Protein 4N21 (pdb70)

Solvent-accessible surface area: 38605 Å² total; per-residue (Å²): 157,82,122,160,42,92,29,64,12,116,111,7,66,60,76,5,107,77,0,38,54,69,2,134,118,9,63,55,44,8,61,147,5,76,167,59,10,41,36,4,18,49,19,11,33,69,13,7,41,29,9,0,34,0,0,48,33,2,9,92,2,6,26,31,2,44,75,6,0,51,27,1,29,100,0,0,54,112,48,0,66,186,83,46,10,7,73,101,52,38,139,28,129,138,8,75,56,127,9,49,72,34,22,170,75,0,24,67,25,2,29,97,0,24,65,4,17,35,77,21,20,102,101,149,56,133,165,32,107,30,56,13,126,114,8,79,42,73,15,94,23,0,42,12,54,0,129,6,3,60,38,16,15,62,96,1,107,167,62,10,40,32,12,17,54,15,10,35,78,14,6,65,25,9,2,58,0,0,105,30,2,8,94,3,7,28,33,2,49,73,8,0,56,35,0,24,116,0,0,57,116,51,4,66,198,92,40,13,3,64,99,46,37,162,29,148,136,4,70,42,134,14,55,74,34,23,167,67,0,48,68,29,11,90,97,1,88,76,10,15,120,90,18,163,149,89,168,94,90,125,146,29,102,36,62,9,119,133,5,72,76,75,9,109,71,0,36,51,66,2,125,104,9,67,56,28,12,59,129,4,101,168,59,7,39,30,6,18,54,19,10,37,77,15,7,73,35,6,1,60,0,1,104,30,2,10,96,2,7,27,33,2,49,63,5,0,62,24,0,34,104,1,0,56,117,56,5,57,192,80,21,10,2,24,44,36,19,165,15,81,104,2,54,24,122,13,54,73,27,23,174,76,0,48,60,24,14,91,76,1,82,81,5,16,120,84,24,163,154,114,151,90,129,179,37,89,31,46,7,113,133,12,47,85,77,0,99,71,0,54,69,62,4,151,90,2,65,69,20,3,57,149,4,101,170,59,9,41,30,5,15,52,13,11,36,78,16,7,70,39,8,2,59,0,0,100,30,3,9,90,2,8,29,34,2,34,66,7,0,46,24,0,26,114,2,0,58,111,48,2,60,173,93,19,8,0,28,16,51,50,96,31,81,52,15,36,28,110,7,51,64,33,19,164,75,0,50,60,23,11,86,72,1,86,93,6,14,113,92,21,156,140,113,118,137,180,20,94,21,52,13,123,95,2,80,62,76,10,111,97,0,46,50,63,4,134,95,2,74,52,49,10,46,146,4,80,167,60,4,42,37,3,18,47,10,11,35,64,14,7,42,35,8,0,33,0,0,52,30,2,7,90,2,8,30,36,2,46,83,8,0,56,25,0,32,108,0,0,55,122,26,0,68,165,73,55,15,2,44,88,34,24,159,49,152,155,11,97,34,138,13,53,74,32,24,170,70,0,24,71,29,1,29,92,0,25,63,8,16,29,90,33,18,138,151,119,107,117,142,33,95,28,66,2,115,117,6,62,63,78,14,95,29,0,48,22,51,1,133,14,4,63,39,21,7,57,80,4,103,170,86,5,40,40,8,17,52,32,10,37,86,13,8,66,34,7,1,56,0,0,111,27,2,10,88,2,8,29,31,2,50,69,12,0,58,40,0,26,110,2,0,56,116,52,6,61,199,104,49,11,2,50,114,49,31,181,34,137,132,2,77,48,135,14,53,70,28,23,166,75,0,50,61,21,12,91,82,1,90,82,6,15,121,83,25,159,133,125

Organism: NCBI:txid1223561

InterPro domains:
  IPR018154 TLV/ENV coat polyprotein [PTHR10424] (241-388)

Radius of gyration: 36.82 Å; Cα contacts (8 Å, |Δi|>4): 708; chains: 6; bounding box: 55×47×141 Å

Foldseek 3Di:
DCVVVVVVVVVVVVVVVVVVVVVVVVVVVVVVVVVVVVVVLVVLLVVLVVVLVVLLVCLVVVQVVLVVVVVVQVVQQVVCVVQNGQCRVVNDPCRVPHDDRCSVVSVVVSVVSVVVNVCSVPD/DVCVVVVVVVVVVVVVVVVVVVVVVVVVVVVVVVVVVVVVLVCLLVVLVVVLVVLLVCLVVVQVVLVVVVVVQVVQQVVCVVPPGQCRPVPDPCRVPDDDRCSVVSVVVSVVSVVVSVCSVVD/DVVVVVVVVVVVVVVVVVVVVVVVVVVVVVVVVVVVVVVVVLVVVLVVLVVVLVVLLVVLVVVQVVLVVVVVVQVVQQVVCVVVVGPDNVVHDPCRPPDDDRCSVVSVVVSVVSVVVNVVSVPD/DVVVVVVVVVVVVVVVVVVVVVVVVVVVVVVVVVVVVVVVLVVLLVVLVVVLVVLLVVLVVVQVVLVVVVVVQVVQCVVCVVCVGPCNVPNDPPPPDRDDNCSVVSVVVSVVSVVVNVCSVVD/DVVVVVVVVVVVVVVVVVVVVVVVVVVVVVVVVVVVVVVLVVVLVVLVVVLVVLLVVLVVVLVVLVVVVVVQVVQQVVCVVPPGDCNPPPDPPPPDRDDRCSVVSVVVSVVSVVVNVVVVD/DVVCVVVVVVVVVVVVVVVVVVVVVVVVVVVVVVVVVVVVVLVVVLVVLVVVLVVLLVCLVVVQVVLVVVVVVQVVQQVVCVVVRGQDNVPDDPPRPPDDDRCSVVSVVVSVVSVVVNVVSVPD

CATH classification: 1.10.287.210

GO terms:
  GO:0042802 identical protein binding (F, IPI)

Structure (mmCIF, N/CA/C/O backbone):
data_4N21
#
_entry.id   4N21
#
_cell.length_a   46.676
_cell.length_b   46.713
_cell.length_c   109.451
_cell.angle_alpha   102.320
_cell.angle_beta   89.990
_cell.angle_gamma   119.980
#
_symmetry.space_group_name_H-M   'P 1'
#
loop_
_entity.id
_entity.type
_entity.pdbx_description
1 polymer 'GP2 Ectodomain'
2 non-polymer (4S)-2-METHYL-2,4-PENTANEDIOL
3 water water
#
loop_
_atom_site.group_PDB
_atom_site.id
_atom_site.type_symbol
_atom_site.label_atom_id
_atom_site.label_alt_id
_atom_site.label_comp_id
_atom_site.label_asym_id
_atom_site.label_entity_id
_atom_site.label_seq_id
_atom_site.pdbx_PDB_ins_code
_atom_site.Cartn_x
_atom_site.Cartn_y
_atom_site.Cartn_z
_atom_site.occupancy
_atom_site.B_iso_or_equiv
_atom_site.auth_seq_id
_atom_site.auth_comp_id
_atom_site.auth_asym_id
_atom_site.auth_atom_id
_atom_site.pdbx_PDB_model_num
ATOM 1 N N . GLU A 1 8 ? 32.572 12.183 -17.382 1.00 84.25 229 GLU A N 1
ATOM 2 C CA . GLU A 1 8 ? 31.776 10.956 -17.087 1.00 82.99 229 GLU A CA 1
ATOM 3 C C . GLU A 1 8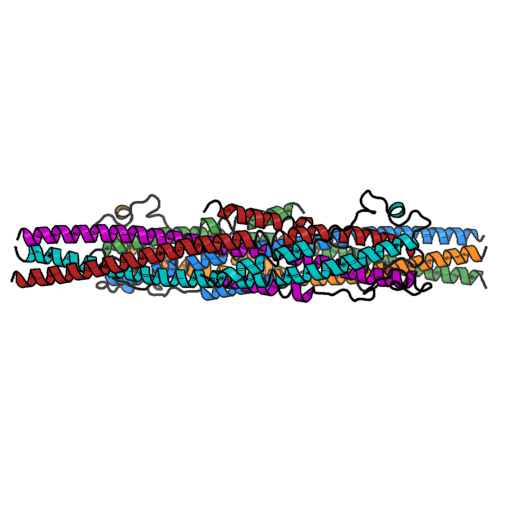 ? 30.817 11.132 -15.910 1.00 83.33 229 GLU A C 1
ATOM 4 O O . GLU A 1 8 ? 31.190 11.684 -14.870 1.00 84.21 229 GLU A O 1
ATOM 10 N N . ASN A 1 9 ? 29.586 10.648 -16.081 1.00 82.93 230 ASN A N 1
ATOM 11 C CA . ASN A 1 9 ? 28.585 10.661 -15.010 1.00 81.95 230 ASN A CA 1
ATOM 12 C C . ASN A 1 9 ? 28.952 9.730 -13.850 1.00 81.30 230 ASN A C 1
ATOM 13 O O . ASN A 1 9 ? 28.274 9.713 -12.820 1.00 81.25 230 ASN A O 1
ATOM 18 N N . LEU A 1 10 ? 30.023 8.955 -14.039 1.00 80.74 231 LEU A N 1
ATOM 19 C CA . LEU A 1 10 ? 30.618 8.130 -12.985 1.00 80.87 231 LEU A CA 1
ATOM 20 C C . LEU A 1 10 ? 30.923 8.943 -11.725 1.00 79.77 231 LEU A C 1
ATOM 21 O O . LEU A 1 10 ? 31.031 8.385 -10.634 1.00 78.16 231 LEU A O 1
ATOM 26 N N . TYR A 1 11 ? 31.061 10.258 -11.903 1.00 80.61 232 TYR A N 1
ATOM 27 C CA . TYR A 1 11 ? 31.180 11.216 -10.809 1.00 80.31 232 TYR A CA 1
ATOM 28 C C . TYR A 1 11 ? 29.919 11.239 -9.955 1.00 78.18 232 TYR A C 1
ATOM 29 O O . TYR A 1 11 ? 30.000 11.181 -8.727 1.00 78.31 232 TYR A O 1
ATOM 38 N N . PHE A 1 12 ? 28.759 11.314 -10.608 1.00 77.58 233 PHE A N 1
ATOM 39 C CA . PHE A 1 12 ? 27.473 11.320 -9.905 1.00 79.28 233 PHE A CA 1
ATOM 40 C C . PHE A 1 12 ? 27.179 10.002 -9.185 1.00 76.28 233 PHE A C 1
ATOM 41 O O . PHE A 1 12 ? 26.355 9.963 -8.267 1.00 76.00 233 PHE A O 1
ATOM 49 N N . GLN A 1 13 ? 27.857 8.933 -9.600 1.00 73.00 234 GLN A N 1
ATOM 50 C CA . GLN A 1 13 ? 27.786 7.641 -8.914 1.00 72.13 234 GLN A CA 1
ATOM 51 C C . GLN A 1 13 ? 28.635 7.688 -7.643 1.00 69.25 234 GLN A C 1
ATOM 52 O O . GLN A 1 13 ? 28.149 7.393 -6.547 1.00 62.48 234 GLN A O 1
ATOM 58 N N . GLY A 1 14 ? 29.902 8.071 -7.808 1.00 69.80 235 GLY A N 1
ATOM 59 C CA . GLY A 1 14 ? 30.872 8.110 -6.715 1.00 68.41 235 GLY A CA 1
ATOM 60 C C . GLY A 1 14 ? 30.571 9.095 -5.598 1.00 65.15 235 GLY A C 1
ATOM 61 O O . GLY A 1 14 ? 30.704 8.751 -4.421 1.00 63.74 235 GLY A O 1
ATOM 62 N N . ASN A 1 15 ? 30.181 10.319 -5.952 1.00 63.28 236 ASN A N 1
ATOM 63 C CA . ASN A 1 15 ? 29.902 11.351 -4.944 1.00 62.77 236 ASN A CA 1
ATOM 64 C C . ASN A 1 15 ? 28.627 11.064 -4.158 1.00 62.69 236 ASN A C 1
ATOM 65 O O . ASN A 1 15 ? 28.513 11.425 -2.980 1.00 60.84 236 ASN A O 1
ATOM 70 N N . MET A 1 16 ? 27.680 10.408 -4.821 1.00 61.58 237 MET A N 1
ATOM 71 C CA . MET A 1 16 ? 26.503 9.859 -4.171 1.00 64.76 237 MET A CA 1
ATOM 72 C C . MET A 1 16 ? 26.926 8.748 -3.204 1.00 66.63 237 MET A C 1
ATOM 73 O O . MET A 1 16 ? 26.371 8.623 -2.111 1.00 69.67 237 MET A O 1
ATOM 78 N N . LYS A 1 17 ? 27.919 7.955 -3.612 1.00 66.25 238 LYS A N 1
ATOM 79 C CA . LYS A 1 17 ? 28.458 6.861 -2.796 1.00 65.99 238 LYS A CA 1
ATOM 80 C C . LYS A 1 17 ? 29.059 7.377 -1.480 1.00 65.79 238 LYS A C 1
ATOM 81 O O . LYS A 1 17 ? 28.712 6.881 -0.397 1.00 61.72 238 LYS A O 1
ATOM 87 N N . GLN A 1 18 ? 29.934 8.382 -1.581 1.00 66.60 239 GLN A N 1
ATOM 88 C CA . GLN A 1 18 ? 30.541 9.024 -0.409 1.00 68.28 239 GLN A CA 1
ATOM 89 C C . GLN A 1 18 ? 29.499 9.618 0.532 1.00 66.12 239 GLN A C 1
ATOM 90 O O . GLN A 1 18 ? 29.624 9.500 1.756 1.00 64.57 239 GLN A O 1
ATOM 96 N N . ILE A 1 19 ? 28.474 10.247 -0.042 1.00 64.51 240 ILE A N 1
ATOM 97 C CA . ILE A 1 19 ? 27.347 10.760 0.733 1.00 65.88 240 ILE A CA 1
ATOM 98 C C . ILE A 1 19 ? 26.661 9.632 1.506 1.00 66.01 240 ILE A C 1
ATOM 99 O O . ILE A 1 19 ? 26.441 9.754 2.709 1.00 65.31 240 ILE A O 1
ATOM 104 N N . GLU A 1 20 ? 26.354 8.535 0.816 1.00 66.81 241 GLU A N 1
ATOM 105 C CA . GLU A 1 20 ? 25.763 7.349 1.442 1.00 67.71 241 GLU A CA 1
ATOM 106 C C . GLU A 1 20 ? 26.657 6.783 2.543 1.00 68.04 241 GLU A C 1
ATOM 107 O O . GLU A 1 20 ? 26.175 6.473 3.643 1.00 63.82 241 GLU A O 1
ATOM 113 N N . ASP A 1 21 ? 27.953 6.667 2.248 1.00 66.82 242 ASP A N 1
ATOM 114 C CA . ASP A 1 21 ? 28.954 6.245 3.231 1.00 68.49 242 ASP A CA 1
ATOM 115 C C . ASP A 1 21 ? 28.926 7.128 4.480 1.00 69.17 242 ASP A C 1
ATOM 116 O O . ASP A 1 21 ? 28.939 6.623 5.616 1.00 69.51 242 ASP A O 1
ATOM 121 N N . LYS A 1 22 ? 28.877 8.443 4.260 1.00 66.35 243 LYS A N 1
ATOM 122 C CA . LYS A 1 22 ? 28.936 9.423 5.344 1.00 63.51 243 LYS A CA 1
ATOM 123 C C . LYS A 1 22 ? 27.653 9.464 6.176 1.00 63.61 243 LYS A C 1
ATOM 124 O O . LYS A 1 22 ? 27.704 9.718 7.381 1.00 64.40 243 LYS A O 1
ATOM 130 N N . ILE A 1 23 ? 26.515 9.213 5.529 1.00 62.35 244 ILE A N 1
ATOM 131 C CA . ILE A 1 23 ? 25.243 9.013 6.219 1.00 62.08 244 ILE A CA 1
ATOM 132 C C . ILE A 1 23 ? 25.311 7.789 7.136 1.00 65.62 244 ILE A C 1
ATOM 133 O O . ILE A 1 23 ? 24.810 7.829 8.267 1.00 63.58 244 ILE A O 1
ATOM 138 N N . GLU A 1 24 ? 25.948 6.717 6.657 1.00 65.44 245 GLU A N 1
ATOM 139 C CA . GLU A 1 24 ? 26.085 5.486 7.447 1.00 66.88 245 GLU A CA 1
ATOM 140 C C . GLU A 1 24 ? 27.010 5.652 8.653 1.00 67.48 245 GLU A C 1
ATOM 141 O O . GLU A 1 24 ? 26.850 4.966 9.668 1.00 66.96 245 GLU A O 1
ATOM 147 N N . GLU A 1 25 ? 27.964 6.573 8.545 1.00 66.72 246 GLU A N 1
ATOM 148 C CA . GLU A 1 25 ? 28.807 6.933 9.682 1.00 68.05 246 GLU A CA 1
ATOM 149 C C . GLU A 1 25 ? 28.011 7.765 10.696 1.00 68.31 246 GLU A C 1
ATOM 150 O O . GLU A 1 25 ? 28.095 7.531 11.910 1.00 68.58 246 GLU A O 1
ATOM 156 N N . ILE A 1 26 ? 27.237 8.722 10.182 1.00 68.04 247 ILE A N 1
ATOM 157 C CA . ILE A 1 26 ? 26.394 9.597 10.995 1.00 66.58 247 ILE A CA 1
ATOM 158 C C . ILE A 1 26 ? 25.386 8.805 11.826 1.00 67.15 247 ILE A C 1
ATOM 159 O O . ILE A 1 26 ? 25.218 9.068 13.021 1.00 67.86 247 ILE A O 1
ATOM 164 N N . LEU A 1 27 ? 24.739 7.829 11.196 1.00 62.99 248 LEU A N 1
ATOM 165 C CA . LEU A 1 27 ? 23.745 7.006 11.868 1.00 64.25 248 LEU A CA 1
ATOM 166 C C . LEU A 1 27 ? 24.341 6.133 12.960 1.00 66.18 248 LEU A C 1
ATOM 167 O O . LEU A 1 27 ? 23.722 5.950 14.010 1.00 62.68 248 LEU A O 1
ATOM 172 N N . SER A 1 28 ? 25.539 5.603 12.720 1.00 65.47 249 SER A N 1
ATOM 173 C CA . SER A 1 28 ? 26.224 4.819 13.744 1.00 66.06 249 SER A CA 1
ATOM 174 C C . SER A 1 28 ? 26.670 5.685 14.932 1.00 64.17 249 SER A C 1
ATOM 175 O O . SER A 1 28 ? 26.646 5.226 16.077 1.00 63.29 249 SER A O 1
ATOM 178 N N . LYS A 1 29 ? 27.061 6.930 14.659 1.00 62.24 250 LYS A N 1
ATOM 179 C CA . LYS A 1 29 ? 27.450 7.868 15.715 1.00 63.19 250 LYS A CA 1
ATOM 180 C C . LYS A 1 29 ? 26.241 8.310 16.534 1.00 61.98 250 LYS A C 1
ATOM 181 O O . LYS A 1 29 ? 26.347 8.523 17.747 1.00 58.94 250 LYS A O 1
ATOM 187 N N . ILE A 1 30 ? 25.098 8.450 15.866 1.00 62.30 251 ILE A N 1
ATOM 188 C CA . ILE A 1 30 ? 23.832 8.699 16.554 1.00 63.13 251 ILE A CA 1
ATOM 189 C C . ILE A 1 30 ? 23.466 7.493 17.416 1.00 63.52 251 ILE A C 1
ATOM 190 O O . ILE A 1 30 ? 22.984 7.653 18.543 1.00 61.01 251 ILE A O 1
ATOM 195 N N . TYR A 1 31 ? 23.718 6.293 16.890 1.00 64.86 252 TYR A N 1
ATOM 196 C CA . TYR A 1 31 ? 23.485 5.060 17.643 1.00 66.03 252 TYR A CA 1
ATOM 197 C C . TYR A 1 31 ? 24.268 5.031 18.958 1.00 61.24 252 TYR A C 1
ATOM 198 O O . TYR A 1 31 ? 23.694 4.742 20.003 1.00 57.93 252 TYR A O 1
ATOM 207 N N . HIS A 1 32 ? 25.566 5.338 18.891 1.00 62.80 253 HIS A N 1
ATOM 208 C CA . HIS A 1 32 ? 26.434 5.419 20.078 1.00 63.30 253 HIS A CA 1
ATOM 209 C C . HIS A 1 32 ? 25.928 6.438 21.103 1.00 57.75 253 HIS A C 1
ATOM 210 O O . HIS A 1 32 ? 25.887 6.147 22.303 1.00 57.20 253 HIS A O 1
ATOM 217 N N . ILE A 1 33 ? 25.546 7.623 20.621 1.00 55.62 254 ILE A N 1
ATOM 218 C CA . ILE A 1 33 ? 24.977 8.683 21.459 1.00 55.11 254 ILE A CA 1
ATOM 219 C C . ILE A 1 33 ? 23.707 8.223 22.174 1.00 53.42 254 ILE A C 1
ATOM 220 O O . ILE A 1 33 ? 23.598 8.364 23.400 1.00 46.00 254 ILE A O 1
ATOM 225 N N . GLU A 1 34 ? 22.772 7.659 21.408 1.00 54.71 255 GLU A N 1
ATOM 226 C CA . GLU A 1 34 ? 21.492 7.195 21.935 1.00 55.95 255 GLU A CA 1
ATOM 227 C C . GLU A 1 34 ? 21.662 6.198 23.075 1.00 58.99 255 GLU A C 1
ATOM 228 O O . GLU A 1 34 ? 21.067 6.372 24.146 1.00 62.98 255 GLU A O 1
ATOM 234 N N . ASN A 1 35 ? 22.480 5.169 22.854 1.00 58.35 256 ASN A N 1
ATOM 235 C CA . ASN A 1 35 ? 22.752 4.163 23.883 1.00 59.04 256 ASN A CA 1
ATOM 236 C C . ASN A 1 35 ? 23.358 4.763 25.153 1.00 59.28 256 ASN A C 1
ATOM 237 O O . ASN A 1 35 ? 22.993 4.357 26.265 1.00 59.00 256 ASN A O 1
ATOM 242 N N . GLU A 1 36 ? 24.249 5.743 24.984 1.00 55.50 257 GLU A N 1
ATOM 243 C CA . GLU A 1 36 ? 24.823 6.474 26.115 1.00 56.87 257 GLU A CA 1
ATOM 244 C C . GLU A 1 36 ? 23.816 7.324 26.884 1.00 54.46 257 GLU A C 1
ATOM 245 O O . GLU A 1 36 ? 23.950 7.491 28.097 1.00 48.58 257 GLU A O 1
ATOM 251 N N . ILE A 1 37 ? 22.826 7.873 26.187 1.00 52.83 258 ILE A N 1
ATOM 252 C CA . ILE A 1 37 ? 21.768 8.640 26.851 1.00 52.73 258 ILE A CA 1
ATOM 253 C C . ILE A 1 37 ? 20.909 7.719 27.733 1.00 52.69 258 ILE A C 1
ATOM 254 O O . ILE A 1 37 ? 20.594 8.057 28.885 1.00 47.76 258 ILE A O 1
ATOM 259 N N . ALA A 1 38 ? 20.579 6.545 27.202 1.00 53.48 259 ALA A N 1
ATOM 260 C CA . ALA A 1 38 ? 19.900 5.502 27.966 1.00 58.16 259 ALA A CA 1
ATOM 261 C C . ALA A 1 38 ? 20.703 5.059 29.189 1.00 59.57 259 ALA A C 1
ATOM 262 O O . ALA A 1 38 ? 20.122 4.725 30.225 1.00 61.76 259 ALA A O 1
ATOM 264 N N . ARG A 1 39 ? 22.031 5.050 29.059 1.00 60.14 260 ARG A N 1
ATOM 265 C CA . ARG A 1 39 ? 22.924 4.719 30.166 1.00 58.87 260 ARG A CA 1
ATOM 266 C C . ARG A 1 39 ? 22.959 5.842 31.193 1.00 53.29 260 ARG A C 1
ATOM 267 O O . ARG A 1 39 ? 22.873 5.581 32.393 1.00 49.70 260 ARG A O 1
ATOM 275 N N . ILE A 1 40 ? 23.083 7.081 30.714 1.00 50.04 261 ILE A N 1
ATOM 276 C CA . ILE A 1 40 ? 23.068 8.275 31.575 1.00 45.14 261 ILE A CA 1
ATOM 277 C C . ILE A 1 40 ? 21.763 8.381 32.384 1.00 42.86 261 ILE A C 1
ATOM 278 O O . ILE A 1 40 ? 21.792 8.594 33.598 1.00 39.83 261 ILE A O 1
ATOM 283 N N . LYS A 1 41 ? 20.623 8.220 31.722 1.00 43.91 262 LYS A N 1
ATOM 284 C CA . LYS A 1 41 ? 19.336 8.285 32.425 1.00 44.65 262 LYS A CA 1
ATOM 285 C C . LYS A 1 41 ? 19.246 7.239 33.532 1.00 43.77 262 LYS A C 1
ATOM 286 O O . LYS A 1 41 ? 18.826 7.547 34.659 1.00 43.40 262 LYS A O 1
ATOM 292 N N . LYS A 1 42 ? 19.672 6.015 33.221 1.00 46.89 263 LYS A N 1
ATOM 293 C CA . LYS A 1 42 ? 19.693 4.927 34.201 1.00 49.91 263 LYS A CA 1
ATOM 294 C C . LYS A 1 42 ? 20.525 5.269 35.434 1.00 49.25 263 LYS A C 1
ATOM 295 O O . LYS A 1 42 ? 20.049 5.109 36.560 1.00 43.93 263 LYS A O 1
ATOM 301 N N . LEU A 1 43 ? 21.758 5.731 35.212 1.00 47.77 264 LEU A N 1
ATOM 302 C CA . LEU A 1 43 ? 22.655 6.084 36.301 1.00 47.15 264 LEU A CA 1
ATOM 303 C C . LEU A 1 43 ? 22.107 7.224 37.160 1.00 42.52 264 LEU A C 1
ATOM 304 O O . LEU A 1 43 ? 22.251 7.194 38.384 1.00 41.33 264 LEU A O 1
ATOM 309 N N . ILE A 1 44 ? 21.469 8.211 36.535 1.00 38.77 265 ILE A N 1
ATOM 310 C CA . ILE A 1 44 ? 20.907 9.327 37.299 1.00 37.95 265 ILE A CA 1
ATOM 311 C C . ILE A 1 44 ? 19.779 8.852 38.243 1.00 35.89 265 ILE A C 1
ATOM 312 O O . ILE A 1 44 ? 19.686 9.318 39.384 1.00 33.72 265 ILE A O 1
ATOM 317 N N . GLY A 1 45 ? 18.948 7.923 37.770 1.00 34.92 266 GLY A N 1
ATOM 318 C CA . GLY A 1 45 ? 17.871 7.338 38.591 1.00 37.67 266 GLY A CA 1
ATOM 319 C C . GLY A 1 45 ? 18.429 6.513 39.736 1.00 37.88 266 GLY A C 1
ATOM 320 O O . GLY A 1 45 ? 17.900 6.540 40.855 1.00 38.08 266 GLY A O 1
ATOM 321 N N . ALA A 1 46 ? 19.501 5.770 39.463 1.00 37.29 267 ALA A N 1
ATOM 322 C CA . ALA A 1 46 ? 20.217 5.036 40.507 1.00 36.62 267 ALA A CA 1
ATOM 323 C C . ALA A 1 46 ? 20.839 5.964 41.563 1.00 36.57 267 ALA A C 1
ATOM 324 O O . ALA A 1 46 ? 20.746 5.675 42.781 1.00 37.39 267 ALA A O 1
ATOM 326 N N . ILE A 1 47 ? 21.435 7.074 41.113 1.00 32.01 268 ILE A N 1
ATOM 327 C CA . ILE A 1 47 ? 21.929 8.116 42.031 1.00 33.88 268 ILE A CA 1
ATOM 328 C C . ILE A 1 47 ? 20.816 8.736 42.906 1.00 34.34 268 ILE A C 1
ATOM 329 O O . ILE A 1 47 ? 21.036 8.932 44.111 1.00 32.06 268 ILE A O 1
ATOM 334 N N . ALA A 1 48 ? 19.651 9.030 42.299 1.00 31.17 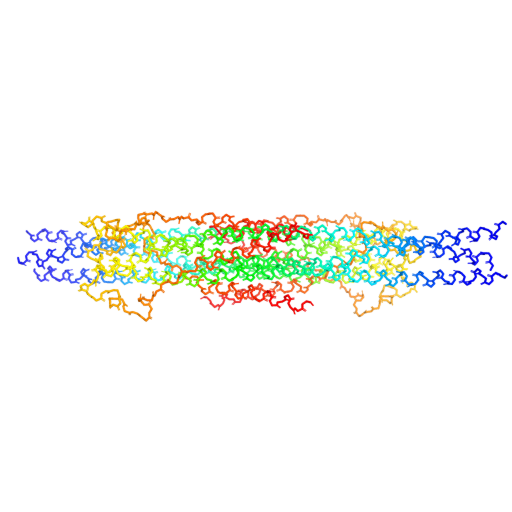269 ALA A N 1
ATOM 335 C CA . ALA A 1 48 ? 18.471 9.574 43.026 1.00 31.43 269 ALA A CA 1
ATOM 336 C C . ALA A 1 48 ? 18.024 8.635 44.134 1.00 31.76 269 ALA A C 1
ATOM 337 O O . ALA A 1 48 ? 17.772 9.063 45.273 1.00 28.78 269 ALA A O 1
ATOM 339 N N . SER A 1 49 ? 17.870 7.368 43.750 1.00 32.60 270 SER A N 1
ATOM 340 C CA . SER A 1 49 ? 17.569 6.272 44.650 1.00 36.77 270 SER A CA 1
ATOM 341 C C . SER A 1 49 ? 18.510 6.181 45.838 1.00 36.31 270 SER A C 1
ATOM 342 O O . SER A 1 49 ? 18.062 5.990 46.959 1.00 34.21 270 SER A O 1
ATOM 345 N N . LYS A 1 50 ? 19.808 6.333 45.603 1.00 37.60 271 LYS A N 1
ATOM 346 C CA . LYS A 1 50 ? 20.784 6.289 46.682 1.00 34.85 271 LYS A CA 1
ATOM 347 C C . LYS A 1 50 ? 20.681 7.474 47.604 1.00 30.32 271 LYS A C 1
ATOM 348 O O . LYS A 1 50 ? 20.883 7.321 48.805 1.00 30.26 271 LYS A O 1
ATOM 354 N N . ILE A 1 51 ? 20.415 8.651 47.042 1.00 27.83 272 ILE A N 1
ATOM 355 C CA . ILE A 1 51 ? 20.230 9.862 47.840 1.00 27.09 272 ILE A CA 1
ATOM 356 C C . ILE A 1 51 ? 19.018 9.675 48.772 1.00 27.91 272 ILE A C 1
ATOM 357 O O . ILE A 1 51 ? 19.100 9.926 49.998 1.00 26.34 272 ILE A O 1
ATOM 362 N N . ILE A 1 52 ? 17.905 9.180 48.217 1.00 26.62 273 ILE A N 1
ATOM 363 C CA . ILE A 1 52 ? 16.689 8.951 49.041 1.00 27.45 273 ILE A CA 1
ATOM 364 C C . ILE A 1 52 ? 16.958 7.962 50.157 1.00 26.80 273 ILE A C 1
ATOM 365 O O . ILE A 1 52 ? 16.635 8.222 51.330 1.00 28.18 273 ILE A O 1
ATOM 370 N N . LYS A 1 53 ? 17.515 6.808 49.799 1.00 27.83 274 LYS A N 1
ATOM 371 C CA . LYS A 1 53 ? 17.776 5.754 50.786 1.00 30.08 274 LYS A CA 1
ATOM 372 C C . LYS A 1 53 ? 18.727 6.228 51.883 1.00 29.10 274 LYS A C 1
ATOM 373 O O . LYS A 1 53 ? 18.482 6.001 53.080 1.00 27.46 274 LYS A O 1
ATOM 379 N N . THR A 1 54 ? 19.791 6.926 51.470 1.00 28.35 275 THR A N 1
ATOM 380 C CA . THR A 1 54 ? 20.767 7.489 52.422 1.00 26.75 275 THR A CA 1
ATOM 381 C C . THR A 1 54 ? 20.146 8.555 53.285 1.00 25.16 275 THR A C 1
ATOM 382 O O . THR A 1 54 ? 20.335 8.530 54.513 1.00 25.32 275 THR A O 1
ATOM 386 N N . ALA A 1 55 ? 19.398 9.484 52.687 1.00 24.33 276 ALA A N 1
ATOM 387 C CA . ALA A 1 55 ? 18.732 10.505 53.508 1.00 26.54 276 ALA A CA 1
ATOM 388 C C . ALA A 1 55 ? 17.764 9.914 54.539 1.00 29.75 276 ALA A C 1
ATOM 389 O O . ALA A 1 55 ? 17.719 10.400 55.691 1.00 31.54 276 ALA A O 1
ATOM 391 N N . ASN A 1 56 ? 17.014 8.882 54.114 1.00 29.35 277 ASN A N 1
ATOM 392 C CA A ASN A 1 56 ? 16.108 8.129 54.980 0.50 31.11 277 ASN A CA 1
ATOM 393 C CA B ASN A 1 56 ? 16.107 8.133 54.980 0.50 29.85 277 ASN A CA 1
ATOM 394 C C . ASN A 1 56 ? 16.842 7.524 56.182 1.00 28.85 277 ASN A C 1
ATOM 395 O O . ASN A 1 56 ? 16.459 7.755 57.341 1.00 25.93 277 ASN A O 1
ATOM 404 N N . TYR A 1 57 ? 17.907 6.760 55.933 1.00 29.08 278 TYR A N 1
ATOM 405 C CA . TYR A 1 57 ? 18.667 6.174 57.059 1.00 30.37 278 TYR A CA 1
ATOM 406 C C . TYR A 1 57 ? 19.237 7.222 57.997 1.00 29.12 278 TYR A C 1
ATOM 407 O O . TYR A 1 57 ? 19.184 7.040 59.227 1.00 26.45 278 TYR A O 1
ATOM 416 N N . THR A 1 58 ? 19.818 8.286 57.427 1.00 29.54 279 THR A N 1
ATOM 417 C CA A THR A 1 58 ? 20.421 9.358 58.219 0.60 28.77 279 THR A CA 1
ATOM 418 C CA B THR A 1 58 ? 20.432 9.312 58.259 0.40 29.05 279 THR A CA 1
ATOM 419 C C . THR A 1 58 ? 19.403 10.085 59.076 1.00 27.57 279 THR A C 1
ATOM 420 O O . THR A 1 58 ? 19.699 10.429 60.184 1.00 25.94 279 THR A O 1
ATOM 427 N N . THR A 1 59 ? 18.210 10.349 58.525 1.00 26.76 280 THR A N 1
ATOM 428 C CA A THR A 1 59 ? 17.212 11.059 59.306 0.70 29.26 280 THR A CA 1
ATOM 429 C CA B THR A 1 59 ? 17.200 11.054 59.258 0.30 27.29 280 THR A CA 1
ATOM 430 C C . THR A 1 59 ? 16.635 10.155 60.368 1.00 26.54 280 THR A C 1
ATOM 431 O O . THR A 1 59 ? 16.246 10.641 61.418 1.00 28.81 280 THR A O 1
ATOM 438 N N . ASN A 1 60 ? 16.601 8.838 60.119 1.00 25.86 281 ASN A N 1
ATOM 439 C CA . ASN A 1 60 ? 16.113 7.910 61.162 1.00 26.68 281 ASN A CA 1
ATOM 440 C C . ASN A 1 60 ? 17.116 7.940 62.295 1.00 26.12 281 ASN A C 1
ATOM 441 O O . ASN A 1 60 ? 16.720 8.000 63.463 1.00 24.77 281 ASN A O 1
ATOM 446 N N . ALA A 1 61 ? 18.422 7.912 61.958 1.00 25.73 282 ALA A N 1
ATOM 447 C CA . ALA A 1 61 ? 19.463 7.996 62.992 1.00 25.26 282 ALA A CA 1
ATOM 448 C C . ALA A 1 61 ? 19.322 9.301 63.754 1.00 25.29 282 ALA A C 1
ATOM 449 O O . ALA A 1 61 ? 19.396 9.304 64.989 1.00 24.70 282 ALA A O 1
ATOM 451 N N . LEU A 1 62 ? 19.130 10.416 63.033 1.00 25.30 283 LEU A N 1
ATOM 452 C CA . LEU A 1 62 ? 18.906 11.704 63.699 1.00 25.37 283 LEU A CA 1
ATOM 453 C C . LEU A 1 62 ? 17.710 11.699 64.645 1.00 27.83 283 LEU A C 1
ATOM 454 O O . LEU A 1 62 ? 17.778 12.216 65.784 1.00 27.38 283 LEU A O 1
ATOM 459 N N . PHE A 1 63 ? 16.601 11.126 64.169 1.00 27.56 284 PHE A N 1
ATOM 460 C CA . PHE A 1 63 ? 15.406 11.007 65.016 1.00 26.56 284 PHE A CA 1
ATOM 461 C C . PHE A 1 63 ? 15.714 10.303 66.355 1.00 26.97 284 PHE A C 1
ATOM 462 O O . PHE A 1 63 ? 15.317 10.791 67.437 1.00 25.42 284 PHE A O 1
ATOM 470 N N . LEU A 1 64 ? 16.419 9.168 66.306 1.00 27.21 285 LEU A N 1
ATOM 471 C CA . LEU A 1 64 ? 16.626 8.380 67.536 1.00 27.77 285 LEU A CA 1
ATOM 472 C C . LEU A 1 64 ? 17.646 9.042 68.477 1.00 29.91 285 LEU A C 1
ATOM 473 O O . LEU A 1 64 ? 17.442 9.054 69.703 1.00 27.10 285 LEU A O 1
ATOM 478 N N . LEU A 1 65 ? 18.705 9.627 67.906 1.00 28.00 286 LEU A N 1
ATOM 479 C CA . LEU A 1 65 ? 19.644 10.429 68.730 1.00 28.68 286 LEU A CA 1
ATOM 480 C C . LEU A 1 65 ? 18.902 11.560 69.437 1.00 28.99 286 LEU A C 1
ATOM 481 O O . LEU A 1 65 ? 19.158 11.832 70.593 1.00 30.01 286 LEU A O 1
ATOM 486 N N . ASN A 1 66 ? 18.006 12.231 68.718 1.00 29.16 287 ASN A N 1
ATOM 487 C CA . ASN A 1 66 ? 17.290 13.367 69.237 1.00 29.90 287 ASN A CA 1
ATOM 488 C C . ASN A 1 66 ? 16.266 13.015 70.322 1.00 30.18 287 ASN A C 1
ATOM 489 O O . ASN A 1 66 ? 16.216 13.680 71.361 1.00 29.77 287 ASN A O 1
ATOM 494 N N . LYS A 1 67 ? 15.479 11.967 70.086 1.00 32.20 288 LYS A N 1
ATOM 495 C CA . LYS A 1 67 ? 14.526 11.457 71.094 1.00 33.14 288 LYS A CA 1
ATOM 496 C C . LYS A 1 67 ? 15.288 11.070 72.361 1.00 32.59 288 LYS A C 1
ATOM 497 O O . LYS A 1 67 ? 14.889 11.457 73.481 1.00 31.56 288 LYS A O 1
ATOM 503 N N . GLU A 1 68 ? 16.363 10.294 72.206 1.00 31.23 289 GLU A N 1
ATOM 504 C CA . GLU A 1 68 ? 17.148 9.891 73.387 1.00 34.00 289 GLU A CA 1
ATOM 505 C C . GLU A 1 68 ? 17.844 11.075 74.068 1.00 34.42 289 GLU A C 1
ATOM 506 O O . GLU A 1 68 ? 17.925 11.145 75.309 1.00 33.83 289 GLU A O 1
ATOM 512 N N . GLU A 1 69 ? 18.367 12.008 73.272 1.00 34.50 290 GLU A N 1
ATOM 513 C CA . GLU A 1 69 ? 19.034 13.165 73.887 1.00 34.76 290 GLU A CA 1
ATOM 514 C C . GLU A 1 69 ? 18.090 13.914 74.844 1.00 32.55 290 GLU A C 1
ATOM 515 O O . GLU A 1 69 ? 18.502 14.319 75.944 1.00 30.41 290 GLU A O 1
ATOM 521 N N . SER A 1 70 ? 16.861 14.131 74.374 1.00 32.18 291 SER A N 1
ATOM 522 C CA A SER A 1 70 ? 15.844 14.860 75.132 0.50 34.02 291 SER A CA 1
ATOM 523 C CA B SER A 1 70 ? 15.837 14.858 75.131 0.50 34.90 291 SER A CA 1
ATOM 524 C C . SER A 1 70 ? 15.439 14.104 76.392 1.00 33.14 291 SER A C 1
ATOM 525 O O . SER A 1 70 ? 15.269 14.715 77.468 1.00 32.47 291 SER A O 1
ATOM 530 N N . GLU A 1 71 ? 15.315 12.780 76.286 1.00 33.39 292 GLU A N 1
ATOM 531 C CA . GLU A 1 71 ? 15.001 11.974 77.485 1.00 36.08 292 GLU A CA 1
ATOM 532 C C . GLU A 1 71 ? 16.146 12.036 78.480 1.00 35.51 292 GLU A C 1
ATOM 533 O O . GLU A 1 71 ? 15.910 12.142 79.694 1.00 34.75 292 GLU A O 1
ATOM 539 N N . ILE A 1 72 ? 17.379 11.969 77.961 1.00 33.51 293 ILE A N 1
ATOM 540 C CA . ILE A 1 72 ? 18.592 12.087 78.793 1.00 33.29 293 ILE A CA 1
ATOM 541 C C . ILE A 1 72 ? 18.608 13.443 79.519 1.00 35.53 293 ILE A C 1
ATOM 542 O O . ILE A 1 72 ? 18.865 13.499 80.743 1.00 35.66 293 ILE A O 1
ATOM 547 N N . ARG A 1 73 ? 18.336 14.516 78.763 1.00 33.70 294 ARG A N 1
ATOM 548 C CA . ARG A 1 73 ? 18.274 15.874 79.288 1.00 35.68 294 ARG A CA 1
ATOM 549 C C . ARG A 1 73 ? 17.253 16.036 80.431 1.00 36.72 294 ARG A C 1
ATOM 550 O O . ARG A 1 73 ? 17.565 16.657 81.460 1.00 35.03 294 ARG A O 1
ATOM 558 N N . ASP A 1 74 ? 16.044 15.505 80.228 1.00 37.35 295 ASP A N 1
ATOM 559 C CA . ASP A 1 74 ? 14.997 15.518 81.269 1.00 38.93 295 ASP A CA 1
ATOM 560 C C . ASP A 1 74 ? 15.545 14.939 82.554 1.00 39.85 295 ASP A C 1
ATOM 561 O O . ASP A 1 74 ? 15.499 15.596 83.594 1.00 44.26 295 ASP A O 1
ATOM 566 N N . HIS A 1 75 ? 16.082 13.721 82.480 1.00 38.75 296 HIS A N 1
ATOM 567 C CA . HIS A 1 75 ? 16.694 13.075 83.640 1.00 41.39 296 HIS A CA 1
ATOM 568 C C . HIS A 1 75 ? 17.861 13.877 84.262 1.00 41.01 296 HIS A C 1
ATOM 569 O O . HIS A 1 75 ? 17.944 13.982 85.485 1.00 38.73 296 HIS A O 1
ATOM 576 N N . VAL A 1 76 ? 18.736 14.458 83.436 1.00 35.57 297 VAL A N 1
ATOM 577 C CA . VAL A 1 76 ? 19.831 15.311 83.956 1.00 37.51 297 VAL A CA 1
ATOM 578 C C . VAL A 1 76 ? 19.326 16.564 84.684 1.00 39.05 297 VAL A C 1
ATOM 579 O O . VAL A 1 76 ? 19.789 16.871 85.812 1.00 38.07 297 VAL A O 1
ATOM 583 N N . VAL A 1 77 ? 18.371 17.267 84.073 1.00 38.37 298 VAL A N 1
ATOM 584 C CA . VAL A 1 77 ? 17.756 18.419 84.738 1.00 42.16 298 VAL A CA 1
ATOM 585 C C . VAL A 1 77 ? 17.117 17.993 86.082 1.00 42.55 298 VAL A C 1
ATOM 586 O O . VAL A 1 77 ? 17.305 18.676 87.093 1.00 46.06 298 VAL A O 1
ATOM 590 N N . GLU A 1 78 ? 16.407 16.858 86.101 1.00 42.05 299 GLU A N 1
ATOM 591 C CA . GLU A 1 78 ? 15.892 16.275 87.372 1.00 44.68 299 GLU A CA 1
ATOM 592 C C . GLU A 1 78 ? 17.023 15.994 88.359 1.00 44.51 299 GLU A C 1
ATOM 593 O O . GLU A 1 78 ? 16.911 16.294 89.551 1.00 44.34 299 GLU A O 1
ATOM 599 N N . HIS A 1 79 ? 18.092 15.370 87.871 1.00 42.20 300 HIS A N 1
ATOM 600 C CA . HIS A 1 79 ? 19.275 15.095 88.701 1.00 42.03 300 HIS A CA 1
ATOM 601 C C . HIS A 1 79 ? 19.894 16.354 89.306 1.00 44.94 300 HIS A C 1
ATOM 602 O O . HIS A 1 79 ? 20.344 16.328 90.466 1.00 48.80 300 HIS A O 1
ATOM 609 N N . GLU A 1 80 ? 19.923 17.444 88.532 1.00 43.07 301 GLU A N 1
ATOM 610 C CA . GLU A 1 80 ? 20.455 18.728 89.010 1.00 46.25 301 GLU A CA 1
ATOM 611 C C . GLU A 1 80 ? 19.620 19.270 90.188 1.00 48.46 301 GLU A C 1
ATOM 612 O O . GLU A 1 80 ? 20.174 19.664 91.222 1.00 47.20 301 GLU A O 1
ATOM 618 N N . LEU A 1 81 ? 18.297 19.277 90.022 1.00 48.18 302 LEU A N 1
ATOM 619 C CA . LEU A 1 81 ? 17.391 19.660 91.105 1.00 51.21 302 LEU A CA 1
ATOM 620 C C . LEU A 1 81 ? 17.729 18.852 92.351 1.00 53.16 302 LEU A C 1
ATOM 621 O O . LEU A 1 81 ? 18.105 19.423 93.373 1.00 59.81 302 LEU A O 1
ATOM 626 N N . ALA A 1 82 ? 17.648 17.526 92.246 1.00 52.86 303 ALA A N 1
ATOM 627 C CA . ALA A 1 82 ? 17.898 16.634 93.386 1.00 53.80 303 ALA A CA 1
ATOM 628 C C . ALA A 1 82 ? 19.294 16.771 94.006 1.00 56.62 303 ALA A C 1
ATOM 629 O O . ALA A 1 82 ? 19.459 16.564 95.206 1.00 60.98 303 ALA A O 1
ATOM 631 N N . LEU A 1 83 ? 20.295 17.126 93.208 1.00 56.52 304 LEU A N 1
ATOM 632 C CA . LEU A 1 83 ? 21.641 17.323 93.757 1.00 56.10 304 LEU A CA 1
ATOM 633 C C . LEU A 1 83 ? 21.801 18.668 94.468 1.00 59.89 304 LEU A C 1
ATOM 634 O O . LEU A 1 83 ? 22.588 18.783 95.410 1.00 60.00 304 LEU A O 1
ATOM 639 N N . ASN A 1 84 ? 21.057 19.676 94.013 1.00 60.75 305 ASN A N 1
ATOM 640 C CA . ASN A 1 84 ? 21.010 20.972 94.684 1.00 62.42 305 ASN A CA 1
ATOM 641 C C . ASN A 1 84 ? 20.342 20.847 96.053 1.00 65.18 305 ASN A C 1
ATOM 642 O O . ASN A 1 84 ? 20.792 21.448 97.031 1.00 63.41 305 ASN A O 1
ATOM 647 N N . TYR A 1 85 ? 19.269 20.058 96.094 1.00 67.19 306 TYR A N 1
ATOM 648 C CA . TYR A 1 85 ? 18.550 19.703 97.318 1.00 67.23 306 TYR A CA 1
ATOM 649 C C . TYR A 1 85 ? 19.493 19.116 98.366 1.00 68.97 306 TYR A C 1
ATOM 650 O O . TYR A 1 85 ? 19.487 19.548 99.520 1.00 72.71 306 TYR A O 1
ATOM 659 N N . LEU A 1 86 ? 20.298 18.135 97.958 1.00 66.38 307 LEU A N 1
ATOM 660 C CA . LEU A 1 86 ? 21.228 17.449 98.856 1.00 68.22 307 LEU A CA 1
ATOM 661 C C . LEU A 1 86 ? 22.406 18.330 99.245 1.00 71.46 307 LEU A C 1
ATOM 662 O O . LEU A 1 86 ? 23.159 18.009 100.168 1.00 71.18 307 LEU A O 1
ATOM 667 N N . LEU A 1 87 ? 22.564 19.435 98.525 1.00 74.90 308 LEU A N 1
ATOM 668 C CA . LEU A 1 87 ? 23.655 20.374 98.748 1.00 75.43 308 LEU A CA 1
ATOM 669 C C . LEU A 1 87 ? 23.104 21.725 99.221 1.00 75.29 308 LEU A C 1
ATOM 670 O O . LEU A 1 87 ? 23.782 22.754 99.122 1.00 75.59 308 LEU A O 1
ATOM 675 N N . ALA A 1 88 ? 21.875 21.699 99.742 1.00 74.35 309 ALA A N 1
ATOM 676 C CA . ALA A 1 88 ? 21.124 22.901 100.141 1.00 76.04 309 ALA A CA 1
ATOM 677 C C . ALA A 1 88 ? 21.879 23.827 101.096 1.00 80.11 309 ALA A C 1
ATOM 678 O O . ALA A 1 88 ? 21.830 25.053 100.952 1.00 82.29 309 ALA A O 1
ATOM 680 N N . HIS A 1 89 ? 22.571 23.235 102.068 1.00 81.30 310 HIS A N 1
ATOM 681 C CA . HIS A 1 89 ? 23.295 23.998 103.086 1.00 81.73 310 HIS A CA 1
ATOM 682 C C . HIS A 1 89 ? 24.692 24.431 102.629 1.00 77.18 310 HIS A C 1
ATOM 683 O O . HIS A 1 89 ? 25.337 25.253 103.287 1.00 74.46 310 HIS A O 1
ATOM 690 N N . GLN A 1 90 ? 25.143 23.885 101.498 1.00 73.95 311 GLN A N 1
ATOM 691 C CA . GLN A 1 90 ? 26.427 24.266 100.910 1.00 73.29 311 GLN A CA 1
ATOM 692 C C . GLN A 1 90 ? 26.268 25.281 99.773 1.00 73.70 311 GLN A C 1
ATOM 693 O O . GLN A 1 90 ? 27.232 25.591 99.068 1.00 73.18 311 GLN A O 1
ATOM 699 N N . GLY A 1 91 ? 25.051 25.795 99.610 1.00 74.50 312 GLY A N 1
ATOM 700 C CA . GLY A 1 91 ? 24.743 26.776 98.571 1.00 73.86 312 GLY A CA 1
ATOM 701 C C . GLY A 1 91 ? 24.414 26.153 97.225 1.00 73.93 312 GLY A C 1
ATOM 702 O O . GLY A 1 91 ? 24.494 26.825 96.190 1.00 75.06 312 GLY A O 1
ATOM 703 N N . GLY A 1 92 ? 24.047 24.870 97.241 1.00 72.66 313 GLY A N 1
ATOM 704 C CA . GLY A 1 92 ? 23.715 24.123 96.023 1.00 72.63 313 GLY A CA 1
ATOM 705 C C . GLY A 1 92 ? 24.923 23.889 95.128 1.00 71.74 313 GLY A C 1
ATOM 706 O O . GLY A 1 92 ? 26.014 24.400 95.400 1.00 70.21 313 GLY A O 1
ATOM 707 N N . LEU A 1 93 ? 24.731 23.119 94.057 1.00 70.45 314 LEU A N 1
ATOM 708 C CA . LEU A 1 93 ? 25.798 22.871 93.072 1.00 66.59 314 LEU A CA 1
ATOM 709 C C . LEU A 1 93 ? 26.453 24.161 92.586 1.00 68.72 314 LEU A C 1
ATOM 710 O O . LEU A 1 93 ? 27.646 24.176 92.270 1.00 70.90 314 LEU A O 1
ATOM 715 N N . CYS A 1 94 ? 25.666 25.236 92.525 1.00 67.87 315 CYS A N 1
ATOM 716 C CA . CYS A 1 94 ? 26.148 26.544 92.077 1.00 71.08 315 CYS A CA 1
ATOM 717 C C . CYS A 1 94 ? 27.321 27.041 92.928 1.00 76.10 315 CYS A C 1
ATOM 718 O O . CYS A 1 94 ? 28.186 27.780 92.447 1.00 74.62 315 CYS A O 1
ATOM 721 N N . ASN A 1 95 ? 27.343 26.610 94.189 1.00 77.26 316 ASN A N 1
ATOM 722 C CA . ASN A 1 95 ? 28.376 27.002 95.138 1.00 79.20 316 ASN A CA 1
ATOM 723 C C . ASN A 1 95 ? 29.386 25.883 95.432 1.00 80.20 316 ASN A C 1
ATOM 724 O O . ASN A 1 95 ? 30.560 26.160 95.689 1.00 79.42 316 ASN A O 1
ATOM 729 N N . VAL A 1 96 ? 28.929 24.629 95.385 1.00 82.46 317 VAL A N 1
ATOM 730 C CA . VAL A 1 96 ? 29.763 23.466 95.740 1.00 84.40 317 VAL A CA 1
ATOM 731 C C . VAL A 1 96 ? 30.743 23.067 94.632 1.00 86.29 317 VAL A C 1
ATOM 732 O O . VAL A 1 96 ? 31.949 22.978 94.879 1.00 87.41 317 VAL A O 1
ATOM 736 N N . VAL A 1 97 ? 30.231 22.826 93.424 1.00 85.93 318 VAL A N 1
ATOM 737 C CA . VAL A 1 97 ? 31.082 22.431 92.288 1.00 84.93 318 VAL A CA 1
ATOM 738 C C . VAL A 1 97 ? 31.595 23.622 91.456 1.00 91.12 318 VAL A C 1
ATOM 739 O O . VAL A 1 97 ? 32.588 23.490 90.740 1.00 92.52 318 VAL A O 1
ATOM 743 N N . LYS A 1 98 ? 30.900 24.757 91.558 1.00 93.49 319 LYS A N 1
ATOM 744 C CA . LYS A 1 98 ? 31.315 26.069 91.010 1.00 95.51 319 LYS A CA 1
ATOM 745 C C . LYS A 1 98 ? 32.167 26.093 89.729 1.00 97.68 319 LYS A C 1
ATOM 746 O O . LYS A 1 98 ? 33.345 25.723 89.737 1.00 97.72 319 LYS A O 1
ATOM 752 N N . GLY A 1 99 ? 31.558 26.567 88.646 1.00 100.00 320 GLY A N 1
ATOM 753 C CA . GLY A 1 99 ? 32.262 26.855 87.395 1.00 103.76 320 GLY A CA 1
ATOM 754 C C . GLY A 1 99 ? 31.641 28.079 86.739 1.00 107.73 320 GLY A C 1
ATOM 755 O O . GLY A 1 99 ? 30.458 28.356 86.964 1.00 107.31 320 GLY A O 1
ATOM 756 N N . PRO A 1 100 ? 32.421 28.822 85.920 1.00 109.99 321 PRO A N 1
ATOM 757 C CA . PRO A 1 100 ? 31.886 30.016 85.241 1.00 108.93 321 PRO A CA 1
ATOM 758 C C . PRO A 1 100 ? 30.642 29.709 84.405 1.00 109.39 321 PRO A C 1
ATOM 759 O O . PRO A 1 100 ? 29.970 30.628 83.933 1.00 110.10 321 PRO A O 1
ATOM 763 N N . MET A 1 101 ? 30.352 28.417 84.241 1.00 109.45 322 MET A N 1
ATOM 764 C CA . MET A 1 101 ? 29.178 27.930 83.519 1.00 109.59 322 MET A CA 1
ATOM 765 C C . MET A 1 101 ? 28.487 26.793 84.293 1.00 104.85 322 MET A C 1
ATOM 766 O O . MET A 1 101 ? 27.968 25.848 83.687 1.00 103.38 322 MET A O 1
ATOM 771 N N . CYS A 1 102 ? 28.483 26.884 85.626 1.00 100.94 323 CYS A N 1
ATOM 772 C CA . CYS A 1 102 ? 27.899 25.838 86.481 1.00 95.51 323 CYS A CA 1
ATOM 773 C C . CYS A 1 102 ? 26.373 25.817 86.416 1.00 94.99 323 CYS A C 1
ATOM 774 O O . CYS A 1 102 ? 25.774 24.796 86.064 1.00 95.11 323 CYS A O 1
ATOM 777 N N . SER A 1 103 ? 25.758 26.949 86.759 1.00 93.11 324 SER A N 1
ATOM 778 C CA . SER A 1 103 ? 24.302 27.088 86.753 1.00 88.78 324 SER A CA 1
ATOM 779 C C . SER A 1 103 ? 23.711 27.151 85.338 1.00 84.54 324 SER A C 1
ATOM 780 O O . SER A 1 103 ? 22.499 26.986 85.163 1.00 80.76 324 SER A O 1
ATOM 783 N N . SER A 1 104 ? 24.576 27.384 84.346 1.00 84.72 325 SER A N 1
ATOM 784 C CA . SER A 1 104 ? 24.191 27.479 82.928 1.00 80.76 325 SER A CA 1
ATOM 785 C C . SER A 1 104 ? 23.211 26.381 82.511 1.00 71.12 325 SER A C 1
ATOM 786 O O . SER A 1 104 ? 23.521 25.191 82.616 1.00 65.31 325 SER A O 1
ATOM 789 N N . ASP A 1 105 ? 22.031 26.796 82.051 1.00 69.34 326 ASP A N 1
ATOM 790 C CA . ASP A 1 105 ? 20.965 25.872 81.651 1.00 65.13 326 ASP A CA 1
ATOM 791 C C . ASP A 1 105 ? 21.301 25.026 80.427 1.00 59.84 326 ASP A C 1
ATOM 792 O O . ASP A 1 105 ? 22.165 25.390 79.620 1.00 61.97 326 ASP A O 1
ATOM 797 N N . ILE A 1 106 ? 20.609 23.894 80.309 1.00 52.74 327 ILE A N 1
ATOM 798 C CA . ILE A 1 106 ? 20.843 22.944 79.237 1.00 48.78 327 ILE A CA 1
ATOM 799 C C . ILE A 1 106 ? 19.837 23.208 78.135 1.00 45.67 327 ILE A C 1
ATOM 800 O O . ILE A 1 106 ? 18.634 23.083 78.339 1.00 45.92 327 ILE A O 1
ATOM 805 N N . ASP A 1 107 ? 20.347 23.596 76.975 1.00 45.49 328 ASP A N 1
ATOM 806 C CA . ASP A 1 107 ? 19.524 23.817 75.800 1.00 42.88 328 ASP A CA 1
ATOM 807 C C . ASP A 1 107 ? 18.686 22.585 75.454 1.00 36.71 328 ASP A C 1
ATOM 808 O O . ASP A 1 107 ? 19.106 21.451 75.659 1.00 33.55 328 ASP A O 1
ATOM 813 N N . ASP A 1 108 ? 17.480 22.823 74.959 1.00 35.51 329 ASP A N 1
ATOM 814 C CA . ASP A 1 108 ? 16.640 21.757 74.456 1.00 34.31 329 ASP A CA 1
ATOM 815 C C . ASP A 1 108 ? 16.394 22.049 72.969 1.00 34.22 329 ASP A C 1
ATOM 816 O O . ASP A 1 108 ? 15.519 22.847 72.609 1.00 34.97 329 ASP A O 1
ATOM 821 N N . PHE A 1 109 ? 17.190 21.428 72.105 1.00 33.36 330 PHE A N 1
ATOM 822 C CA . PHE A 1 109 ? 17.013 21.639 70.673 1.00 32.33 330 PHE A CA 1
ATOM 823 C C . PHE A 1 109 ? 16.226 20.525 70.017 1.00 30.92 330 PHE A C 1
ATOM 824 O O . PHE A 1 109 ? 16.425 20.265 68.817 1.00 27.61 330 PHE A O 1
ATOM 832 N N . SER A 1 110 ? 15.367 19.822 70.760 1.00 31.71 331 SER A N 1
ATOM 833 C CA . SER A 1 110 ? 14.681 18.675 70.157 1.00 32.31 331 SER A CA 1
ATOM 834 C C . SER A 1 110 ? 13.697 19.079 69.055 1.00 33.26 331 SER A C 1
ATOM 835 O O . SER A 1 110 ? 13.590 18.378 68.053 1.00 32.17 331 SER A O 1
ATOM 838 N N . LYS A 1 111 ? 12.984 20.194 69.240 1.00 32.55 332 LYS A N 1
ATOM 839 C CA . LYS A 1 111 ? 12.037 20.657 68.225 1.00 33.38 332 LYS A CA 1
ATOM 840 C C . LYS A 1 111 ? 12.749 21.186 66.982 1.00 31.61 332 LYS A C 1
ATOM 841 O O . LYS A 1 111 ? 12.255 20.994 65.884 1.00 31.24 332 LYS A O 1
ATOM 847 N N . ASN A 1 112 ? 13.878 21.876 67.174 1.00 29.73 333 ASN A N 1
ATOM 848 C CA . ASN A 1 112 ? 14.722 22.376 66.037 1.00 30.47 333 ASN A CA 1
ATOM 849 C C . ASN A 1 112 ? 15.312 21.258 65.197 1.00 29.89 333 ASN A C 1
ATOM 850 O O . ASN A 1 112 ? 15.325 21.345 63.969 1.00 30.94 333 ASN A O 1
ATOM 855 N N . VAL A 1 113 ? 15.818 20.216 65.855 1.00 30.32 334 VAL A N 1
ATOM 856 C CA . VAL A 1 113 ? 16.300 19.021 65.149 1.00 30.54 334 VAL A CA 1
ATOM 857 C C . VAL A 1 113 ? 15.117 18.318 64.451 1.00 30.48 334 VAL A C 1
ATOM 858 O O . VAL A 1 113 ? 15.220 17.920 63.288 1.00 27.61 334 VAL A O 1
ATOM 862 N N . SER A 1 114 ? 13.982 18.192 65.160 1.00 30.03 335 SER A N 1
ATOM 863 C CA . SER A 1 114 ? 12.765 17.651 64.544 1.00 31.91 335 SER A CA 1
ATOM 864 C C . SER A 1 114 ? 12.406 18.400 63.259 1.00 31.42 335 SER A C 1
ATOM 865 O O . SER A 1 114 ? 12.042 17.796 62.258 1.00 33.77 335 SER A O 1
ATOM 868 N N . ASP A 1 115 ? 12.499 19.721 63.312 1.00 31.92 336 ASP A N 1
ATOM 869 C CA . ASP A 1 115 ? 12.227 20.593 62.177 1.00 33.50 336 ASP A CA 1
ATOM 870 C C . ASP A 1 115 ? 13.203 20.341 61.013 1.00 31.64 336 ASP A C 1
ATOM 871 O O . ASP A 1 115 ? 12.802 20.409 59.851 1.00 30.46 336 ASP A O 1
ATOM 876 N N . MET A 1 116 ? 14.464 20.029 61.328 1.00 31.95 337 MET A N 1
ATOM 877 C CA . MET A 1 116 ? 15.418 19.656 60.292 1.00 30.34 337 MET A CA 1
ATOM 878 C C . MET A 1 116 ? 15.020 18.332 59.680 1.00 28.58 337 MET A C 1
ATOM 879 O O . MET A 1 116 ? 15.046 18.190 58.480 1.00 26.12 337 MET A O 1
ATOM 884 N N . ILE A 1 117 ? 14.666 17.356 60.510 1.00 29.76 338 ILE A N 1
ATOM 885 C CA . ILE A 1 117 ? 14.217 16.059 59.985 1.00 29.17 338 ILE A CA 1
ATOM 886 C C . ILE A 1 117 ? 13.029 16.205 59.012 1.00 30.55 338 ILE A C 1
ATOM 887 O O . ILE A 1 117 ? 13.004 15.557 57.957 1.00 31.18 338 ILE A O 1
ATOM 892 N N . ASP A 1 118 ? 12.107 17.103 59.347 1.00 32.09 339 ASP A N 1
ATOM 893 C CA . ASP A 1 118 ? 10.931 17.424 58.520 1.00 34.18 339 ASP A CA 1
ATOM 894 C C . ASP A 1 118 ? 11.311 18.048 57.199 1.00 32.09 339 ASP A C 1
ATOM 895 O O . ASP A 1 118 ? 10.737 17.728 56.154 1.00 28.97 339 ASP A O 1
ATOM 900 N N . LYS A 1 119 ? 12.306 18.930 57.244 1.00 32.93 340 LYS A N 1
ATOM 901 C CA . LYS A 1 119 ? 12.829 19.526 56.019 1.00 31.55 340 LYS A CA 1
ATOM 902 C C . LYS A 1 119 ? 13.521 18.521 55.086 1.00 31.92 340 LYS A C 1
ATOM 903 O O . LYS A 1 119 ? 13.318 18.589 53.868 1.00 31.99 340 LYS A O 1
ATOM 909 N N . VAL A 1 120 ? 14.301 17.583 55.632 1.00 32.00 341 VAL A N 1
ATOM 910 C CA . VAL A 1 120 ? 14.851 16.476 54.810 1.00 29.24 341 VAL A CA 1
ATOM 911 C C . VAL A 1 120 ? 13.720 15.625 54.219 1.00 28.32 341 VAL A C 1
ATOM 912 O O . VAL A 1 120 ? 13.722 15.314 53.025 1.00 28.69 341 VAL A O 1
ATOM 916 N N . HIS A 1 121 ? 12.744 15.259 55.053 1.00 28.66 342 HIS A N 1
ATOM 917 C CA . HIS A 1 121 ? 11.599 14.481 54.572 1.00 30.05 342 HIS A CA 1
ATOM 918 C C . HIS A 1 121 ? 10.857 15.224 53.482 1.00 33.45 342 HIS A C 1
ATOM 919 O O . HIS A 1 121 ? 10.489 14.623 52.468 1.00 34.92 342 HIS A O 1
ATOM 926 N N . GLU A 1 122 ? 10.674 16.534 53.659 1.00 35.70 343 GLU A N 1
ATOM 927 C CA . GLU A 1 122 ? 10.046 17.362 52.605 1.00 39.76 343 GLU A CA 1
ATOM 928 C C . GLU A 1 122 ? 10.838 17.388 51.289 1.00 37.64 343 GLU A C 1
ATOM 929 O O . GLU A 1 122 ? 10.245 17.344 50.195 1.00 38.44 343 GLU A O 1
ATOM 935 N N . GLU A 1 123 ? 12.170 17.430 51.375 1.00 35.60 344 GLU A N 1
ATOM 936 C CA . GLU A 1 123 ? 13.013 17.394 50.173 1.00 34.22 344 GLU A CA 1
ATOM 937 C C . GLU A 1 123 ? 12.888 16.083 49.412 1.00 32.86 344 GLU A C 1
ATOM 938 O O . GLU A 1 123 ? 12.837 16.069 48.176 1.00 33.49 344 GLU A O 1
ATOM 944 N N . MET A 1 124 ? 12.828 14.979 50.148 1.00 32.64 345 MET A N 1
ATOM 945 C CA . MET A 1 124 ? 12.719 13.673 49.529 1.00 33.27 345 MET A CA 1
ATOM 946 C C . MET A 1 124 ? 11.312 13.410 48.951 1.00 34.68 345 MET A C 1
ATOM 947 O O . MET A 1 124 ? 11.170 12.607 48.051 1.00 35.11 345 MET A O 1
ATOM 952 N N . LYS A 1 125 ? 10.296 14.106 49.442 1.00 35.75 346 LYS A N 1
ATOM 953 C CA . LYS A 1 125 ? 8.955 14.004 48.836 1.00 41.51 346 LYS A CA 1
ATOM 954 C C . LYS A 1 125 ? 9.007 14.491 47.409 1.00 41.78 346 LYS A C 1
ATOM 955 O O . LYS A 1 125 ? 8.323 13.944 46.515 1.00 40.81 346 LYS A O 1
ATOM 961 N N . LYS A 1 126 ? 9.833 15.515 47.201 1.00 41.99 347 LYS A N 1
ATOM 962 C CA . LYS A 1 126 ? 9.980 16.166 45.906 1.00 44.55 347 LYS A CA 1
ATOM 963 C C . LYS A 1 126 ? 10.608 15.279 44.827 1.00 43.18 347 LYS A C 1
ATOM 964 O O . LYS A 1 126 ? 10.303 15.449 43.640 1.00 43.13 347 LYS A O 1
ATOM 970 N N . PHE A 1 127 ? 11.432 14.305 45.223 1.00 41.04 348 PHE A N 1
ATOM 971 C CA . PHE A 1 127 ? 11.916 13.285 44.262 1.00 42.52 348 PHE A CA 1
ATOM 972 C C . PHE A 1 127 ? 10.802 12.528 43.546 1.00 47.55 348 PHE A C 1
ATOM 973 O O . PHE A 1 127 ? 10.972 12.060 42.413 1.00 51.41 348 PHE A O 1
ATOM 981 N N . TYR A 1 128 ? 9.650 12.406 44.198 1.00 43.88 349 TYR A N 1
ATOM 982 C CA . TYR A 1 128 ? 8.589 11.575 43.666 1.00 44.79 349 TYR A CA 1
ATOM 983 C C . TYR A 1 128 ? 7.759 12.355 42.641 1.00 50.95 349 TYR A C 1
ATOM 984 O O . TYR A 1 128 ? 6.650 11.956 42.280 1.00 52.93 349 TYR A O 1
ATOM 993 N N . HIS A 1 129 ? 8.331 13.465 42.173 1.00 51.74 350 HIS A N 1
ATOM 994 C CA . HIS A 1 129 ? 7.752 14.299 41.116 1.00 56.78 350 HIS A CA 1
ATOM 995 C C . HIS A 1 129 ? 8.800 14.663 40.063 1.00 60.42 350 HIS A C 1
ATOM 996 O O . HIS A 1 129 ? 8.504 14.661 38.870 1.00 66.09 350 HIS A O 1
ATOM 1003 N N . GLU A 1 130 ? 10.019 14.961 40.523 1.00 62.36 351 GLU A N 1
ATOM 1004 C CA . GLU A 1 130 ? 11.121 15.477 39.685 1.00 64.23 351 GLU A CA 1
ATOM 1005 C C . GLU A 1 130 ? 11.294 14.799 38.327 1.00 66.51 351 GLU A C 1
ATOM 1006 O O . GLU A 1 130 ? 12.034 15.288 37.472 1.00 65.79 351 GLU A O 1
ATOM 1012 N N . GLU B 1 8 ? 19.454 6.200 -15.231 1.00 83.21 229 GLU B N 1
ATOM 1013 C CA . GLU B 1 8 ? 18.843 7.371 -15.924 1.00 82.95 229 GLU B CA 1
ATOM 1014 C C . GLU B 1 8 ? 18.549 8.497 -14.928 1.00 80.92 229 GLU B C 1
ATOM 1015 O O . GLU B 1 8 ? 18.808 8.356 -13.728 1.00 79.82 229 GLU B O 1
ATOM 1021 N N . ASN B 1 9 ? 18.016 9.610 -15.437 1.00 80.04 230 ASN B N 1
ATOM 1022 C CA . ASN B 1 9 ? 17.582 10.747 -14.619 1.00 76.42 230 ASN B CA 1
ATOM 1023 C C . ASN B 1 9 ? 16.729 10.354 -13.418 1.00 77.18 230 ASN B C 1
ATOM 1024 O O . ASN B 1 9 ? 16.952 10.835 -12.305 1.00 73.30 230 ASN B O 1
ATOM 1029 N N . LEU B 1 10 ? 15.758 9.476 -13.655 1.00 77.28 231 LEU B N 1
ATOM 1030 C CA . LEU B 1 10 ? 14.823 9.043 -12.619 1.00 74.17 231 LEU B CA 1
ATOM 1031 C C . LEU B 1 10 ? 15.521 8.304 -11.472 1.00 72.62 231 LEU B C 1
ATOM 1032 O O . LEU B 1 10 ? 15.112 8.428 -10.317 1.00 70.33 231 LEU B O 1
ATOM 1037 N N . TYR B 1 11 ? 16.576 7.559 -11.805 1.00 73.45 232 TYR B N 1
ATOM 1038 C CA . TYR B 1 11 ? 17.392 6.831 -10.831 1.00 74.00 232 TYR B CA 1
ATOM 1039 C C . TYR B 1 11 ? 18.209 7.752 -9.923 1.00 71.91 232 TYR B C 1
ATOM 1040 O O . TYR B 1 11 ? 18.085 7.679 -8.696 1.00 72.50 232 TYR B O 1
ATOM 1049 N N . PHE B 1 12 ? 19.043 8.605 -10.526 1.00 70.12 233 PHE B N 1
ATOM 1050 C CA . PHE B 1 12 ? 19.808 9.614 -9.787 1.00 70.35 233 PHE B CA 1
ATOM 1051 C C . PHE B 1 12 ? 18.886 10.436 -8.883 1.00 66.00 233 PHE B C 1
ATOM 1052 O O . PHE B 1 12 ? 19.158 10.601 -7.691 1.00 60.01 233 PHE B O 1
ATOM 1060 N N . GLN B 1 13 ? 17.795 10.927 -9.471 1.00 66.26 234 GLN B N 1
ATOM 1061 C CA . GLN B 1 13 ? 16.802 11.747 -8.786 1.00 67.04 234 GLN B CA 1
ATOM 1062 C C . GLN B 1 13 ? 16.124 10.983 -7.644 1.00 65.72 234 GLN B C 1
ATOM 1063 O O . GLN B 1 13 ? 15.976 11.510 -6.533 1.00 61.85 234 GLN B O 1
ATOM 1069 N N . GLY B 1 14 ? 15.728 9.743 -7.932 1.00 66.37 235 GLY B N 1
ATOM 1070 C CA . GLY B 1 14 ? 15.097 8.857 -6.953 1.00 64.79 235 GLY B CA 1
ATOM 1071 C C . GLY B 1 14 ? 16.004 8.500 -5.790 1.00 62.90 235 GLY B C 1
ATOM 1072 O O . GLY B 1 14 ? 15.528 8.331 -4.666 1.00 63.10 235 GLY B O 1
ATOM 1073 N N . ASN B 1 15 ? 17.307 8.378 -6.049 1.00 61.90 236 ASN B N 1
ATOM 1074 C CA . ASN B 1 15 ? 18.274 8.189 -4.960 1.00 62.15 236 ASN B CA 1
ATOM 1075 C C . ASN B 1 15 ? 18.530 9.466 -4.170 1.00 63.20 236 ASN B C 1
ATOM 1076 O O . ASN B 1 15 ? 18.649 9.428 -2.942 1.00 62.70 236 ASN B O 1
ATOM 1081 N N . MET B 1 16 ? 18.604 10.590 -4.881 1.00 63.57 237 MET B N 1
ATOM 1082 C CA . MET B 1 16 ? 18.718 11.910 -4.266 1.00 64.44 237 MET B CA 1
ATOM 1083 C C . MET B 1 16 ? 17.570 12.162 -3.282 1.00 66.10 237 MET B C 1
ATOM 1084 O O . MET B 1 16 ? 17.777 12.733 -2.209 1.00 64.01 237 MET B O 1
ATOM 1089 N N . LYS B 1 17 ? 16.372 11.716 -3.656 1.00 66.76 238 LYS B N 1
ATOM 1090 C CA . LYS B 1 17 ? 15.191 11.778 -2.797 1.00 64.80 238 LYS B CA 1
ATOM 1091 C C . LYS B 1 17 ? 15.400 10.940 -1.525 1.00 62.78 238 LYS B C 1
ATOM 1092 O O . LYS B 1 17 ? 15.066 11.381 -0.403 1.00 57.75 238 LYS B O 1
ATOM 1098 N N . GLN B 1 18 ? 15.970 9.746 -1.703 1.00 61.91 239 GLN B N 1
ATOM 1099 C CA . GLN B 1 18 ? 16.203 8.819 -0.591 1.00 62.84 239 GLN B CA 1
ATOM 1100 C C . GLN B 1 18 ? 17.234 9.332 0.401 1.00 61.00 239 GLN B C 1
ATOM 1101 O O . GLN B 1 18 ? 17.102 9.113 1.612 1.00 58.32 239 GLN B O 1
ATOM 1107 N N . ILE B 1 19 ? 18.243 10.028 -0.121 1.00 59.77 240 ILE B N 1
ATOM 1108 C CA . ILE B 1 19 ? 19.206 10.756 0.699 1.00 60.03 240 ILE B CA 1
ATOM 1109 C C . ILE B 1 19 ? 18.469 11.794 1.537 1.00 61.95 240 ILE B C 1
ATOM 1110 O O . ILE B 1 19 ? 18.543 11.770 2.758 1.00 59.42 240 ILE B O 1
ATOM 1115 N N . GLU B 1 20 ? 17.750 12.693 0.868 1.00 64.06 241 GLU B N 1
ATOM 1116 C CA . GLU B 1 20 ? 17.083 13.801 1.542 1.00 64.85 241 GLU B CA 1
ATOM 1117 C C . GLU B 1 20 ? 16.095 13.338 2.607 1.00 65.29 241 GLU B C 1
ATOM 1118 O O . GLU B 1 20 ? 15.991 13.966 3.662 1.00 58.09 241 GLU B O 1
ATOM 1124 N N . ASP B 1 21 ? 15.396 12.236 2.324 1.00 66.83 242 ASP B N 1
ATOM 1125 C CA . ASP B 1 21 ? 14.509 11.578 3.285 1.00 67.57 242 ASP B CA 1
ATOM 1126 C C . ASP B 1 21 ? 15.240 11.093 4.544 1.00 68.83 242 ASP B C 1
ATOM 1127 O O . ASP B 1 21 ? 14.714 11.213 5.660 1.00 64.99 242 ASP B O 1
ATOM 1132 N N . LYS B 1 22 ? 16.445 10.552 4.361 1.00 68.83 243 LYS B N 1
ATOM 1133 C CA . LYS B 1 22 ? 17.294 10.151 5.485 1.00 69.07 243 LYS B CA 1
ATOM 1134 C C . LYS B 1 22 ? 17.777 11.370 6.273 1.00 70.22 243 LYS B C 1
ATOM 1135 O O . LYS B 1 22 ? 17.871 11.322 7.499 1.00 71.34 243 LYS B O 1
ATOM 1141 N N . ILE B 1 23 ? 18.075 12.456 5.561 1.00 70.22 244 ILE B N 1
ATOM 1142 C CA . ILE B 1 23 ? 18.499 13.710 6.183 1.00 69.48 244 ILE B CA 1
ATOM 1143 C C . ILE B 1 23 ? 17.414 14.311 7.083 1.00 74.89 244 ILE B C 1
ATOM 1144 O O . ILE B 1 23 ? 17.716 14.755 8.194 1.00 77.20 244 ILE B O 1
ATOM 1149 N N . GLU B 1 24 ? 16.160 14.301 6.627 1.00 75.38 245 GLU B N 1
ATOM 1150 C CA . GLU B 1 24 ? 15.056 14.787 7.463 1.00 76.29 245 GLU B CA 1
ATOM 1151 C C . GLU B 1 24 ? 14.838 13.880 8.678 1.00 77.13 245 GLU B C 1
ATOM 1152 O O . GLU B 1 24 ? 14.364 14.333 9.720 1.00 75.28 245 GLU B O 1
ATOM 1158 N N . GLU B 1 25 ? 15.210 12.609 8.531 1.00 76.89 246 GLU B N 1
ATOM 1159 C CA . GLU B 1 25 ? 15.129 11.621 9.605 1.00 75.97 246 GLU B CA 1
ATOM 1160 C C . GLU B 1 25 ? 16.282 11.785 10.606 1.00 73.64 246 GLU B C 1
ATOM 1161 O O . GLU B 1 25 ? 16.093 11.614 11.816 1.00 73.91 246 GLU B O 1
ATOM 1167 N N . ILE B 1 26 ? 17.471 12.105 10.095 1.00 72.23 247 ILE B N 1
ATOM 1168 C CA . ILE B 1 26 ? 18.643 12.365 10.932 1.00 68.98 247 ILE B CA 1
ATOM 1169 C C . ILE B 1 26 ? 18.421 13.624 11.769 1.00 70.13 247 ILE B C 1
ATOM 1170 O O . ILE B 1 26 ? 18.550 13.588 13.001 1.00 68.85 247 ILE B O 1
ATOM 1175 N N . LEU B 1 27 ? 18.067 14.720 11.101 1.00 68.91 248 LEU B N 1
ATOM 1176 C CA . LEU B 1 27 ? 17.843 16.006 11.766 1.00 72.18 248 LEU B CA 1
ATOM 1177 C C . LEU B 1 27 ? 16.759 15.948 12.836 1.00 75.17 248 LEU B C 1
ATOM 1178 O O . LEU B 1 27 ? 16.821 16.683 13.825 1.00 75.76 248 LEU B O 1
ATOM 1183 N N . SER B 1 28 ? 15.772 15.076 12.625 1.00 74.20 249 SER B N 1
ATOM 1184 C CA . SER B 1 28 ? 14.715 14.829 13.599 1.00 72.85 249 SER B CA 1
ATOM 1185 C C . SER B 1 28 ? 15.268 14.120 14.837 1.00 71.05 249 SER B C 1
ATOM 1186 O O . SER B 1 28 ? 15.079 14.595 15.963 1.00 69.34 249 SER B O 1
ATOM 1189 N N . LYS B 1 29 ? 15.953 12.995 14.626 1.00 69.36 250 LYS B N 1
ATOM 1190 C CA . LYS B 1 29 ? 16.547 12.234 15.726 1.00 68.42 250 LYS B CA 1
ATOM 1191 C C . LYS B 1 29 ? 17.504 13.097 16.542 1.00 66.61 250 LYS B C 1
ATOM 1192 O O . LYS B 1 29 ? 17.543 12.991 17.768 1.00 63.45 250 LYS B O 1
ATOM 1198 N N . ILE B 1 30 ? 18.269 13.947 15.854 1.00 63.55 251 ILE B N 1
ATOM 1199 C CA . ILE B 1 30 ? 19.174 14.886 16.519 1.00 63.08 251 ILE B CA 1
ATOM 1200 C C . ILE B 1 30 ? 18.429 15.848 17.449 1.00 65.55 251 ILE B C 1
ATOM 1201 O O . ILE B 1 30 ? 18.837 16.038 18.592 1.00 65.73 251 ILE B O 1
ATOM 1206 N N . TYR B 1 31 ? 17.338 16.437 16.962 1.00 66.60 252 TYR B N 1
ATOM 1207 C CA . TYR B 1 31 ? 16.533 17.359 17.768 1.00 68.45 252 TYR B CA 1
ATOM 1208 C C . TYR B 1 31 ? 15.890 16.662 18.971 1.00 65.71 252 TYR B C 1
ATOM 1209 O O . TYR B 1 31 ? 15.786 17.250 20.053 1.00 64.04 252 TYR B O 1
ATOM 1218 N N . HIS B 1 32 ? 15.469 15.413 18.775 1.00 63.30 253 HIS B N 1
ATOM 1219 C CA . HIS B 1 32 ? 15.014 14.559 19.872 1.00 63.54 253 HIS B CA 1
ATOM 1220 C C . HIS B 1 32 ? 16.111 14.396 20.928 1.00 57.47 253 HIS B C 1
ATOM 1221 O O . HIS B 1 32 ? 15.854 14.533 22.124 1.00 49.91 253 HIS B O 1
ATOM 1228 N N . ILE B 1 33 ? 17.331 14.116 20.467 1.00 58.10 254 ILE B N 1
ATOM 1229 C CA . ILE B 1 33 ? 18.500 13.971 21.337 1.00 56.33 254 ILE B CA 1
ATOM 1230 C C . ILE B 1 33 ? 18.779 15.255 22.128 1.00 54.27 254 ILE B C 1
ATOM 1231 O O . ILE B 1 33 ? 19.001 15.204 23.348 1.00 49.22 254 ILE B O 1
ATOM 1236 N N . GLU B 1 34 ? 18.753 16.392 21.431 1.00 54.90 255 GLU B N 1
ATOM 1237 C CA . GLU B 1 34 ? 18.992 17.700 22.048 1.00 56.30 255 GLU B CA 1
ATOM 1238 C C . GLU B 1 34 ? 17.978 18.038 23.143 1.00 55.82 255 GLU B C 1
ATOM 1239 O O . GLU B 1 34 ? 18.357 18.513 24.216 1.00 52.68 255 GLU B O 1
ATOM 1245 N N . ASN B 1 35 ? 16.695 17.800 22.873 1.00 57.69 256 ASN B N 1
ATOM 1246 C CA . ASN B 1 35 ? 15.659 17.990 23.890 1.00 57.35 256 ASN B CA 1
ATOM 1247 C C . ASN B 1 35 ? 15.913 17.123 25.119 1.00 52.70 256 ASN B C 1
ATOM 1248 O O . ASN B 1 35 ? 15.798 17.608 26.251 1.00 46.71 256 ASN B O 1
ATOM 1253 N N . GLU B 1 36 ? 16.289 15.862 24.889 1.00 51.71 257 GLU B N 1
ATOM 1254 C CA . GLU B 1 36 ? 16.612 14.927 25.970 1.00 52.88 257 GLU B CA 1
ATOM 1255 C C . GLU B 1 36 ? 17.826 15.373 26.798 1.00 52.84 257 GLU B C 1
ATOM 1256 O O . GLU B 1 36 ? 17.797 15.286 28.040 1.00 46.22 257 GLU B O 1
ATOM 1262 N N . ILE B 1 37 ? 18.874 15.850 26.122 1.00 50.82 258 ILE B N 1
ATOM 1263 C CA . ILE B 1 37 ? 20.055 16.403 26.805 1.00 53.42 258 ILE B CA 1
ATOM 1264 C C . ILE B 1 37 ? 19.693 17.567 27.743 1.00 57.59 258 ILE B C 1
ATOM 1265 O O . ILE B 1 37 ? 20.228 17.661 28.848 1.00 56.67 258 ILE B O 1
ATOM 1270 N N . ALA B 1 38 ? 18.765 18.423 27.313 1.00 60.31 259 ALA B N 1
ATOM 1271 C CA . ALA B 1 38 ? 18.280 19.535 28.142 1.00 60.86 259 ALA B CA 1
ATOM 1272 C C . ALA B 1 38 ? 17.412 19.105 29.337 1.00 59.81 259 ALA B C 1
ATOM 1273 O O . ALA B 1 38 ? 17.359 19.797 30.358 1.00 57.25 259 ALA B O 1
ATOM 1275 N N . ARG B 1 39 ? 16.718 17.977 29.212 1.00 60.82 260 ARG B N 1
ATOM 1276 C CA . ARG B 1 39 ? 15.986 17.434 30.349 1.00 58.08 260 ARG B CA 1
ATOM 1277 C C . ARG B 1 39 ? 16.912 16.698 31.306 1.00 50.88 260 ARG B C 1
ATOM 1278 O O . ARG B 1 39 ? 16.618 16.605 32.501 1.00 44.36 260 ARG B O 1
ATOM 1286 N N . ILE B 1 40 ? 18.020 16.177 30.775 1.00 45.03 261 ILE B N 1
ATOM 1287 C CA . ILE B 1 40 ? 19.068 15.562 31.591 1.00 43.64 261 ILE B CA 1
ATOM 1288 C C . ILE B 1 40 ? 19.819 16.636 32.393 1.00 46.11 261 ILE B C 1
ATOM 1289 O O . ILE B 1 40 ? 20.080 16.453 33.591 1.00 45.49 261 ILE B O 1
ATOM 1294 N N . LYS B 1 41 ? 20.126 17.764 31.750 1.00 46.96 262 LYS B N 1
ATOM 1295 C CA . LYS B 1 41 ? 20.827 18.872 32.419 1.00 49.90 262 LYS B CA 1
ATOM 1296 C C . LYS B 1 41 ? 20.017 19.480 33.547 1.00 48.74 262 LYS B C 1
ATOM 1297 O O . LYS B 1 41 ? 20.559 19.773 34.621 1.00 49.59 262 LYS B O 1
ATOM 1303 N N . LYS B 1 42 ? 18.722 19.669 33.306 1.00 50.97 263 LYS B N 1
ATOM 1304 C CA . LYS B 1 42 ? 17.821 20.181 34.339 1.00 49.61 263 LYS B CA 1
ATOM 1305 C C . LYS B 1 42 ? 17.684 19.193 35.493 1.00 48.00 263 LYS B C 1
ATOM 1306 O O . LYS B 1 42 ? 17.674 19.600 36.652 1.00 45.06 263 LYS B O 1
ATOM 1312 N N . LEU B 1 43 ? 17.570 17.902 35.174 1.00 47.70 264 LEU B N 1
ATOM 1313 C CA . LEU B 1 43 ? 17.506 16.858 36.200 1.00 45.11 264 LEU B CA 1
ATOM 1314 C C . LEU B 1 43 ? 18.743 16.873 37.104 1.00 38.55 264 LEU B C 1
ATOM 1315 O O . LEU B 1 43 ? 18.627 16.803 38.332 1.00 34.95 264 LEU B O 1
ATOM 1320 N N . ILE B 1 44 ? 19.910 16.976 36.486 1.00 36.66 265 ILE B N 1
ATOM 1321 C CA . ILE B 1 44 ? 21.198 17.003 37.199 1.00 38.13 265 ILE B CA 1
ATOM 1322 C C . ILE B 1 44 ? 21.327 18.189 38.158 1.00 37.12 265 ILE B C 1
ATOM 1323 O O . ILE B 1 44 ? 21.772 18.023 39.310 1.00 36.16 265 ILE B O 1
ATOM 1328 N N . GLY B 1 45 ? 20.939 19.379 37.699 1.00 37.37 266 GLY B N 1
ATOM 1329 C CA . GLY B 1 45 ? 20.965 20.572 38.554 1.00 39.33 266 GLY B CA 1
ATOM 1330 C C . GLY B 1 45 ? 19.972 20.500 39.703 1.00 39.86 266 GLY B C 1
ATOM 1331 O O . GLY B 1 45 ? 20.268 20.956 40.813 1.00 39.97 266 GLY B O 1
ATOM 1332 N N . ALA B 1 46 ? 18.779 19.946 39.451 1.00 36.98 267 ALA B N 1
ATOM 1333 C CA . ALA B 1 46 ? 17.795 19.757 40.524 1.00 38.22 267 ALA B CA 1
ATOM 1334 C C . ALA B 1 46 ? 18.339 18.796 41.572 1.00 35.89 267 ALA B C 1
ATOM 1335 O O . ALA B 1 46 ? 18.187 19.031 42.780 1.00 33.26 267 ALA B O 1
ATOM 1337 N N . ILE B 1 47 ? 19.000 17.732 41.108 1.00 36.34 268 ILE B N 1
ATOM 1338 C CA . ILE B 1 47 ? 19.648 16.767 42.003 1.00 36.67 268 ILE B CA 1
ATOM 1339 C C . ILE B 1 47 ? 20.766 17.388 42.847 1.00 36.57 268 ILE B C 1
ATOM 1340 O O . ILE B 1 47 ? 20.814 17.184 44.081 1.00 33.64 268 ILE B O 1
ATOM 1345 N N . ALA B 1 48 ? 21.651 18.152 42.198 1.00 31.30 269 ALA B N 1
ATOM 1346 C CA . ALA B 1 48 ? 22.666 18.910 42.932 1.00 32.55 269 ALA B CA 1
ATOM 1347 C C . ALA B 1 48 ? 22.062 19.807 44.039 1.00 31.01 269 ALA B C 1
ATOM 1348 O O . ALA B 1 48 ? 22.620 19.903 45.160 1.00 28.61 269 ALA B O 1
ATOM 1350 N N . SER B 1 49 ? 20.952 20.474 43.723 1.00 28.99 270 SER B N 1
ATOM 1351 C CA . SER B 1 49 ? 20.318 21.375 44.695 1.00 31.28 270 SER B CA 1
ATOM 1352 C C . SER B 1 49 ? 19.684 20.612 45.849 1.00 32.66 270 SER B C 1
ATOM 1353 O O . SER B 1 49 ? 19.721 21.064 46.994 1.00 32.99 270 SER B O 1
ATOM 1356 N N . LYS B 1 50 ? 19.119 19.445 45.559 1.00 33.03 271 LYS B N 1
ATOM 1357 C CA . LYS B 1 50 ? 18.589 18.576 46.604 1.00 33.65 271 LYS B CA 1
ATOM 1358 C C . LYS B 1 50 ? 19.682 18.060 47.531 1.00 32.02 271 LYS B C 1
ATOM 1359 O O . LYS B 1 50 ? 19.487 17.989 48.751 1.00 33.69 271 LYS B O 1
ATOM 1365 N N . ILE B 1 51 ? 20.831 17.705 46.967 1.00 32.58 272 ILE B N 1
ATOM 1366 C CA . ILE B 1 51 ? 21.975 17.278 47.778 1.00 31.26 272 ILE B CA 1
ATOM 1367 C C . ILE B 1 51 ? 22.399 18.374 48.773 1.00 29.99 272 ILE B C 1
ATOM 1368 O O . ILE B 1 51 ? 22.565 18.102 49.992 1.00 30.84 272 ILE B O 1
ATOM 1373 N N . ILE B 1 52 ? 22.511 19.604 48.268 1.00 27.60 273 ILE B N 1
ATOM 1374 C CA . ILE B 1 52 ? 22.970 20.771 49.045 1.00 28.56 273 ILE B CA 1
ATOM 1375 C C . ILE B 1 52 ? 21.987 21.103 50.196 1.00 26.50 273 ILE B C 1
ATOM 1376 O O . ILE B 1 52 ? 22.402 21.284 51.338 1.00 23.96 273 ILE B O 1
ATOM 1381 N N . LYS B 1 53 ? 20.700 21.201 49.868 1.00 27.76 274 LYS B N 1
ATOM 1382 C CA . LYS B 1 53 ? 19.658 21.488 50.865 1.00 28.41 274 LYS B CA 1
ATOM 1383 C C . LYS B 1 53 ? 19.655 20.403 51.917 1.00 26.39 274 LYS B C 1
ATOM 1384 O O . LYS B 1 53 ? 19.688 20.693 53.108 1.00 29.75 274 LYS B O 1
ATOM 1390 N N . THR B 1 54 ? 19.653 19.151 51.471 1.00 27.52 275 THR B N 1
ATOM 1391 C CA . THR B 1 54 ? 19.588 17.984 52.351 1.00 31.84 275 THR B CA 1
ATOM 1392 C C . THR B 1 54 ? 20.778 17.925 53.309 1.00 30.60 275 THR B C 1
ATOM 1393 O O . THR B 1 54 ? 20.576 17.799 54.526 1.00 27.45 275 THR B O 1
ATOM 1397 N N . ALA B 1 55 ? 21.995 18.011 52.753 1.00 28.48 276 ALA B N 1
ATOM 1398 C CA . ALA B 1 55 ? 23.217 18.157 53.543 1.00 28.09 276 ALA B CA 1
ATOM 1399 C C . ALA B 1 55 ? 23.170 19.295 54.562 1.00 27.71 276 ALA B C 1
ATOM 1400 O O . ALA B 1 55 ? 23.608 19.113 55.709 1.00 28.48 276 ALA B O 1
ATOM 1402 N N . ASN B 1 56 ? 22.664 20.458 54.155 1.00 26.93 277 ASN B N 1
ATOM 1403 C CA . ASN B 1 56 ? 22.539 21.595 55.066 1.00 29.60 277 ASN B CA 1
ATOM 1404 C C . ASN B 1 56 ? 21.604 21.323 56.261 1.00 28.56 277 ASN B C 1
ATOM 1405 O O . ASN B 1 56 ? 21.899 21.676 57.423 1.00 25.68 277 ASN B O 1
ATOM 1410 N N . TYR B 1 57 ? 20.474 20.699 55.992 1.00 27.24 278 TYR B N 1
ATOM 1411 C CA . TYR B 1 57 ? 19.549 20.425 57.083 1.00 27.55 278 TYR B CA 1
ATOM 1412 C C . TYR B 1 57 ? 20.164 19.403 58.010 1.00 25.25 278 TYR B C 1
ATOM 1413 O O . TYR B 1 57 ? 20.054 19.552 59.231 1.00 24.74 278 TYR B O 1
ATOM 1422 N N . THR B 1 58 ? 20.802 18.366 57.446 1.00 25.64 279 THR B N 1
ATOM 1423 C CA A THR B 1 58 ? 21.415 17.291 58.242 0.60 25.85 279 THR B CA 1
ATOM 1424 C CA B THR B 1 58 ? 21.372 17.311 58.285 0.40 25.99 279 THR B CA 1
ATOM 1425 C C . THR B 1 58 ? 22.528 17.818 59.134 1.00 26.44 279 THR B C 1
ATOM 1426 O O . THR B 1 58 ? 22.631 17.433 60.287 1.00 26.53 279 THR B O 1
ATOM 1433 N N . THR B 1 59 ? 23.364 18.701 58.580 1.00 26.46 280 THR B N 1
ATOM 1434 C CA . THR B 1 59 ? 24.466 19.259 59.358 1.00 27.25 280 THR B CA 1
ATOM 1435 C C . THR B 1 59 ? 23.985 20.259 60.399 1.00 26.06 280 THR B C 1
ATOM 1436 O O . THR B 1 59 ? 24.636 20.386 61.422 1.00 26.26 280 THR B O 1
ATOM 1440 N N . ASN B 1 60 ? 22.918 21.010 60.110 1.00 25.56 281 ASN B N 1
ATOM 1441 C CA . ASN B 1 60 ? 22.247 21.827 61.130 1.00 27.81 281 ASN B CA 1
ATOM 1442 C C . ASN B 1 60 ? 21.735 20.904 62.248 1.00 26.96 281 ASN B C 1
ATOM 1443 O O . ASN B 1 60 ? 21.893 21.215 63.427 1.00 28.71 281 ASN B O 1
ATOM 1448 N N . ALA B 1 61 ? 21.150 19.758 61.899 1.00 26.26 282 ALA B N 1
ATOM 1449 C CA . ALA B 1 61 ? 20.747 18.805 62.941 1.00 27.22 282 ALA B CA 1
ATOM 1450 C C . ALA B 1 61 ? 21.937 18.225 63.700 1.00 28.14 282 ALA B C 1
ATOM 1451 O O . ALA B 1 61 ? 21.876 18.142 64.912 1.00 28.26 282 ALA B O 1
ATOM 1453 N N . LEU B 1 62 ? 23.021 17.843 63.007 1.00 28.55 283 LEU B N 1
ATOM 1454 C CA . LEU B 1 62 ? 24.260 17.426 63.699 1.00 27.93 283 LEU B CA 1
ATOM 1455 C C . LEU B 1 62 ? 24.841 18.471 64.617 1.00 27.62 283 LEU B C 1
ATOM 1456 O O . LEU B 1 62 ? 25.280 18.130 65.727 1.00 26.41 283 LEU B O 1
ATOM 1461 N N . PHE B 1 63 ? 24.879 19.730 64.150 1.00 27.86 284 PHE B N 1
ATOM 1462 C CA . PHE B 1 63 ? 25.401 20.835 64.964 1.00 28.97 284 PHE B CA 1
ATOM 1463 C C . PHE B 1 63 ? 24.657 20.981 66.306 1.00 29.79 284 PHE B C 1
ATOM 1464 O O . PHE B 1 63 ? 25.283 21.183 67.369 1.00 27.18 284 PHE B O 1
ATOM 1472 N N . LEU B 1 64 ? 23.327 20.914 66.250 1.00 30.04 285 LEU B N 1
ATOM 1473 C CA . LEU B 1 64 ? 22.497 21.076 67.462 1.00 30.30 285 LEU B CA 1
ATOM 1474 C C . LEU B 1 64 ? 22.661 19.907 68.405 1.00 29.76 285 LEU B C 1
ATOM 1475 O O . LEU B 1 64 ? 22.916 20.116 69.613 1.00 27.81 285 LEU B O 1
ATOM 1480 N N . LEU B 1 65 ? 22.513 18.681 67.878 1.00 29.89 286 LEU B N 1
ATOM 1481 C CA . LEU B 1 65 ? 22.735 17.474 68.702 1.00 29.90 286 LEU B CA 1
ATOM 1482 C C . LEU B 1 65 ? 24.084 17.496 69.421 1.00 30.72 286 LEU B C 1
ATOM 1483 O O . LEU B 1 65 ? 24.160 17.169 70.597 1.00 28.90 286 LEU B O 1
ATOM 1488 N N . ASN B 1 66 ? 25.133 17.865 68.687 1.00 29.45 287 ASN B N 1
ATOM 1489 C CA . ASN B 1 66 ? 26.496 17.993 69.218 1.00 29.46 287 ASN B CA 1
ATOM 1490 C C . ASN B 1 66 ? 26.613 19.058 70.302 1.00 30.63 287 ASN B C 1
ATOM 1491 O O . ASN B 1 66 ? 27.143 18.786 71.378 1.00 31.95 287 ASN B O 1
ATOM 1496 N N . LYS B 1 67 ? 26.086 20.254 70.042 1.00 32.11 288 LYS B N 1
ATOM 1497 C CA . LYS B 1 67 ? 26.127 21.328 71.030 1.00 35.85 288 LYS B CA 1
ATOM 1498 C C . LYS B 1 67 ? 25.496 20.890 72.350 1.00 34.53 288 LYS B C 1
ATOM 1499 O O . LYS B 1 67 ? 26.107 21.054 73.427 1.00 33.42 288 LYS B O 1
ATOM 1505 N N . GLU B 1 68 ? 24.281 20.344 72.261 1.00 33.46 289 GLU B N 1
ATOM 1506 C CA . GLU B 1 68 ? 23.524 19.921 73.450 1.00 32.90 289 GLU B CA 1
ATOM 1507 C C . GLU B 1 68 ? 24.145 18.696 74.099 1.00 32.08 289 GLU B C 1
ATOM 1508 O O . GLU B 1 68 ? 24.113 18.557 75.318 1.00 35.75 289 GLU B O 1
ATOM 1514 N N . GLU B 1 69 ? 24.707 17.800 73.293 1.00 31.02 290 GLU B N 1
ATOM 1515 C CA . GLU B 1 69 ? 25.368 16.631 73.860 1.00 32.58 290 GLU B CA 1
ATOM 1516 C C . GLU B 1 69 ? 26.556 17.058 74.738 1.00 33.03 290 GLU B C 1
ATOM 1517 O O . GLU B 1 69 ? 26.757 16.517 75.840 1.00 34.97 290 GLU B O 1
ATOM 1523 N N . SER B 1 70 ? 27.306 18.042 74.248 1.00 32.86 291 SER B N 1
ATOM 1524 C CA . SER B 1 70 ? 28.451 18.621 74.970 1.00 35.02 291 SER B CA 1
ATOM 1525 C C . SER B 1 70 ? 28.055 19.326 76.277 1.00 36.20 291 SER B C 1
ATOM 1526 O O . SER B 1 70 ? 28.801 19.248 77.263 1.00 41.75 291 SER B O 1
ATOM 1529 N N . GLU B 1 71 ? 26.911 20.013 76.286 1.00 35.30 292 GLU B N 1
ATOM 1530 C CA . GLU B 1 71 ? 26.364 20.619 77.531 1.00 36.38 292 GLU B CA 1
ATOM 1531 C C . GLU B 1 71 ? 25.915 19.582 78.548 1.00 34.51 292 GLU B C 1
ATOM 1532 O O . GLU B 1 71 ? 26.190 19.731 79.753 1.00 33.81 292 GLU B O 1
ATOM 1538 N N . ILE B 1 72 ? 25.224 18.549 78.066 1.00 33.87 293 ILE B N 1
ATOM 1539 C CA . ILE B 1 72 ? 24.731 17.446 78.903 1.00 33.99 293 ILE B CA 1
ATOM 1540 C C . ILE B 1 72 ? 25.944 16.791 79.571 1.00 34.42 293 ILE B C 1
ATOM 1541 O O . ILE B 1 72 ? 25.964 16.579 80.811 1.00 32.53 293 ILE B O 1
ATOM 1546 N N . ARG B 1 73 ? 26.972 16.534 78.763 1.00 31.49 294 ARG B N 1
ATOM 1547 C CA . ARG B 1 73 ? 28.178 15.903 79.235 1.00 33.75 294 ARG B CA 1
ATOM 1548 C C . ARG B 1 73 ? 28.817 16.715 80.362 1.00 35.02 294 ARG B C 1
ATOM 1549 O O . ARG B 1 73 ? 29.208 16.132 81.377 1.00 35.65 294 ARG B O 1
ATOM 1557 N N . ASP B 1 74 ? 28.903 18.042 80.203 1.00 35.91 295 ASP B N 1
ATOM 1558 C CA . ASP B 1 74 ? 29.549 18.882 81.237 1.00 40.05 295 ASP B CA 1
ATOM 1559 C C . ASP B 1 74 ? 28.777 18.734 82.534 1.00 40.35 295 ASP B C 1
ATOM 1560 O O . ASP B 1 74 ? 29.387 18.668 83.602 1.00 38.22 295 ASP B O 1
ATOM 1565 N N . HIS B 1 75 ? 27.443 18.687 82.419 1.00 38.09 296 HIS B N 1
ATOM 1566 C CA . HIS B 1 75 ? 26.539 18.567 83.564 1.00 40.66 296 HIS B CA 1
ATOM 1567 C C . HIS B 1 75 ? 26.612 17.208 84.245 1.00 39.35 296 HIS B C 1
ATOM 1568 O O . HIS B 1 75 ? 26.681 17.136 85.467 1.00 38.38 296 HIS B O 1
ATOM 1575 N N . VAL B 1 76 ? 26.607 16.137 83.457 1.00 36.10 297 VAL B N 1
ATOM 1576 C CA . VAL B 1 76 ? 26.833 14.784 83.972 1.00 38.70 297 VAL B CA 1
ATOM 1577 C C . VAL B 1 76 ? 28.186 14.633 84.702 1.00 42.91 297 VAL B C 1
ATOM 1578 O O . VAL B 1 76 ? 28.233 14.036 85.800 1.00 45.06 297 VAL B O 1
ATOM 1582 N N . VAL B 1 77 ? 29.252 15.216 84.139 1.00 42.20 298 VAL B N 1
ATOM 1583 C CA . VAL B 1 77 ? 30.588 15.211 84.770 1.00 44.02 298 VAL B CA 1
ATOM 1584 C C . VAL B 1 77 ? 30.555 15.914 86.139 1.00 46.85 298 VAL B C 1
ATOM 1585 O O . VAL B 1 77 ? 30.963 15.319 87.140 1.00 49.56 298 VAL B O 1
ATOM 1589 N N . GLU B 1 78 ? 30.051 17.153 86.187 1.00 46.70 299 GLU B N 1
ATOM 1590 C CA . GLU B 1 78 ? 29.797 17.843 87.468 1.00 49.92 299 GLU B CA 1
ATOM 1591 C C . GLU B 1 78 ? 29.092 16.913 88.444 1.00 51.64 299 GLU B C 1
ATOM 1592 O O . GLU B 1 78 ? 29.543 16.741 89.578 1.00 54.24 299 GLU B O 1
ATOM 1598 N N . HIS B 1 79 ? 27.981 16.325 87.989 1.00 45.73 300 HIS B N 1
ATOM 1599 C CA . HIS B 1 79 ? 27.123 15.479 88.820 1.00 44.99 300 HIS B CA 1
ATOM 1600 C C . HIS B 1 79 ? 27.864 14.277 89.380 1.00 48.93 300 HIS B C 1
ATOM 1601 O O . HIS B 1 79 ? 27.555 13.814 90.490 1.00 52.06 300 HIS B O 1
ATOM 1608 N N . GLU B 1 80 ? 28.832 13.764 88.626 1.00 47.36 301 GLU B N 1
ATOM 1609 C CA . GLU B 1 80 ? 29.602 12.630 89.110 1.00 53.26 301 GLU B CA 1
ATOM 1610 C C . GLU B 1 80 ? 30.494 13.047 90.277 1.00 55.88 301 GLU B C 1
ATOM 1611 O O . GLU B 1 80 ? 30.593 12.320 91.269 1.00 58.57 301 GLU B O 1
ATOM 1617 N N . LEU B 1 81 ? 31.113 14.222 90.158 1.00 55.65 302 LEU B N 1
ATOM 1618 C CA . LEU B 1 81 ? 31.876 14.824 91.256 1.00 56.11 302 LEU B CA 1
ATOM 1619 C C . LEU B 1 81 ? 31.006 15.043 92.492 1.00 59.96 302 LEU B C 1
ATOM 1620 O O . LEU B 1 81 ? 31.446 14.792 93.619 1.00 62.95 302 LEU B O 1
ATOM 1625 N N . ALA B 1 82 ? 29.782 15.519 92.266 1.00 58.39 303 ALA B N 1
ATOM 1626 C CA . ALA B 1 82 ? 28.818 15.784 93.332 1.00 57.95 303 ALA B CA 1
ATOM 1627 C C . ALA B 1 82 ? 28.384 14.507 94.043 1.00 60.46 303 ALA B C 1
ATOM 1628 O O . ALA B 1 82 ? 28.298 14.480 95.274 1.00 64.04 303 ALA B O 1
ATOM 1630 N N . LEU B 1 83 ? 28.108 13.457 93.271 1.00 56.86 304 LEU B N 1
ATOM 1631 C CA . LEU B 1 83 ? 27.722 12.162 93.830 1.00 55.91 304 LEU B CA 1
ATOM 1632 C C . LEU B 1 83 ? 28.883 11.430 94.511 1.00 62.11 304 LEU B C 1
ATOM 1633 O O . LEU B 1 83 ? 28.671 10.690 95.475 1.00 63.91 304 LEU B O 1
ATOM 1638 N N . ASN B 1 84 ? 30.100 11.645 94.014 1.00 63.84 305 ASN B N 1
ATOM 1639 C CA . ASN B 1 84 ? 31.302 11.079 94.626 1.00 65.91 305 ASN B CA 1
ATOM 1640 C C . ASN B 1 84 ? 31.646 11.767 95.939 1.00 69.37 305 ASN B C 1
ATOM 1641 O O . ASN B 1 84 ? 32.134 11.126 96.873 1.00 71.09 305 ASN B O 1
ATOM 1646 N N . TYR B 1 85 ? 31.400 13.074 95.993 1.00 70.20 306 TYR B N 1
ATOM 1647 C CA . TYR B 1 85 ? 31.555 13.854 97.216 1.00 72.58 306 TYR B CA 1
ATOM 1648 C C . TYR B 1 85 ? 30.548 13.401 98.271 1.00 73.00 306 TYR B C 1
ATOM 1649 O O . TYR B 1 85 ? 30.896 13.236 99.442 1.00 72.63 306 TYR B O 1
ATOM 1658 N N . LEU B 1 86 ? 29.305 13.194 97.844 1.00 70.52 307 LEU B N 1
ATOM 1659 C CA . LEU B 1 86 ? 28.228 12.791 98.740 1.00 69.03 307 LEU B CA 1
ATOM 1660 C C . LEU B 1 86 ? 28.391 11.370 99.278 1.00 75.07 307 LEU B C 1
ATOM 1661 O O . LEU B 1 86 ? 28.076 11.102 100.439 1.00 76.43 307 LEU B O 1
ATOM 1666 N N . LEU B 1 87 ? 28.879 10.468 98.431 1.00 77.91 308 LEU B N 1
ATOM 1667 C CA . LEU B 1 87 ? 29.037 9.059 98.793 1.00 80.43 308 LEU B CA 1
ATOM 1668 C C . LEU B 1 87 ? 30.474 8.712 99.194 1.00 81.43 308 LEU B C 1
ATOM 1669 O O . LEU B 1 87 ? 30.857 7.537 99.192 1.00 81.86 308 LEU B O 1
ATOM 1674 N N . ALA B 1 88 ? 31.259 9.734 99.538 1.00 80.96 309 ALA B N 1
ATOM 1675 C CA . ALA B 1 88 ? 32.672 9.559 99.897 1.00 83.31 309 ALA B CA 1
ATOM 1676 C C . ALA B 1 88 ? 32.855 8.748 101.181 1.00 86.76 309 ALA B C 1
ATOM 1677 O O . ALA B 1 88 ? 33.778 7.935 101.279 1.00 87.41 309 ALA B O 1
ATOM 1679 N N . HIS B 1 89 ? 31.968 8.967 102.153 1.00 89.49 310 HIS B N 1
ATOM 1680 C CA . HIS B 1 89 ? 31.954 8.188 103.395 1.00 93.15 310 HIS B CA 1
ATOM 1681 C C . HIS B 1 89 ? 31.477 6.747 103.184 1.00 91.76 310 HIS B C 1
ATOM 1682 O O . HIS B 1 89 ? 31.110 6.059 104.143 1.00 91.70 310 HIS B O 1
ATOM 1689 N N . GLN B 1 90 ? 31.498 6.295 101.931 1.00 90.14 311 GLN B N 1
ATOM 1690 C CA . GLN B 1 90 ? 31.016 4.964 101.572 1.00 90.40 311 GLN B CA 1
ATOM 1691 C C . GLN B 1 90 ? 31.757 4.378 100.355 1.00 90.52 311 GLN B C 1
ATOM 1692 O O . GLN B 1 90 ? 31.311 3.391 99.758 1.00 90.27 311 GLN B O 1
ATOM 1698 N N . GLY B 1 91 ? 32.884 4.993 99.996 1.00 89.14 312 GLY B N 1
ATOM 1699 C CA . GLY B 1 91 ? 33.752 4.486 98.931 1.00 89.04 312 GLY B CA 1
ATOM 1700 C C . GLY B 1 91 ? 33.551 5.098 97.554 1.00 91.95 312 GLY B C 1
ATOM 1701 O O . GLY B 1 91 ? 34.106 4.607 96.565 1.00 90.69 312 GLY B O 1
ATOM 1702 N N . GLY B 1 92 ? 32.763 6.171 97.489 1.00 94.81 313 GLY B N 1
ATOM 1703 C CA . GLY B 1 92 ? 32.472 6.857 96.226 1.00 96.89 313 GLY B CA 1
ATOM 1704 C C . GLY B 1 92 ? 31.485 6.103 95.351 1.00 98.04 313 GLY B C 1
ATOM 1705 O O . GLY B 1 92 ? 30.843 5.154 95.806 1.00 99.37 313 GLY B O 1
ATOM 1706 N N . LEU B 1 93 ? 31.363 6.530 94.095 1.00 98.59 314 LEU B N 1
ATOM 1707 C CA . LEU B 1 93 ? 30.488 5.865 93.123 1.00 96.76 314 LEU B CA 1
ATOM 1708 C C . LEU B 1 93 ? 31.085 4.538 92.655 1.00 99.60 314 LEU B C 1
ATOM 1709 O O . LEU B 1 93 ? 30.352 3.610 92.315 1.00 99.51 314 LEU B O 1
ATOM 1714 N N . CYS B 1 94 ? 32.415 4.458 92.649 1.00 101.03 315 CYS B N 1
ATOM 1715 C CA . CYS B 1 94 ? 33.135 3.259 92.208 1.00 101.53 315 CYS B CA 1
ATOM 1716 C C . CYS B 1 94 ? 32.893 2.044 93.116 1.00 105.54 315 CYS B C 1
ATOM 1717 O O . CYS B 1 94 ? 33.075 0.900 92.690 1.00 104.74 315 CYS B O 1
ATOM 1720 N N . ASN B 1 95 ? 32.479 2.300 94.357 1.00 108.43 316 ASN B N 1
ATOM 1721 C CA . ASN B 1 95 ? 32.165 1.236 95.314 1.00 111.42 316 ASN B CA 1
ATOM 1722 C C . ASN B 1 95 ? 30.668 0.942 95.453 1.00 114.69 316 ASN B C 1
ATOM 1723 O O . ASN B 1 95 ? 30.272 -0.224 95.514 1.00 113.76 316 ASN B O 1
ATOM 1728 N N . VAL B 1 96 ? 29.847 1.996 95.498 1.00 119.25 317 VAL B N 1
ATOM 1729 C CA . VAL B 1 96 ? 28.402 1.863 95.772 1.00 121.25 317 VAL B CA 1
ATOM 1730 C C . VAL B 1 96 ? 27.570 1.288 94.615 1.00 124.11 317 VAL B C 1
ATOM 1731 O O . VAL B 1 96 ? 26.530 0.668 94.855 1.00 125.83 317 VAL B O 1
ATOM 1735 N N . VAL B 1 97 ? 28.016 1.500 93.375 1.00 122.77 318 VAL B N 1
ATOM 1736 C CA . VAL B 1 97 ? 27.369 0.877 92.207 1.00 121.59 318 VAL B CA 1
ATOM 1737 C C . VAL B 1 97 ? 28.279 -0.164 91.525 1.00 121.34 318 VAL B C 1
ATOM 1738 O O . VAL B 1 97 ? 27.797 -1.041 90.806 1.00 121.84 318 VAL B O 1
ATOM 1742 N N . LYS B 1 98 ? 29.587 -0.032 91.762 1.00 120.32 319 LYS B N 1
ATOM 1743 C CA . LYS B 1 98 ? 30.625 -1.013 91.392 1.00 116.97 319 LYS B CA 1
ATOM 1744 C C . LYS B 1 98 ? 30.434 -1.733 90.047 1.00 117.07 319 LYS B C 1
ATOM 1745 O O . LYS B 1 98 ? 29.822 -2.804 89.982 1.00 117.94 319 LYS B O 1
ATOM 1751 N N . GLY B 1 99 ? 30.978 -1.140 88.985 1.00 116.32 320 GLY B N 1
ATOM 1752 C CA . GLY B 1 99 ? 30.929 -1.727 87.644 1.00 117.03 320 GLY B CA 1
ATOM 1753 C C . GLY B 1 99 ? 32.238 -1.577 86.879 1.00 115.31 320 GLY B C 1
ATOM 1754 O O . GLY B 1 99 ? 33.055 -0.714 87.216 1.00 115.08 320 GLY B O 1
ATOM 1755 N N . PRO B 1 100 ? 32.447 -2.415 85.838 1.00 111.81 321 PRO B N 1
ATOM 1756 C CA . PRO B 1 100 ? 33.672 -2.339 85.028 1.00 108.18 321 PRO B CA 1
ATOM 1757 C C . PRO B 1 100 ? 33.706 -1.129 84.083 1.00 106.82 321 PRO B C 1
ATOM 1758 O O . PRO B 1 100 ? 34.680 -0.950 83.350 1.00 107.37 321 PRO B O 1
ATOM 1762 N N . MET B 1 101 ? 32.646 -0.321 84.105 1.00 105.56 322 MET B N 1
ATOM 1763 C CA . MET B 1 101 ? 32.597 0.960 83.389 1.00 103.86 322 MET B CA 1
ATOM 1764 C C . MET B 1 101 ? 31.875 2.040 84.206 1.00 98.61 322 MET B C 1
ATOM 1765 O O . MET B 1 101 ? 31.296 2.981 83.650 1.00 96.96 322 MET B O 1
ATOM 1770 N N . CYS B 1 102 ? 31.935 1.896 85.529 1.00 95.42 323 CYS B N 1
ATOM 1771 C CA . CYS B 1 102 ? 31.285 2.812 86.470 1.00 90.28 323 CYS B CA 1
ATOM 1772 C C . CYS B 1 102 ? 32.013 4.150 86.575 1.00 86.76 323 CYS B C 1
ATOM 1773 O O . CYS B 1 102 ? 31.399 5.214 86.454 1.00 83.07 323 CYS B O 1
ATOM 1776 N N . SER B 1 103 ? 33.319 4.082 86.817 1.00 87.21 324 SER B N 1
ATOM 1777 C CA . SER B 1 103 ? 34.171 5.267 86.880 1.00 83.39 324 SER B CA 1
ATOM 1778 C C . SER B 1 103 ? 34.655 5.718 85.495 1.00 77.47 324 SER B C 1
ATOM 1779 O O . SER B 1 103 ? 35.313 6.755 85.373 1.00 72.36 324 SER B O 1
ATOM 1782 N N . SER B 1 104 ? 34.313 4.946 84.460 1.00 78.47 325 SER B N 1
ATOM 1783 C CA . SER B 1 104 ? 34.751 5.221 83.084 1.00 77.61 325 SER B CA 1
ATOM 1784 C C . SER B 1 104 ? 34.531 6.673 82.653 1.00 71.22 325 SER B C 1
ATOM 1785 O O . SER B 1 104 ? 33.430 7.213 82.784 1.00 69.53 325 SER B O 1
ATOM 1788 N N . ASP B 1 105 ? 35.601 7.294 82.162 1.00 65.93 326 ASP B N 1
ATOM 1789 C CA . ASP B 1 105 ? 35.567 8.662 81.654 1.00 62.68 326 ASP B CA 1
ATOM 1790 C C . ASP B 1 105 ? 34.668 8.743 80.433 1.00 53.95 326 ASP B C 1
ATOM 1791 O O . ASP B 1 105 ? 34.706 7.865 79.568 1.00 55.68 326 ASP B O 1
ATOM 1796 N N . ILE B 1 106 ? 33.856 9.794 80.374 1.00 47.18 327 ILE B N 1
ATOM 1797 C CA . ILE B 1 106 ? 32.969 10.021 79.236 1.00 45.36 327 ILE B CA 1
ATOM 1798 C C . ILE B 1 106 ? 33.740 10.788 78.162 1.00 43.18 327 ILE B C 1
ATOM 1799 O O . ILE B 1 106 ? 34.271 11.865 78.428 1.00 43.58 327 ILE B O 1
ATOM 1804 N N . ASP B 1 107 ? 33.804 10.213 76.961 1.00 41.94 328 ASP B N 1
ATOM 1805 C CA . ASP B 1 107 ? 34.451 10.858 75.815 1.00 43.51 328 ASP B CA 1
ATOM 1806 C C . ASP B 1 107 ? 33.744 12.136 75.394 1.00 40.78 328 ASP B C 1
ATOM 1807 O O . ASP B 1 107 ? 32.532 12.267 75.528 1.00 36.75 328 ASP B O 1
ATOM 1812 N N . ASP B 1 108 ? 34.524 13.072 74.870 1.00 39.25 329 ASP B N 1
ATOM 1813 C CA . ASP B 1 108 ? 33.998 14.330 74.394 1.00 37.37 329 ASP B CA 1
ATOM 1814 C C . ASP B 1 108 ? 34.418 14.441 72.945 1.00 35.53 329 ASP B C 1
ATOM 1815 O O . ASP B 1 108 ? 35.581 14.747 72.638 1.00 36.34 329 ASP B O 1
ATOM 1820 N N . PHE B 1 109 ? 33.470 14.151 72.057 1.00 32.85 330 PHE B N 1
ATOM 1821 C CA . PHE B 1 109 ? 33.742 14.163 70.636 1.00 31.22 330 PHE B CA 1
ATOM 1822 C C . PHE B 1 109 ? 33.212 15.415 69.970 1.00 29.27 330 PHE B C 1
ATOM 1823 O O . PHE B 1 109 ? 33.043 15.417 68.771 1.00 29.46 330 PHE B O 1
ATOM 1831 N N . SER B 1 110 ? 32.908 16.469 70.722 1.00 30.40 331 SER B N 1
ATOM 1832 C CA . SER B 1 110 ? 32.317 17.668 70.107 1.00 29.95 331 SER B CA 1
ATOM 1833 C C . SER B 1 110 ? 33.219 18.325 69.041 1.00 30.74 331 SER B C 1
ATOM 1834 O O . SER B 1 110 ? 32.740 18.726 67.993 1.00 30.38 331 SER B O 1
ATOM 1837 N N . LYS B 1 111 ? 34.528 18.405 69.291 1.00 29.91 332 LYS B N 1
ATOM 1838 C CA . LYS B 1 111 ? 35.450 18.899 68.254 1.00 29.77 332 LYS B CA 1
ATOM 1839 C C . LYS B 1 111 ? 35.529 17.953 67.065 1.00 28.94 332 LYS B C 1
ATOM 1840 O O . LYS B 1 111 ? 35.552 18.405 65.911 1.00 27.76 332 LYS B O 1
ATOM 1846 N N . ASN B 1 112 ? 35.550 16.647 67.326 1.00 30.52 333 ASN B N 1
ATOM 1847 C CA . ASN B 1 112 ? 35.483 15.646 66.234 1.00 30.58 333 ASN B CA 1
ATOM 1848 C C . ASN B 1 112 ? 34.207 15.754 65.405 1.00 30.90 333 ASN B C 1
ATOM 1849 O O . ASN B 1 112 ? 34.243 15.607 64.185 1.00 29.37 333 ASN B O 1
ATOM 1854 N N . VAL B 1 113 ? 33.078 16.058 66.052 1.00 30.81 334 VAL B N 1
ATOM 1855 C CA . VAL B 1 113 ? 31.827 16.215 65.289 1.00 31.01 334 VAL B CA 1
ATOM 1856 C C . VAL B 1 113 ? 31.804 17.547 64.511 1.00 31.59 334 VAL B C 1
ATOM 1857 O O . VAL B 1 113 ? 31.458 17.573 63.340 1.00 28.80 334 VAL B O 1
ATOM 1861 N N . SER B 1 114 ? 32.244 18.631 65.150 1.00 32.48 335 SER B N 1
ATOM 1862 C CA . SER B 1 114 ? 32.428 19.917 64.464 1.00 32.65 335 SER B CA 1
ATOM 1863 C C . SER B 1 114 ? 33.347 19.818 63.240 1.00 32.91 335 SER B C 1
ATOM 1864 O O . SER B 1 114 ? 33.143 20.537 62.260 1.00 32.44 335 SER B O 1
ATOM 1867 N N . ASP B 1 115 ? 34.361 18.957 63.327 1.00 32.70 336 ASP B N 1
ATOM 1868 C CA A ASP B 1 115 ? 35.275 18.699 62.211 0.50 32.43 336 ASP B CA 1
ATOM 1869 C CA B ASP B 1 115 ? 35.278 18.693 62.215 0.50 32.98 336 ASP B CA 1
ATOM 1870 C C . ASP B 1 115 ? 34.529 18.107 61.016 1.00 31.57 336 ASP B C 1
ATOM 1871 O O . ASP B 1 115 ? 34.739 18.540 59.883 1.00 29.62 336 ASP B O 1
ATOM 1880 N N . MET B 1 116 ? 33.657 17.126 61.284 1.00 32.16 337 MET B N 1
ATOM 1881 C CA . MET B 1 116 ? 32.811 16.484 60.255 1.00 31.87 337 MET B CA 1
ATOM 1882 C C . MET B 1 116 ? 31.794 17.436 59.661 1.00 29.45 337 MET B C 1
ATOM 1883 O O . MET B 1 116 ? 31.569 17.414 58.456 1.00 29.88 337 MET B O 1
ATOM 1888 N N . ILE B 1 117 ? 31.213 18.290 60.493 1.00 27.97 338 ILE B N 1
ATOM 1889 C CA . ILE B 1 117 ? 30.372 19.369 59.996 1.00 28.48 338 ILE B CA 1
ATOM 1890 C C . ILE B 1 117 ? 31.154 20.312 59.054 1.00 29.39 338 ILE B C 1
ATOM 1891 O O . ILE B 1 117 ? 30.672 20.607 57.964 1.00 29.26 338 ILE B O 1
ATOM 1896 N N . ASP B 1 118 ? 32.335 20.785 59.480 1.00 30.76 339 ASP B N 1
ATOM 1897 C CA . ASP B 1 118 ? 33.256 21.554 58.585 1.00 34.22 339 ASP B CA 1
ATOM 1898 C C . ASP B 1 118 ? 33.493 20.890 57.256 1.00 28.79 339 ASP B C 1
ATOM 1899 O O . ASP B 1 118 ? 33.389 21.525 56.196 1.00 28.70 339 ASP B O 1
ATOM 1904 N N . LYS B 1 119 ? 33.812 19.602 57.306 1.00 28.82 340 LYS B N 1
ATOM 1905 C CA . LYS B 1 119 ? 34.058 18.813 56.085 1.00 29.17 340 LYS B CA 1
ATOM 1906 C C . LYS B 1 119 ? 32.818 18.738 55.163 1.00 29.74 340 LYS B C 1
ATOM 1907 O O . LYS B 1 119 ? 32.954 18.801 53.936 1.00 28.51 340 LYS B O 1
ATOM 1913 N N . VAL B 1 120 ? 31.607 18.633 55.716 1.00 29.56 341 VAL B N 1
ATOM 1914 C CA . VAL B 1 120 ? 30.422 18.632 54.821 1.00 27.97 341 VAL B CA 1
ATOM 1915 C C . VAL B 1 120 ? 30.240 20.013 54.178 1.00 27.22 341 VAL B C 1
ATOM 1916 O O . VAL B 1 120 ? 29.973 20.122 52.990 1.00 29.32 341 VAL B O 1
ATOM 1920 N N . HIS B 1 121 ? 30.458 21.065 54.955 1.00 28.14 342 HIS B N 1
ATOM 1921 C CA . HIS B 1 121 ? 30.300 22.422 54.471 1.00 29.58 342 HIS B CA 1
ATOM 1922 C C . HIS B 1 121 ? 31.303 22.710 53.374 1.00 31.80 342 HIS B C 1
ATOM 1923 O O . HIS B 1 121 ? 30.955 23.319 52.379 1.00 32.58 342 HIS B O 1
ATOM 1930 N N . GLU B 1 122 ? 32.547 22.269 53.557 1.00 34.96 343 GLU B N 1
ATOM 1931 C CA . GLU B 1 122 ? 33.542 22.364 52.476 1.00 35.48 343 GLU B CA 1
ATOM 1932 C C . GLU B 1 122 ? 33.173 21.601 51.205 1.00 32.51 343 GLU B C 1
ATOM 1933 O O . GLU B 1 122 ? 33.452 22.069 50.071 1.00 29.67 343 GLU B O 1
ATOM 1939 N N . GLU B 1 123 ? 32.597 20.410 51.355 1.00 31.74 344 GLU B N 1
ATOM 1940 C CA . GLU B 1 123 ? 32.200 19.646 50.148 1.00 33.92 344 GLU B CA 1
ATOM 1941 C C . GLU B 1 123 ? 31.103 20.350 49.384 1.00 34.65 344 GLU B C 1
ATOM 1942 O O . GLU B 1 123 ? 31.096 20.343 48.156 1.00 37.66 344 GLU B O 1
ATOM 1948 N N . MET B 1 124 ? 30.178 20.953 50.119 1.00 32.29 345 MET B N 1
ATOM 1949 C CA . MET B 1 124 ? 29.046 21.622 49.504 1.00 32.68 345 MET B CA 1
ATOM 1950 C C . MET B 1 124 ? 29.438 22.968 48.905 1.00 34.06 345 MET B C 1
ATOM 1951 O O . MET B 1 124 ? 28.866 23.378 47.907 1.00 33.88 345 MET B O 1
ATOM 1956 N N . LYS B 1 125 ? 30.399 23.654 49.529 1.00 33.20 346 LYS B N 1
ATOM 1957 C CA . LYS B 1 125 ? 30.887 24.925 48.998 1.00 35.47 346 LYS B CA 1
ATOM 1958 C C . LYS B 1 125 ? 31.399 24.693 47.560 1.00 37.07 346 LYS B C 1
ATOM 1959 O O . LYS B 1 125 ? 31.232 25.554 46.690 1.00 38.29 346 LYS B O 1
ATOM 1965 N N . LYS B 1 126 ? 31.908 23.489 47.299 1.00 39.37 347 LYS B N 1
ATOM 1966 C CA . LYS B 1 126 ? 32.474 23.119 45.980 1.00 41.60 347 LYS B CA 1
ATOM 1967 C C . LYS B 1 126 ? 31.464 23.027 44.840 1.00 40.57 347 LYS B C 1
ATOM 1968 O O . LYS B 1 126 ? 31.816 23.253 43.679 1.00 37.39 347 LYS B O 1
ATOM 1974 N N . PHE B 1 127 ? 30.208 22.689 45.163 1.00 35.31 348 PHE B N 1
ATOM 1975 C CA . PHE B 1 127 ? 29.118 22.734 44.180 1.00 34.65 348 PHE B CA 1
ATOM 1976 C C . PHE B 1 127 ? 28.954 24.109 43.551 1.00 30.50 348 PHE B C 1
ATOM 1977 O O . PHE B 1 127 ? 28.407 24.251 42.455 1.00 32.91 348 PHE B O 1
ATOM 1985 N N . TYR B 1 128 ? 29.380 25.148 44.244 1.00 26.09 349 TYR B N 1
ATOM 1986 C CA . TYR B 1 128 ? 29.188 26.472 43.706 1.00 30.05 349 TYR B CA 1
ATOM 1987 C C . TYR B 1 128 ? 30.287 26.825 42.715 1.00 34.60 349 TYR B C 1
ATOM 1988 O O . TYR B 1 128 ? 30.430 27.989 42.357 1.00 39.16 349 TYR B O 1
ATOM 1997 N N . HIS B 1 129 ? 31.066 25.819 42.315 1.00 37.39 350 HIS B N 1
ATOM 1998 C CA . HIS B 1 129 ? 32.169 26.000 41.328 1.00 42.18 350 HIS B CA 1
ATOM 1999 C C . HIS B 1 129 ? 31.974 25.169 40.084 1.00 44.13 350 HIS B C 1
ATOM 2000 O O . HIS B 1 129 ? 32.462 25.530 39.000 1.00 47.42 350 HIS B O 1
ATOM 2007 N N . GLU B 1 130 ? 31.300 24.037 40.262 1.00 47.31 351 GLU B N 1
ATOM 2008 C CA . GLU B 1 130 ? 30.850 23.186 39.175 1.00 54.04 351 GLU B CA 1
ATOM 2009 C C . GLU B 1 130 ? 29.377 23.457 38.854 1.00 53.69 351 GLU B C 1
ATOM 2010 O O . GLU B 1 130 ? 28.938 23.301 37.717 1.00 54.61 351 GLU B O 1
ATOM 2016 N N . HIS C 1 7 ? 21.690 22.851 -17.865 1.00 116.11 228 HIS C N 1
ATOM 2017 C CA . HIS C 1 7 ? 20.361 22.841 -17.189 1.00 113.69 228 HIS C CA 1
ATOM 2018 C C . HIS C 1 7 ? 20.334 21.783 -16.084 1.00 109.07 228 HIS C C 1
ATOM 2019 O O . HIS C 1 7 ? 20.330 22.119 -14.899 1.00 108.66 228 HIS C O 1
ATOM 2026 N N . GLU C 1 8 ? 20.338 20.510 -16.480 1.00 105.81 229 GLU C N 1
ATOM 2027 C CA . GLU C 1 8 ? 20.279 19.384 -15.541 1.00 102.45 229 GLU C CA 1
ATOM 2028 C C . GLU C 1 8 ? 21.600 19.167 -14.803 1.00 102.51 229 GLU C C 1
ATOM 2029 O O . GLU C 1 8 ? 21.606 18.841 -13.613 1.00 100.30 229 GLU C O 1
ATOM 2035 N N . ASN C 1 9 ? 22.708 19.347 -15.523 1.00 103.68 230 ASN C N 1
ATOM 2036 C CA . ASN C 1 9 ? 24.067 19.208 -14.981 1.00 103.22 230 ASN C CA 1
ATOM 2037 C C . ASN C 1 9 ? 24.337 20.040 -13.724 1.00 102.19 230 ASN C C 1
ATOM 2038 O O . ASN C 1 9 ? 25.165 19.667 -12.884 1.00 100.91 230 ASN C O 1
ATOM 2043 N N . LEU C 1 10 ? 23.635 21.164 -13.608 1.00 100.97 231 LEU C N 1
ATOM 2044 C CA . LEU C 1 10 ? 23.765 22.057 -12.461 1.00 98.17 231 LEU C CA 1
ATOM 2045 C C . LEU C 1 10 ? 22.695 21.794 -11.401 1.00 95.99 231 LEU C C 1
ATOM 2046 O O . LEU C 1 10 ? 22.921 22.053 -10.218 1.00 95.08 231 LEU C O 1
ATOM 2051 N N . TYR C 1 11 ? 21.539 21.284 -11.831 1.00 95.98 232 TYR C N 1
ATOM 2052 C CA . TYR C 1 11 ? 20.471 20.876 -10.912 1.00 92.94 232 TYR C CA 1
ATOM 2053 C C . TYR C 1 11 ? 20.894 19.686 -10.053 1.00 89.79 232 TYR C C 1
ATOM 2054 O O . TYR C 1 11 ? 20.577 19.637 -8.862 1.00 90.74 232 TYR C O 1
ATOM 2063 N N . PHE C 1 12 ? 21.604 18.733 -10.659 1.00 86.60 233 PHE C N 1
ATOM 2064 C CA . PHE C 1 12 ? 22.247 17.655 -9.907 1.00 84.63 233 PHE C CA 1
ATOM 2065 C C . PHE C 1 12 ? 23.272 18.239 -8.934 1.00 81.16 233 PHE C C 1
ATOM 2066 O O . PHE C 1 12 ? 23.300 17.873 -7.754 1.00 77.50 233 PHE C O 1
ATOM 2074 N N . GLN C 1 13 ? 24.088 19.164 -9.443 1.00 78.39 234 GLN C N 1
ATOM 2075 C CA . GLN C 1 13 ? 25.201 19.762 -8.707 1.00 78.00 234 GLN C CA 1
ATOM 2076 C C . GLN C 1 13 ? 24.779 20.535 -7.454 1.00 76.49 234 GLN C C 1
ATOM 2077 O O . GLN C 1 13 ? 25.301 20.284 -6.365 1.00 72.33 234 GLN C O 1
ATOM 2083 N N . GLY C 1 14 ? 23.851 21.477 -7.625 1.00 77.80 235 GLY C N 1
ATOM 2084 C CA . GLY C 1 14 ? 23.360 22.320 -6.532 1.00 77.99 235 GLY C CA 1
ATOM 2085 C C . GLY C 1 14 ? 22.670 21.552 -5.420 1.00 79.12 235 GLY C C 1
ATOM 2086 O O . GLY C 1 14 ? 22.820 21.886 -4.240 1.00 79.69 235 GLY C O 1
ATOM 2087 N N . ASN C 1 15 ? 21.909 20.525 -5.793 1.00 78.36 236 ASN C N 1
ATOM 2088 C CA . ASN C 1 15 ? 21.246 19.666 -4.817 1.00 76.85 236 ASN C CA 1
ATOM 2089 C C . ASN C 1 15 ? 22.236 18.770 -4.087 1.00 76.41 236 ASN C C 1
ATOM 2090 O O . ASN C 1 15 ? 22.084 18.515 -2.889 1.00 76.57 236 ASN C O 1
ATOM 2095 N N . MET C 1 16 ? 23.250 18.302 -4.811 1.00 74.54 237 MET C N 1
ATOM 2096 C CA . MET C 1 16 ? 24.327 17.521 -4.216 1.00 74.81 237 MET C CA 1
ATOM 2097 C C . MET C 1 16 ? 25.145 18.386 -3.258 1.00 75.80 237 MET C C 1
ATOM 2098 O O . MET C 1 16 ? 25.613 17.902 -2.225 1.00 76.00 237 MET C O 1
ATOM 2103 N N . LYS C 1 17 ? 25.292 19.666 -3.598 1.00 75.60 238 LYS C N 1
ATOM 2104 C CA . LYS C 1 17 ? 25.967 20.627 -2.730 1.00 77.27 238 LYS C CA 1
ATOM 2105 C C . LYS C 1 17 ? 25.145 20.922 -1.468 1.00 76.56 238 LYS C C 1
ATOM 2106 O O . LYS C 1 17 ? 25.706 21.067 -0.375 1.00 73.17 238 LYS C O 1
ATOM 2112 N N . GLN C 1 18 ? 23.823 20.994 -1.624 1.00 76.76 239 GLN C N 1
ATOM 2113 C CA . GLN C 1 18 ? 22.920 21.261 -0.503 1.00 77.19 239 GLN C CA 1
ATOM 2114 C C . GLN C 1 18 ? 22.872 20.083 0.463 1.00 74.54 239 GLN C C 1
ATOM 2115 O O . GLN C 1 18 ? 22.820 20.270 1.681 1.00 75.58 239 GLN C O 1
ATOM 2121 N N . ILE C 1 19 ? 22.895 18.874 -0.096 1.00 71.83 240 ILE C N 1
ATOM 2122 C CA . ILE C 1 19 ? 22.974 17.641 0.680 1.00 70.32 240 ILE C CA 1
ATOM 2123 C C . ILE C 1 19 ? 24.299 17.547 1.441 1.00 71.40 240 ILE C C 1
ATOM 2124 O O . ILE C 1 19 ? 24.301 17.327 2.655 1.00 67.14 240 ILE C O 1
ATOM 2129 N N . GLU C 1 20 ? 25.410 17.728 0.728 1.00 73.68 241 GLU C N 1
ATOM 2130 C CA . GLU C 1 20 ? 26.746 17.675 1.325 1.00 75.38 241 GLU C CA 1
ATOM 2131 C C . GLU C 1 20 ? 26.906 18.669 2.467 1.00 75.75 241 GLU C C 1
ATOM 2132 O O . GLU C 1 20 ? 27.393 18.310 3.543 1.00 72.20 241 GLU C O 1
ATOM 2138 N N . ASP C 1 21 ? 26.498 19.914 2.227 1.00 77.38 242 ASP C N 1
ATOM 2139 C CA . ASP C 1 21 ? 26.659 20.979 3.216 1.00 77.06 242 ASP C CA 1
ATOM 2140 C C . ASP C 1 21 ? 25.780 20.780 4.446 1.00 77.76 242 ASP C C 1
ATOM 2141 O O . ASP C 1 21 ? 26.145 21.203 5.547 1.00 76.12 242 ASP C O 1
ATOM 2146 N N . LYS C 1 22 ? 24.636 20.126 4.251 1.00 77.43 243 LYS C N 1
ATOM 2147 C CA . LYS C 1 22 ? 23.762 19.749 5.357 1.00 76.05 243 LYS C CA 1
ATOM 2148 C C . LYS C 1 22 ? 24.372 18.603 6.171 1.00 76.87 243 LYS C C 1
ATOM 2149 O O . LYS C 1 22 ? 24.106 18.479 7.368 1.00 77.31 243 LYS C O 1
ATOM 2155 N N . ILE C 1 23 ? 25.192 17.777 5.519 1.00 75.56 244 ILE C N 1
ATOM 2156 C CA . ILE C 1 23 ? 25.909 16.687 6.194 1.00 71.94 244 ILE C CA 1
ATOM 2157 C C . ILE C 1 23 ? 27.053 17.229 7.063 1.00 73.68 244 ILE C C 1
ATOM 2158 O O . ILE C 1 23 ? 27.444 16.599 8.056 1.00 73.67 244 ILE C O 1
ATOM 2163 N N . GLU C 1 24 ? 27.556 18.411 6.706 1.00 72.46 245 GLU C N 1
ATOM 2164 C CA . GLU C 1 24 ? 28.541 19.120 7.527 1.00 71.27 245 GLU C CA 1
ATOM 2165 C C . GLU C 1 24 ? 27.919 19.782 8.762 1.00 70.95 245 GLU C C 1
ATOM 2166 O O . GLU C 1 24 ? 28.562 19.884 9.807 1.00 67.60 245 GLU C O 1
ATOM 2172 N N . GLU C 1 25 ? 26.681 20.248 8.621 1.00 71.13 246 GLU C N 1
ATOM 2173 C CA . GLU C 1 25 ? 25.916 20.819 9.729 1.00 69.25 246 GLU C CA 1
ATOM 2174 C C . GLU C 1 25 ? 25.620 19.731 10.762 1.00 64.91 246 GLU C C 1
ATOM 2175 O O . GLU C 1 25 ? 25.782 19.944 11.969 1.00 62.62 246 GLU C O 1
ATOM 2181 N N . ILE C 1 26 ? 25.192 18.571 10.269 1.00 62.30 247 ILE C N 1
ATOM 2182 C CA . ILE C 1 26 ? 24.900 17.408 11.096 1.00 60.54 247 ILE C CA 1
ATOM 2183 C C . ILE C 1 26 ? 26.144 16.914 11.837 1.00 59.97 247 ILE C C 1
ATOM 2184 O O . ILE C 1 26 ? 26.086 16.644 13.044 1.00 55.98 247 ILE C O 1
ATOM 2189 N N . LEU C 1 27 ? 27.260 16.808 11.118 1.00 58.07 248 LEU C N 1
ATOM 2190 C CA . LEU C 1 27 ? 28.523 16.344 11.698 1.00 64.30 248 LEU C CA 1
ATOM 2191 C C . LEU C 1 27 ? 29.009 17.225 12.844 1.00 69.65 248 LEU C C 1
ATOM 2192 O O . LEU C 1 27 ? 29.487 16.718 13.867 1.00 69.50 248 LEU C O 1
ATOM 2197 N N . SER C 1 28 ? 28.891 18.540 12.663 1.00 70.35 249 SER C N 1
ATOM 2198 C CA . SER C 1 28 ? 29.270 19.502 13.693 1.00 69.94 249 SER C CA 1
ATOM 2199 C C . SER C 1 28 ? 28.272 19.488 14.854 1.00 71.36 249 SER C C 1
ATOM 2200 O O . SER C 1 28 ? 28.670 19.563 16.019 1.00 68.28 249 SER C O 1
ATOM 2203 N N . LYS C 1 29 ? 26.983 19.387 14.526 1.00 71.94 250 LYS C N 1
ATOM 2204 C CA . LYS C 1 29 ? 25.927 19.227 15.520 1.00 70.86 250 LYS C CA 1
ATOM 2205 C C . LYS C 1 29 ? 26.168 17.991 16.381 1.00 69.27 250 LYS C C 1
ATOM 2206 O O . LYS C 1 29 ? 25.895 18.000 17.586 1.00 68.79 250 LYS C O 1
ATOM 2212 N N . ILE C 1 30 ? 26.674 16.931 15.755 1.00 63.96 251 ILE C N 1
ATOM 2213 C CA . ILE C 1 30 ? 27.026 15.713 16.475 1.00 63.77 251 ILE C CA 1
ATOM 2214 C C . ILE C 1 30 ? 28.235 15.943 17.374 1.00 64.41 251 ILE C C 1
ATOM 2215 O O . ILE C 1 30 ? 28.238 15.494 18.519 1.00 62.78 251 ILE C O 1
ATOM 2220 N N . TYR C 1 31 ? 29.241 16.650 16.850 1.00 62.31 252 TYR C N 1
ATOM 2221 C CA . TYR C 1 31 ? 30.436 17.018 17.616 1.00 63.92 252 TYR C CA 1
ATOM 2222 C C . TYR C 1 31 ? 30.085 17.704 18.935 1.00 62.74 252 TYR C C 1
ATOM 2223 O O . TYR C 1 31 ? 30.659 17.382 19.976 1.00 63.89 252 TYR C O 1
ATOM 2232 N N . HIS C 1 32 ? 29.142 18.641 18.879 1.00 62.14 253 HIS C N 1
ATOM 2233 C CA . HIS C 1 32 ? 28.722 19.391 20.061 1.00 65.11 253 HIS C CA 1
ATOM 2234 C C . HIS C 1 32 ? 27.936 18.543 21.059 1.00 63.93 253 HIS C C 1
ATOM 2235 O O . HIS C 1 32 ? 28.041 18.755 22.265 1.00 62.28 253 HIS C O 1
ATOM 2242 N N . ILE C 1 33 ? 27.155 17.592 20.547 1.00 63.64 254 ILE C N 1
ATOM 2243 C CA . ILE C 1 33 ? 26.397 16.664 21.382 1.00 61.33 254 ILE C CA 1
ATOM 2244 C C . ILE C 1 33 ? 27.342 15.733 22.147 1.00 58.27 254 ILE C C 1
ATOM 2245 O O . ILE C 1 33 ? 27.150 15.486 23.347 1.00 51.94 254 ILE C O 1
ATOM 2250 N N . GLU C 1 34 ? 28.368 15.247 21.449 1.00 55.38 255 GLU C N 1
ATOM 2251 C CA . GLU C 1 34 ? 29.396 14.397 22.044 1.00 55.40 255 GLU C CA 1
ATOM 2252 C C . GLU C 1 34 ? 30.120 15.142 23.160 1.00 59.20 255 GLU C C 1
ATOM 2253 O O . GLU C 1 34 ? 30.384 14.576 24.226 1.00 59.72 255 GLU C O 1
ATOM 2259 N N . ASN C 1 35 ? 30.424 16.415 22.922 1.00 58.86 256 ASN C N 1
ATOM 2260 C CA . ASN C 1 35 ? 31.047 17.243 23.943 1.00 60.02 256 ASN C CA 1
ATOM 2261 C C . ASN C 1 35 ? 30.163 17.428 25.183 1.00 55.50 256 ASN C C 1
ATOM 2262 O O . ASN C 1 35 ? 30.658 17.295 26.299 1.00 50.73 256 ASN C O 1
ATOM 2267 N N . GLU C 1 36 ? 28.867 17.695 24.992 1.00 54.86 257 GLU C N 1
ATOM 2268 C CA . GLU C 1 36 ? 27.942 17.796 26.123 1.00 56.30 257 GLU C CA 1
ATOM 2269 C C . GLU C 1 36 ? 27.745 16.487 26.849 1.00 50.25 257 GLU C C 1
ATOM 2270 O O . GLU C 1 36 ? 27.590 16.485 28.068 1.00 44.06 257 GLU C O 1
ATOM 2276 N N . ILE C 1 37 ? 27.758 15.381 26.114 1.00 47.98 258 ILE C N 1
ATOM 2277 C CA . ILE C 1 37 ? 27.641 14.062 26.733 1.00 50.46 258 ILE C CA 1
ATOM 2278 C C . ILE C 1 37 ? 28.838 13.756 27.648 1.00 52.64 258 ILE C C 1
ATOM 2279 O O . ILE C 1 37 ? 28.654 13.272 28.777 1.00 50.08 258 ILE C O 1
ATOM 2284 N N . ALA C 1 38 ? 30.041 14.085 27.177 1.00 50.58 259 ALA C N 1
ATOM 2285 C CA . ALA C 1 38 ? 31.275 13.921 27.961 1.00 50.61 259 ALA C CA 1
ATOM 2286 C C . ALA C 1 38 ? 31.291 14.754 29.248 1.00 47.86 259 ALA C C 1
ATOM 2287 O O . ALA C 1 38 ? 31.777 14.293 30.295 1.00 43.42 259 ALA C O 1
ATOM 2289 N N . ARG C 1 39 ? 30.787 15.985 29.159 1.00 47.88 260 ARG C N 1
ATOM 2290 C CA . ARG C 1 39 ? 30.730 16.884 30.311 1.00 46.47 260 ARG C CA 1
ATOM 2291 C C . ARG C 1 39 ? 29.654 16.432 31.295 1.00 45.64 260 ARG C C 1
ATOM 2292 O O . ARG C 1 39 ? 29.800 16.624 32.506 1.00 43.36 260 ARG C O 1
ATOM 2300 N N . ILE C 1 40 ? 28.582 15.838 30.772 1.00 41.26 261 ILE C N 1
ATOM 2301 C CA . ILE C 1 40 ? 27.519 15.292 31.605 1.00 43.88 261 ILE C CA 1
ATOM 2302 C C . ILE C 1 40 ? 28.068 14.117 32.405 1.00 44.96 261 ILE C C 1
ATOM 2303 O O . ILE C 1 40 ? 27.868 14.049 33.610 1.00 44.71 261 ILE C O 1
ATOM 2308 N N . LYS C 1 41 ? 28.794 13.222 31.742 1.00 44.78 262 LYS C N 1
ATOM 2309 C CA . LYS C 1 41 ? 29.288 12.024 32.414 1.00 45.00 262 LYS C CA 1
ATOM 2310 C C . LYS C 1 41 ? 30.270 12.417 33.508 1.00 43.27 262 LYS C C 1
ATOM 2311 O O . LYS C 1 41 ? 30.223 11.860 34.612 1.00 41.59 262 LYS C O 1
ATOM 2317 N N . LYS C 1 42 ? 31.138 13.388 33.198 1.00 41.94 263 LYS C N 1
ATOM 2318 C CA . LYS C 1 42 ? 32.047 13.998 34.189 1.00 41.50 263 LYS C CA 1
ATOM 2319 C C . LYS C 1 42 ? 31.295 14.594 35.385 1.00 38.73 263 LYS C C 1
ATOM 2320 O O . LYS C 1 42 ? 31.664 14.361 36.539 1.00 33.18 263 LYS C O 1
ATOM 2326 N N . LEU C 1 43 ? 30.258 15.379 35.102 1.00 41.21 264 LEU C N 1
ATOM 2327 C CA . LEU C 1 43 ? 29.483 16.055 36.141 1.00 44.62 264 LEU C CA 1
ATOM 2328 C C . LEU C 1 43 ? 28.727 15.073 37.049 1.00 41.02 264 LEU C C 1
ATOM 2329 O O . LEU C 1 43 ? 28.599 15.309 38.261 1.00 38.32 264 LEU C O 1
ATOM 2334 N N . ILE C 1 44 ? 28.251 13.977 36.461 1.00 39.19 265 ILE C N 1
ATOM 2335 C CA . ILE C 1 44 ? 27.623 12.874 37.201 1.00 40.47 265 ILE C CA 1
ATOM 2336 C C . ILE C 1 44 ? 28.648 12.216 38.131 1.00 41.14 265 ILE C C 1
ATOM 2337 O O . ILE C 1 44 ? 28.359 11.931 39.306 1.00 42.08 265 ILE C O 1
ATOM 2342 N N . GLY C 1 45 ? 29.851 12.005 37.600 1.00 38.69 266 GLY C N 1
ATOM 2343 C CA . GLY C 1 45 ? 30.961 11.421 38.335 1.00 38.48 266 GLY C CA 1
ATOM 2344 C C . GLY C 1 45 ? 31.291 12.237 39.574 1.00 38.30 266 GLY C C 1
ATOM 2345 O O . GLY C 1 45 ? 31.556 11.676 40.644 1.00 35.33 266 GLY C O 1
ATOM 2346 N N . ALA C 1 46 ? 31.253 13.562 39.446 1.00 38.02 267 ALA C N 1
ATOM 2347 C CA . ALA C 1 46 ? 31.604 14.416 40.570 1.00 38.67 267 ALA C CA 1
ATOM 2348 C C . ALA C 1 46 ? 30.483 14.457 41.594 1.00 36.37 267 ALA C C 1
ATOM 2349 O O . ALA C 1 46 ? 30.743 14.520 42.789 1.00 33.40 267 ALA C O 1
ATOM 2351 N N . ILE C 1 47 ? 29.243 14.403 41.128 1.00 37.01 268 ILE C N 1
ATOM 2352 C CA . ILE C 1 47 ? 28.123 14.345 42.047 1.00 36.61 268 ILE C CA 1
ATOM 2353 C C . ILE C 1 47 ? 28.201 13.060 42.881 1.00 33.44 268 ILE C C 1
ATOM 2354 O O . ILE C 1 47 ? 28.177 13.121 44.108 1.00 31.86 268 ILE C O 1
ATOM 2359 N N . ALA C 1 48 ? 28.391 11.917 42.219 1.00 31.20 269 ALA C N 1
ATOM 2360 C CA . ALA C 1 48 ? 28.529 10.639 42.917 1.00 31.93 269 ALA C CA 1
ATOM 2361 C C . ALA C 1 48 ? 29.602 10.716 44.013 1.00 34.59 269 ALA C C 1
ATOM 2362 O O . ALA C 1 48 ? 29.400 10.235 45.137 1.00 32.70 269 ALA C O 1
ATOM 2364 N N . SER C 1 49 ? 30.744 11.300 43.641 1.00 33.50 270 SER C N 1
ATOM 2365 C CA . SER C 1 49 ? 31.867 11.554 44.547 1.00 34.82 270 SER C CA 1
ATOM 2366 C C . SER C 1 49 ? 31.481 12.378 45.781 1.00 33.70 270 SER C C 1
ATOM 2367 O O . SER C 1 49 ? 31.803 11.996 46.905 1.00 34.09 270 SER C O 1
ATOM 2370 N N . LYS C 1 50 ? 30.800 13.503 45.589 1.00 33.83 271 LYS C N 1
ATOM 2371 C CA . LYS C 1 50 ? 30.323 14.314 46.729 1.00 35.13 271 LYS C CA 1
ATOM 2372 C C . LYS C 1 50 ? 29.307 13.597 47.629 1.00 32.65 271 LYS C C 1
ATOM 2373 O O . LYS C 1 50 ? 29.256 13.834 48.854 1.00 29.51 271 LYS C O 1
ATOM 2379 N N . ILE C 1 51 ? 28.508 12.714 47.042 1.00 32.38 272 ILE C N 1
ATOM 2380 C CA . ILE C 1 51 ? 27.514 11.974 47.827 1.00 30.00 272 ILE C CA 1
ATOM 2381 C C . ILE C 1 51 ? 28.221 11.058 48.837 1.00 31.84 272 ILE C C 1
ATOM 2382 O O . ILE C 1 51 ? 27.944 11.114 50.058 1.00 35.18 272 ILE C O 1
ATOM 2387 N N . ILE C 1 52 ? 29.155 10.255 48.324 1.00 32.70 273 ILE C N 1
ATOM 2388 C CA . ILE C 1 52 ? 30.004 9.351 49.089 1.00 32.61 273 ILE C CA 1
ATOM 2389 C C . ILE C 1 52 ? 30.759 10.123 50.183 1.00 30.92 273 ILE C C 1
ATOM 2390 O O . ILE C 1 52 ? 30.623 9.785 51.362 1.00 30.34 273 ILE C O 1
ATOM 2395 N N . LYS C 1 53 ? 31.527 11.155 49.815 1.00 30.06 274 LYS C N 1
ATOM 2396 C CA . LYS C 1 53 ? 32.246 11.966 50.821 1.00 29.00 274 LYS C CA 1
ATOM 2397 C C . LYS C 1 53 ? 31.303 12.543 51.904 1.00 28.69 274 LYS C C 1
ATOM 2398 O O . LYS C 1 53 ? 31.577 12.377 53.079 1.00 30.93 274 LYS C O 1
ATOM 2404 N N . THR C 1 54 ? 30.225 13.226 51.510 1.00 27.23 275 THR C N 1
ATOM 2405 C CA . THR C 1 54 ? 29.218 13.767 52.500 1.00 30.99 275 THR C CA 1
ATOM 2406 C C . THR C 1 54 ? 28.543 12.671 53.353 1.00 31.13 275 THR C C 1
ATOM 2407 O O . THR C 1 54 ? 28.364 12.857 54.584 1.00 30.98 275 THR C O 1
ATOM 2411 N N . ALA C 1 55 ? 28.153 11.547 52.736 1.00 28.98 276 ALA C N 1
ATOM 2412 C CA . ALA C 1 55 ? 27.613 10.438 53.534 1.00 30.29 276 ALA C CA 1
ATOM 2413 C C . ALA C 1 55 ? 28.647 9.909 54.518 1.00 32.07 276 ALA C C 1
ATOM 2414 O O . ALA C 1 55 ? 28.294 9.569 55.645 1.00 32.23 276 ALA C O 1
ATOM 2416 N N . ASN C 1 56 ? 29.900 9.821 54.076 1.00 32.44 277 ASN C N 1
ATOM 2417 C CA . ASN C 1 56 ? 31.002 9.396 54.938 1.00 34.10 277 ASN C CA 1
ATOM 2418 C C . ASN C 1 56 ? 31.223 10.327 56.120 1.00 29.49 277 ASN C C 1
ATOM 2419 O O . ASN C 1 56 ? 31.290 9.866 57.271 1.00 29.94 277 ASN C O 1
ATOM 2424 N N . TYR C 1 57 ? 31.293 11.628 55.860 1.00 25.14 278 TYR C N 1
ATOM 2425 C CA . TYR C 1 57 ? 31.400 12.582 56.961 1.00 26.19 278 TYR C CA 1
ATOM 2426 C C . TYR C 1 57 ? 30.219 12.553 57.923 1.00 26.78 278 TYR C C 1
ATOM 2427 O O . TYR C 1 57 ? 30.428 12.587 59.133 1.00 24.93 278 TYR C O 1
ATOM 2436 N N . THR C 1 58 ? 28.999 12.498 57.383 1.00 27.07 279 THR C N 1
ATOM 2437 C CA A THR C 1 58 ? 27.804 12.524 58.209 0.60 28.17 279 THR C CA 1
ATOM 2438 C CA B THR C 1 58 ? 27.818 12.540 58.241 0.40 28.23 279 THR C CA 1
ATOM 2439 C C . THR C 1 58 ? 27.722 11.299 59.095 1.00 28.07 279 THR C C 1
ATOM 2440 O O . THR C 1 58 ? 27.404 11.412 60.262 1.00 27.97 279 THR C O 1
ATOM 2447 N N . THR C 1 59 ? 28.011 10.130 58.519 1.00 28.12 280 THR C N 1
ATOM 2448 C CA A THR C 1 59 ? 27.929 8.899 59.290 0.60 28.94 280 THR C CA 1
ATOM 2449 C CA B THR C 1 59 ? 27.931 8.879 59.247 0.40 28.05 280 THR C CA 1
ATOM 2450 C C . THR C 1 59 ? 29.013 8.814 60.344 1.00 29.00 280 THR C C 1
ATOM 2451 O O . THR C 1 59 ? 28.784 8.271 61.424 1.00 28.03 280 THR C O 1
ATOM 2458 N N . ASN C 1 60 ? 30.186 9.384 60.066 1.00 29.82 281 ASN C N 1
ATOM 2459 C CA . ASN C 1 60 ? 31.186 9.495 61.113 1.00 28.50 281 ASN C CA 1
ATOM 2460 C C . ASN C 1 60 ? 30.659 10.316 62.282 1.00 27.85 281 ASN C C 1
ATOM 2461 O O . ASN C 1 60 ? 30.806 9.901 63.435 1.00 27.27 281 ASN C O 1
ATOM 2466 N N . ALA C 1 61 ? 30.055 11.477 62.003 1.00 27.68 282 ALA C N 1
ATOM 2467 C CA . ALA C 1 61 ? 29.482 12.285 63.085 1.00 27.31 282 ALA C CA 1
ATOM 2468 C C . ALA C 1 61 ? 28.433 11.510 63.862 1.00 28.16 282 ALA C C 1
ATOM 2469 O O . ALA C 1 61 ? 28.419 11.578 65.096 1.00 26.42 282 ALA C O 1
ATOM 2471 N N . LEU C 1 62 ? 27.572 10.758 63.146 1.00 27.40 283 LEU C N 1
ATOM 2472 C CA . LEU C 1 62 ? 26.537 9.983 63.791 1.00 29.62 283 LEU C CA 1
ATOM 2473 C C . LEU C 1 62 ? 27.127 8.937 64.691 1.00 28.66 283 LEU C C 1
ATOM 2474 O O . LEU C 1 62 ? 26.599 8.711 65.777 1.00 28.61 283 LEU C O 1
ATOM 2479 N N . PHE C 1 63 ? 28.180 8.265 64.220 1.00 26.67 284 PHE C N 1
ATOM 2480 C CA . PHE C 1 63 ? 28.820 7.210 64.996 1.00 27.41 284 PHE C CA 1
ATOM 2481 C C . PHE C 1 63 ? 29.309 7.771 66.327 1.00 28.90 284 PHE C C 1
ATOM 2482 O O . PHE C 1 63 ? 29.067 7.172 67.392 1.00 29.52 284 PHE C O 1
ATOM 2490 N N . LEU C 1 64 ? 29.986 8.923 66.263 1.00 27.37 285 LEU C N 1
ATOM 2491 C CA . LEU C 1 64 ? 30.517 9.589 67.462 1.00 27.53 285 LEU C CA 1
ATOM 2492 C C . LEU C 1 64 ? 29.429 10.126 68.376 1.00 28.02 285 LEU C C 1
ATOM 2493 O O . LEU C 1 64 ? 29.508 9.942 69.609 1.00 27.85 285 LEU C O 1
ATOM 2498 N N . LEU C 1 65 ? 28.436 10.832 67.830 1.00 28.27 286 LEU C N 1
ATOM 2499 C CA . LEU C 1 65 ? 27.306 11.250 68.731 1.00 28.84 286 LEU C CA 1
ATOM 2500 C C . LEU C 1 65 ? 26.676 10.064 69.468 1.00 30.55 286 LEU C C 1
ATOM 2501 O O . LEU C 1 65 ? 26.332 10.182 70.659 1.00 30.64 286 LEU C O 1
ATOM 2506 N N . ASN C 1 66 ? 26.492 8.954 68.741 1.00 32.68 287 ASN C N 1
ATOM 2507 C CA . ASN C 1 66 ? 25.917 7.707 69.250 1.00 32.81 287 ASN C CA 1
ATOM 2508 C C . ASN C 1 66 ? 26.695 7.076 70.392 1.00 34.68 287 ASN C C 1
ATOM 2509 O O . ASN C 1 66 ? 26.133 6.817 71.464 1.00 30.25 287 ASN C O 1
ATOM 2514 N N . LYS C 1 67 ? 27.989 6.849 70.155 1.00 36.27 288 LYS C N 1
ATOM 2515 C CA . LYS C 1 67 ? 28.919 6.312 71.149 1.00 35.36 288 LYS C CA 1
ATOM 2516 C C . LYS C 1 67 ? 28.933 7.173 72.411 1.00 35.13 288 LYS C C 1
ATOM 2517 O O . LYS C 1 67 ? 28.761 6.657 73.538 1.00 33.86 288 LYS C O 1
ATOM 2523 N N . GLU C 1 68 ? 29.099 8.484 72.247 1.00 35.47 289 GLU C N 1
ATOM 2524 C CA . GLU C 1 68 ? 29.044 9.372 73.415 1.00 34.83 289 GLU C CA 1
ATOM 2525 C C . GLU C 1 68 ? 27.685 9.400 74.136 1.00 35.14 289 GLU C C 1
ATOM 2526 O O . GLU C 1 68 ? 27.628 9.460 75.380 1.00 33.76 289 GLU C O 1
ATOM 2532 N N . GLU C 1 69 ? 26.605 9.364 73.359 1.00 34.12 290 GLU C N 1
ATOM 2533 C CA . GLU C 1 69 ? 25.260 9.374 73.936 1.00 32.69 290 GLU C CA 1
ATOM 2534 C C . GLU C 1 69 ? 25.042 8.124 74.769 1.00 33.13 290 GLU C C 1
ATOM 2535 O O . GLU C 1 69 ? 24.474 8.200 75.874 1.00 32.25 290 GLU C O 1
ATOM 2541 N N . SER C 1 70 ? 25.506 6.985 74.257 1.00 34.20 291 SER C N 1
ATOM 2542 C CA . SER C 1 70 ? 25.471 5.751 75.034 1.00 37.74 291 SER C CA 1
ATOM 2543 C C . SER C 1 70 ? 26.268 5.845 76.330 1.00 37.08 291 SER C C 1
ATOM 2544 O O . SER C 1 70 ? 25.758 5.476 77.396 1.00 35.92 291 SER C O 1
ATOM 2547 N N . GLU C 1 71 ? 27.499 6.340 76.257 1.00 36.55 292 GLU C N 1
ATOM 2548 C CA . GLU C 1 71 ? 28.291 6.490 77.485 1.00 37.46 292 GLU C CA 1
ATOM 2549 C C . GLU C 1 71 ? 27.588 7.400 78.466 1.00 36.84 292 GLU C C 1
ATOM 2550 O O . GLU C 1 71 ? 27.508 7.078 79.657 1.00 37.80 292 GLU C O 1
ATOM 2556 N N . ILE C 1 72 ? 27.109 8.546 77.986 1.00 36.76 293 ILE C N 1
ATOM 2557 C CA . ILE C 1 72 ? 26.345 9.470 78.842 1.00 38.39 293 ILE C CA 1
ATOM 2558 C C . ILE C 1 72 ? 25.143 8.787 79.507 1.00 40.26 293 ILE C C 1
ATOM 2559 O O . ILE C 1 72 ? 24.940 8.919 80.727 1.00 39.81 293 ILE C O 1
ATOM 2564 N N . ARG C 1 73 ? 24.366 8.051 78.709 1.00 40.41 294 ARG C N 1
ATOM 2565 C CA . ARG C 1 73 ? 23.258 7.257 79.213 1.00 42.06 294 ARG C CA 1
ATOM 2566 C C . ARG C 1 73 ? 23.698 6.317 80.332 1.00 44.31 294 ARG C C 1
ATOM 2567 O O . ARG C 1 73 ? 23.056 6.272 81.389 1.00 46.90 294 ARG C O 1
ATOM 2575 N N . ASP C 1 74 ? 24.787 5.580 80.110 1.00 45.83 295 ASP C N 1
ATOM 2576 C CA . ASP C 1 74 ? 25.312 4.671 81.136 1.00 49.11 295 ASP C CA 1
ATOM 2577 C C . ASP C 1 74 ? 25.508 5.389 82.467 1.00 47.26 295 ASP C C 1
ATOM 2578 O O . ASP C 1 74 ? 25.110 4.870 83.519 1.00 42.91 295 ASP C O 1
ATOM 2583 N N . HIS C 1 75 ? 26.119 6.575 82.421 1.00 45.40 296 HIS C N 1
ATOM 2584 C CA . HIS C 1 75 ? 26.374 7.338 83.647 1.00 44.93 296 HIS C CA 1
ATOM 2585 C C . HIS C 1 75 ? 25.107 7.931 84.273 1.00 43.15 296 HIS C C 1
ATOM 2586 O O . HIS C 1 75 ? 24.916 7.829 85.487 1.00 42.20 296 HIS C O 1
ATOM 2593 N N . VAL C 1 76 ? 24.228 8.523 83.470 1.00 40.58 297 VAL C N 1
ATOM 2594 C CA . VAL C 1 76 ? 22.928 8.984 84.010 1.00 40.30 297 VAL C CA 1
ATOM 2595 C C . VAL C 1 76 ? 22.170 7.875 84.767 1.00 40.62 297 VAL C C 1
ATOM 2596 O O . VAL C 1 76 ? 21.582 8.121 85.864 1.00 37.63 297 VAL C O 1
ATOM 2600 N N . VAL C 1 77 ? 22.226 6.660 84.218 1.00 41.36 298 VAL C N 1
ATOM 2601 C CA . VAL C 1 77 ? 21.673 5.458 84.867 1.00 45.67 298 VAL C CA 1
ATOM 2602 C C . VAL C 1 77 ? 22.269 5.230 86.266 1.00 49.26 298 VAL C C 1
ATOM 2603 O O . VAL C 1 77 ? 21.528 5.032 87.238 1.00 50.40 298 VAL C O 1
ATOM 2607 N N . GLU C 1 78 ? 23.601 5.261 86.356 1.00 50.98 299 GLU C N 1
ATOM 2608 C CA . GLU C 1 78 ? 24.300 5.148 87.634 1.00 52.29 299 GLU C CA 1
ATOM 2609 C C . GLU C 1 78 ? 23.897 6.263 88.584 1.00 51.74 299 GLU C C 1
ATOM 2610 O O . GLU C 1 78 ? 23.770 6.035 89.789 1.00 47.84 299 GLU C O 1
ATOM 2616 N N . HIS C 1 79 ? 23.719 7.468 88.040 1.00 50.66 300 HIS C N 1
ATOM 2617 C CA . HIS C 1 79 ? 23.403 8.642 88.856 1.00 47.85 300 HIS C CA 1
ATOM 2618 C C . HIS C 1 79 ? 22.009 8.560 89.474 1.00 48.38 300 HIS C C 1
ATOM 2619 O O . HIS C 1 79 ? 21.830 8.866 90.667 1.00 47.62 300 HIS C O 1
ATOM 2626 N N . GLU C 1 80 ? 21.038 8.141 88.662 1.00 48.05 301 GLU C N 1
ATOM 2627 C CA . GLU C 1 80 ? 19.666 7.927 89.109 1.00 53.31 301 GLU C CA 1
ATOM 2628 C C . GLU C 1 80 ? 19.650 6.928 90.255 1.00 56.38 301 GLU C C 1
ATOM 2629 O O . GLU C 1 80 ? 19.005 7.168 91.278 1.00 59.17 301 GLU C O 1
ATOM 2635 N N . LEU C 1 81 ? 20.375 5.823 90.069 1.00 55.84 302 LEU C N 1
ATOM 2636 C CA . LEU C 1 81 ? 20.522 4.785 91.079 1.00 57.68 302 LEU C CA 1
ATOM 2637 C C . LEU C 1 81 ? 21.067 5.369 92.374 1.00 60.04 302 LEU C C 1
ATOM 2638 O O . LEU C 1 81 ? 20.473 5.188 93.438 1.00 61.89 302 LEU C O 1
ATOM 2643 N N . ALA C 1 82 ? 22.195 6.074 92.276 1.00 57.97 303 ALA C N 1
ATOM 2644 C CA . ALA C 1 82 ? 22.818 6.698 93.447 1.00 55.07 303 ALA C CA 1
ATOM 2645 C C . ALA C 1 82 ? 21.878 7.721 94.090 1.00 57.14 303 ALA C C 1
ATOM 2646 O O . ALA C 1 82 ? 21.762 7.779 95.324 1.00 61.59 303 ALA C O 1
ATOM 2648 N N . LEU C 1 83 ? 21.184 8.495 93.257 1.00 53.37 304 LEU C N 1
ATOM 2649 C CA . LEU C 1 83 ? 20.201 9.466 93.733 1.00 54.39 304 LEU C CA 1
ATOM 2650 C C . LEU C 1 83 ? 18.923 8.832 94.303 1.00 57.55 304 LEU C C 1
ATOM 2651 O O . LEU C 1 83 ? 18.268 9.426 95.153 1.00 55.64 304 LEU C O 1
ATOM 2656 N N . ASN C 1 84 ? 18.569 7.643 93.819 1.00 59.99 305 ASN C N 1
ATOM 2657 C CA . ASN C 1 84 ? 17.461 6.875 94.385 1.00 62.66 305 ASN C CA 1
ATOM 2658 C C . ASN C 1 84 ? 17.858 6.256 95.719 1.00 65.69 305 ASN C C 1
ATOM 2659 O O . ASN C 1 84 ? 17.039 6.146 96.640 1.00 72.86 305 ASN C O 1
ATOM 2664 N N . TYR C 1 85 ? 19.123 5.855 95.808 1.00 63.80 306 TYR C N 1
ATOM 2665 C CA . TYR C 1 85 ? 19.707 5.327 97.035 1.00 66.39 306 TYR C CA 1
ATOM 2666 C C . TYR C 1 85 ? 19.808 6.400 98.124 1.00 66.81 306 TYR C C 1
ATOM 2667 O O . TYR C 1 85 ? 19.410 6.163 99.267 1.00 66.86 306 TYR C O 1
ATOM 2676 N N . LEU C 1 86 ? 20.339 7.570 97.762 1.00 63.20 307 LEU C N 1
ATOM 2677 C CA . LEU C 1 86 ? 20.526 8.684 98.697 1.00 61.69 307 LEU C CA 1
ATOM 2678 C C . LEU C 1 86 ? 19.211 9.282 99.190 1.00 65.15 307 LEU C C 1
ATOM 2679 O O . LEU C 1 86 ? 19.123 9.731 100.332 1.00 62.68 307 LEU C O 1
ATOM 2684 N N . LEU C 1 87 ? 18.199 9.291 98.326 1.00 68.60 308 LEU C N 1
ATOM 2685 C CA . LEU C 1 87 ? 16.888 9.861 98.656 1.00 68.50 308 LEU C CA 1
ATOM 2686 C C . LEU C 1 87 ? 15.889 8.805 99.157 1.00 65.03 308 LEU C C 1
ATOM 2687 O O . LEU C 1 87 ? 14.679 9.053 99.187 1.00 62.10 308 LEU C O 1
ATOM 2692 N N . ALA C 1 88 ? 16.407 7.643 99.560 1.00 66.19 309 ALA C N 1
ATOM 2693 C CA . ALA C 1 88 ? 15.593 6.452 99.867 1.00 67.61 309 ALA C CA 1
ATOM 2694 C C . ALA C 1 88 ? 14.577 6.648 100.994 1.00 71.15 309 ALA C C 1
ATOM 2695 O O . ALA C 1 88 ? 13.459 6.123 100.929 1.00 70.87 309 ALA C O 1
ATOM 2697 N N . HIS C 1 89 ? 14.968 7.400 102.019 1.00 73.52 310 HIS C N 1
ATOM 2698 C CA . HIS C 1 89 ? 14.077 7.671 103.148 1.00 77.59 310 HIS C CA 1
ATOM 2699 C C . HIS C 1 89 ? 13.199 8.899 102.896 1.00 78.89 310 HIS C C 1
ATOM 2700 O O . HIS C 1 89 ? 12.733 9.557 103.833 1.00 82.58 310 HIS C O 1
ATOM 2707 N N . GLN C 1 90 ? 12.975 9.187 101.615 1.00 74.28 311 GLN C N 1
ATOM 2708 C CA . GLN C 1 90 ? 12.053 10.231 101.191 1.00 75.69 311 GLN C CA 1
ATOM 2709 C C . GLN C 1 90 ? 11.212 9.734 100.005 1.00 73.15 311 GLN C C 1
ATOM 2710 O O . GLN C 1 90 ? 10.578 10.522 99.294 1.00 73.34 311 GLN C O 1
ATOM 2716 N N . GLY C 1 91 ? 11.206 8.415 99.816 1.00 71.47 312 GLY C N 1
ATOM 2717 C CA . GLY C 1 91 ? 10.478 7.775 98.724 1.00 71.03 312 GLY C CA 1
ATOM 2718 C C . GLY C 1 91 ? 11.291 7.706 97.444 1.00 74.08 312 GLY C C 1
ATOM 2719 O O . GLY C 1 91 ? 10.727 7.615 96.350 1.00 75.50 312 GLY C O 1
ATOM 2720 N N . GLY C 1 92 ? 12.617 7.751 97.583 1.00 74.09 313 GLY C N 1
ATOM 2721 C CA . GLY C 1 92 ? 13.533 7.691 96.437 1.00 73.93 313 GLY C CA 1
ATOM 2722 C C . GLY C 1 92 ? 13.596 9.002 95.676 1.00 71.58 313 GLY C C 1
ATOM 2723 O O . GLY C 1 92 ? 13.067 10.020 96.132 1.00 70.34 313 GLY C O 1
ATOM 2724 N N . LEU C 1 93 ? 14.254 8.982 94.519 1.00 69.58 314 LEU C N 1
ATOM 2725 C CA . LEU C 1 93 ? 14.257 10.134 93.622 1.00 67.47 314 LEU C CA 1
ATOM 2726 C C . LEU C 1 93 ? 12.830 10.421 93.152 1.00 67.92 314 LEU C C 1
ATOM 2727 O O . LEU C 1 93 ? 12.374 11.567 93.192 1.00 65.86 314 LEU C O 1
ATOM 2732 N N . CYS C 1 94 ? 12.139 9.352 92.749 1.00 72.33 315 CYS C N 1
ATOM 2733 C CA . CYS C 1 94 ? 10.786 9.385 92.178 1.00 78.23 315 CYS C CA 1
ATOM 2734 C C . CYS C 1 94 ? 9.769 10.264 92.919 1.00 80.30 315 CYS C C 1
ATOM 2735 O O . CYS C 1 94 ? 8.989 10.988 92.287 1.00 81.32 315 CYS C O 1
ATOM 2738 N N . ASN C 1 95 ? 9.781 10.190 94.250 1.00 78.32 316 ASN C N 1
ATOM 2739 C CA . ASN C 1 95 ? 8.814 10.902 95.088 1.00 78.37 316 ASN C CA 1
ATOM 2740 C C . ASN C 1 95 ? 9.214 12.351 95.396 1.00 76.77 316 ASN C C 1
ATOM 2741 O O . ASN C 1 95 ? 8.347 13.190 95.652 1.00 73.23 316 ASN C O 1
ATOM 2746 N N . VAL C 1 96 ? 10.520 12.630 95.357 1.00 77.41 317 VAL C N 1
ATOM 2747 C CA . VAL C 1 96 ? 11.083 13.940 95.734 1.00 79.10 317 VAL C CA 1
ATOM 2748 C C . VAL C 1 96 ? 11.054 14.971 94.596 1.00 83.27 317 VAL C C 1
ATOM 2749 O O . VAL C 1 96 ? 10.719 16.137 94.822 1.00 86.57 317 VAL C O 1
ATOM 2753 N N . VAL C 1 97 ? 11.414 14.541 93.387 1.00 81.27 318 VAL C N 1
ATOM 2754 C CA . VAL C 1 97 ? 11.413 15.421 92.212 1.00 84.13 318 VAL C CA 1
ATOM 2755 C C . VAL C 1 97 ? 10.378 14.917 91.195 1.00 89.07 318 VAL C C 1
ATOM 2756 O O . VAL C 1 97 ? 10.727 14.415 90.119 1.00 87.33 318 VAL C O 1
ATOM 2760 N N . LYS C 1 98 ? 9.105 15.083 91.554 1.00 93.74 319 LYS C N 1
ATOM 2761 C CA . LYS C 1 98 ? 7.969 14.462 90.861 1.00 97.28 319 LYS C CA 1
ATOM 2762 C C . LYS C 1 98 ? 7.696 14.973 89.438 1.00 102.24 319 LYS C C 1
ATOM 2763 O O . LYS C 1 98 ? 8.319 15.930 88.969 1.00 102.56 319 LYS C O 1
ATOM 2769 N N . GLY C 1 99 ? 6.743 14.318 88.776 1.00 108.00 320 GLY C N 1
ATOM 2770 C CA . GLY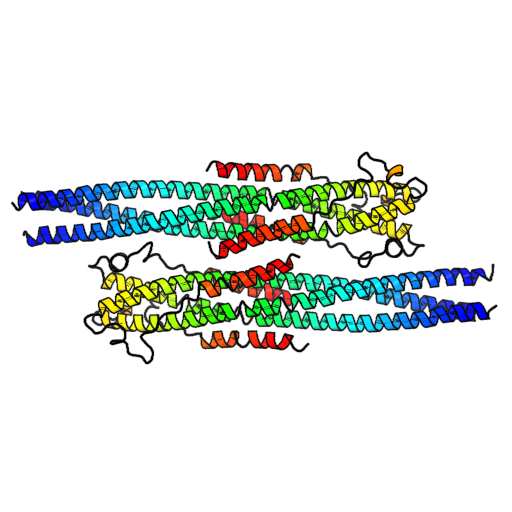 C 1 99 ? 6.324 14.641 87.412 1.00 112.04 320 GLY C CA 1
ATOM 2771 C C . GLY C 1 99 ? 5.730 13.397 86.770 1.00 115.16 320 GLY C C 1
ATOM 2772 O O . GLY C 1 99 ? 6.114 12.284 87.134 1.00 115.39 320 GLY C O 1
ATOM 2773 N N . PRO C 1 100 ? 4.793 13.567 85.810 1.00 116.01 321 PRO C N 1
ATOM 2774 C CA . PRO C 1 100 ? 4.153 12.415 85.146 1.00 114.60 321 PRO C CA 1
ATOM 2775 C C . PRO C 1 100 ? 5.129 11.469 84.427 1.00 113.36 321 PRO C C 1
ATOM 2776 O O . PRO C 1 100 ? 4.737 10.364 84.039 1.00 112.02 321 PRO C O 1
ATOM 2780 N N . MET C 1 101 ? 6.383 11.903 84.273 1.00 112.45 322 MET C N 1
ATOM 2781 C CA . MET C 1 101 ? 7.427 11.134 83.585 1.00 111.17 322 MET C CA 1
ATOM 2782 C C . MET C 1 101 ? 8.760 11.059 84.353 1.00 106.50 322 MET C C 1
ATOM 2783 O O . MET C 1 101 ? 9.830 10.993 83.739 1.00 106.45 322 MET C O 1
ATOM 2788 N N . CYS C 1 102 ? 8.697 11.057 85.686 1.00 102.22 323 CYS C N 1
ATOM 2789 C CA . CYS C 1 102 ? 9.905 10.975 86.524 1.00 96.07 323 CYS C CA 1
ATOM 2790 C C . CYS C 1 102 ? 10.547 9.589 86.473 1.00 96.79 323 CYS C C 1
ATOM 2791 O O . CYS C 1 102 ? 11.754 9.463 86.253 1.00 97.78 323 CYS C O 1
ATOM 2794 N N . SER C 1 103 ? 9.726 8.557 86.667 1.00 94.42 324 SER C N 1
ATOM 2795 C CA . SER C 1 103 ? 10.193 7.170 86.694 1.00 87.46 324 SER C CA 1
ATOM 2796 C C . SER C 1 103 ? 10.523 6.601 85.307 1.00 83.15 324 SER C C 1
ATOM 2797 O O . SER C 1 103 ? 10.983 5.460 85.199 1.00 79.94 324 SER C O 1
ATOM 2800 N N . SER C 1 104 ? 10.296 7.400 84.262 1.00 81.98 325 SER C N 1
ATOM 2801 C CA . SER C 1 104 ? 10.479 6.962 82.875 1.00 81.20 325 SER C CA 1
ATOM 2802 C C . SER C 1 1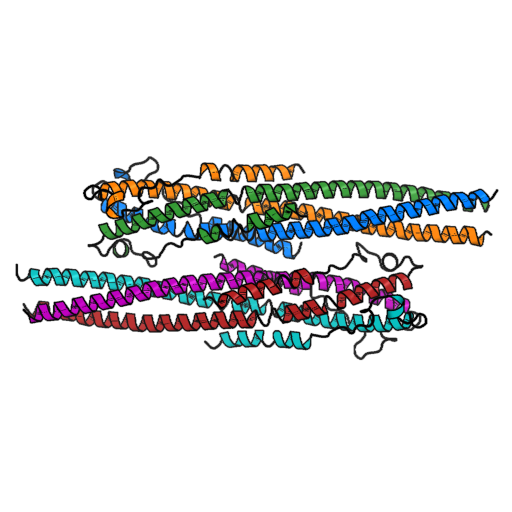04 ? 11.883 6.419 82.605 1.00 70.78 325 SER C C 1
ATOM 2803 O O . SER C 1 104 ? 12.877 7.053 82.953 1.00 69.82 325 SER C O 1
ATOM 2806 N N . ASP C 1 105 ? 11.945 5.231 82.006 1.00 65.97 326 ASP C N 1
ATOM 2807 C CA . ASP C 1 105 ? 13.206 4.642 81.556 1.00 59.38 326 ASP C CA 1
ATOM 2808 C C . ASP C 1 105 ? 13.768 5.458 80.407 1.00 51.27 326 ASP C C 1
ATOM 2809 O O . ASP C 1 105 ? 13.028 6.133 79.682 1.00 51.17 326 ASP C O 1
ATOM 2814 N N . ILE C 1 106 ? 15.082 5.389 80.244 1.00 43.90 327 ILE C N 1
ATOM 2815 C CA . ILE C 1 106 ? 15.744 6.079 79.159 1.00 40.01 327 ILE C CA 1
ATOM 2816 C C . ILE C 1 106 ? 16.009 5.064 78.048 1.00 37.69 327 ILE C C 1
ATOM 2817 O O . ILE C 1 106 ? 16.743 4.093 78.242 1.00 36.93 327 ILE C O 1
ATOM 2822 N N . ASP C 1 107 ? 15.347 5.260 76.911 1.00 37.48 328 ASP C N 1
ATOM 2823 C CA . ASP C 1 107 ? 15.615 4.480 75.704 1.00 40.39 328 ASP C CA 1
ATOM 2824 C C . ASP C 1 107 ? 17.110 4.385 75.398 1.00 38.07 328 ASP C C 1
ATOM 2825 O O . ASP C 1 107 ? 17.839 5.372 75.538 1.00 36.72 328 ASP C O 1
ATOM 2830 N N . ASP C 1 108 ? 17.560 3.197 74.996 1.00 36.74 329 ASP C N 1
ATOM 2831 C CA . ASP C 1 108 ? 18.913 3.019 74.478 1.00 37.67 329 ASP C CA 1
ATOM 2832 C C . ASP C 1 108 ? 18.799 2.709 72.983 1.00 36.35 329 ASP C C 1
ATOM 2833 O O . ASP C 1 108 ? 18.460 1.588 72.592 1.00 37.07 329 ASP C O 1
ATOM 2838 N N . PHE C 1 109 ? 19.030 3.715 72.149 1.00 34.07 330 PHE C N 1
ATOM 2839 C CA . PHE C 1 109 ? 18.921 3.498 70.711 1.00 33.50 330 PHE C CA 1
ATOM 2840 C C . PHE C 1 109 ? 20.257 3.202 70.034 1.00 34.28 330 PHE C C 1
ATOM 2841 O O . PHE C 1 109 ? 20.364 3.263 68.794 1.00 31.67 330 PHE C O 1
ATOM 2849 N N . SER C 1 110 ? 21.293 2.904 70.825 1.00 34.21 331 SER C N 1
ATOM 2850 C CA . SER C 1 110 ? 22.636 2.798 70.235 1.00 36.14 331 SER C CA 1
ATOM 2851 C C . SER C 1 110 ? 22.751 1.740 69.130 1.00 36.21 331 SER C C 1
ATOM 2852 O O . SER C 1 110 ? 23.339 2.006 68.078 1.00 35.36 331 SER C O 1
ATOM 2855 N N . LYS C 1 111 ? 22.154 0.563 69.334 1.00 37.58 332 LYS C N 1
ATOM 2856 C CA . LYS C 1 111 ? 22.180 -0.488 68.294 1.00 36.99 332 LYS C CA 1
ATOM 2857 C C . LYS C 1 111 ? 21.353 -0.142 67.058 1.00 34.30 332 LYS C C 1
ATOM 2858 O O . LYS C 1 111 ? 21.703 -0.546 65.935 1.00 33.77 332 LYS C O 1
ATOM 2864 N N . ASN C 1 112 ? 20.273 0.603 67.259 1.00 32.07 333 ASN C N 1
ATOM 2865 C CA . ASN C 1 112 ? 19.389 1.030 66.151 1.00 32.13 333 ASN C CA 1
ATOM 2866 C C . ASN C 1 112 ? 20.048 2.111 65.302 1.00 30.50 333 ASN C C 1
ATOM 2867 O O . ASN C 1 112 ? 19.931 2.115 64.093 1.00 29.12 333 ASN C O 1
ATOM 2872 N N . VAL C 1 113 ? 20.751 3.030 65.954 1.00 32.21 334 VAL C N 1
ATOM 2873 C CA . VAL C 1 113 ? 21.569 4.019 65.221 1.00 30.84 334 VAL C CA 1
ATOM 2874 C C . VAL C 1 113 ? 22.720 3.353 64.452 1.00 30.66 334 VAL C C 1
ATOM 2875 O O . VAL C 1 113 ? 22.965 3.688 63.280 1.00 27.88 334 VAL C O 1
ATOM 2879 N N . SER C 1 114 ? 23.400 2.407 65.110 1.00 32.41 335 SER C N 1
ATOM 2880 C CA . SER C 1 114 ? 24.462 1.595 64.505 1.00 34.78 335 SER C CA 1
ATOM 2881 C C . SER C 1 114 ? 23.967 0.847 63.285 1.00 31.89 335 SER C C 1
ATOM 2882 O O . SER C 1 114 ? 24.687 0.697 62.271 1.00 28.08 335 SER C O 1
ATOM 2885 N N . ASP C 1 115 ? 22.733 0.372 63.390 1.00 32.03 336 ASP C N 1
ATOM 2886 C CA A ASP C 1 115 ? 22.103 -0.241 62.258 0.70 33.23 336 ASP C CA 1
ATOM 2887 C CA B ASP C 1 115 ? 22.046 -0.245 62.273 0.30 31.64 336 ASP C CA 1
ATOM 2888 C C . ASP C 1 115 ? 21.919 0.752 61.127 1.00 30.98 336 ASP C C 1
ATOM 2889 O O . ASP C 1 115 ? 22.136 0.396 59.995 1.00 32.84 336 ASP C O 1
ATOM 2898 N N . MET C 1 116 ? 21.538 2.001 61.444 1.00 30.73 337 MET C N 1
ATOM 2899 C CA . MET C 1 116 ? 21.397 3.041 60.411 1.00 28.16 337 MET C CA 1
ATOM 2900 C C . MET C 1 116 ? 22.728 3.372 59.772 1.00 28.93 337 MET C C 1
ATOM 2901 O O . MET C 1 116 ? 22.760 3.531 58.568 1.00 27.22 337 MET C O 1
ATOM 2906 N N . ILE C 1 117 ? 23.795 3.480 60.578 1.00 28.28 338 ILE C N 1
ATOM 2907 C CA . ILE C 1 117 ? 25.176 3.624 60.059 1.00 26.52 338 ILE C CA 1
ATOM 2908 C C . ILE C 1 117 ? 25.575 2.503 59.089 1.00 27.81 338 ILE C C 1
ATOM 2909 O O . ILE C 1 117 ? 26.009 2.783 57.942 1.00 28.15 338 ILE C O 1
ATOM 2914 N N . ASP C 1 118 ? 25.375 1.250 59.507 1.00 29.92 339 ASP C N 1
ATOM 2915 C CA A ASP C 1 118 ? 25.569 0.096 58.616 0.60 32.46 339 ASP C CA 1
ATOM 2916 C CA B ASP C 1 118 ? 25.594 0.092 58.626 0.40 31.11 339 ASP C CA 1
ATOM 2917 C C . ASP C 1 118 ? 24.899 0.214 57.258 1.00 31.95 339 ASP C C 1
ATOM 2918 O O . ASP C 1 118 ? 25.525 -0.067 56.201 1.00 33.21 339 ASP C O 1
ATOM 2927 N N . LYS C 1 119 ? 23.634 0.636 57.267 1.00 29.89 340 LYS C N 1
ATOM 2928 C CA . LYS C 1 119 ? 22.846 0.784 56.040 1.00 29.45 340 LYS C CA 1
ATOM 2929 C C . LYS C 1 119 ? 23.367 1.847 55.085 1.00 29.76 340 LYS C C 1
ATOM 2930 O O . LYS C 1 119 ? 23.407 1.619 53.855 1.00 28.57 340 LYS C O 1
ATOM 2936 N N . VAL C 1 120 ? 23.793 2.992 55.617 1.00 31.02 341 VAL C N 1
ATOM 2937 C CA . VAL C 1 120 ? 24.460 4.015 54.777 1.00 30.07 341 VAL C CA 1
ATOM 2938 C C . VAL C 1 120 ? 25.777 3.497 54.152 1.00 28.48 341 VAL C C 1
ATOM 2939 O O . VAL C 1 120 ? 26.017 3.672 52.943 1.00 27.81 341 VAL C O 1
ATOM 2943 N N . HIS C 1 121 ? 26.594 2.820 54.956 1.00 29.51 342 HIS C N 1
ATOM 2944 C CA . HIS C 1 121 ? 27.848 2.244 54.489 1.00 34.05 342 HIS C CA 1
ATOM 2945 C C . HIS C 1 121 ? 27.583 1.260 53.374 1.00 38.00 342 HIS C C 1
ATOM 2946 O O . HIS C 1 121 ? 28.281 1.266 52.373 1.00 38.27 342 HIS C O 1
ATOM 2953 N N . GLU C 1 122 ? 26.522 0.465 53.532 1.00 35.69 343 GLU C N 1
ATOM 2954 C CA . GLU C 1 122 ? 26.106 -0.497 52.510 1.00 36.00 343 GLU C CA 1
ATOM 2955 C C . GLU C 1 122 ? 25.675 0.164 51.207 1.00 34.32 343 GLU C C 1
ATOM 2956 O O . GLU C 1 122 ? 26.102 -0.277 50.114 1.00 33.04 343 GLU C O 1
ATOM 2962 N N . GLU C 1 123 ? 24.860 1.224 51.306 1.00 32.03 344 GLU C N 1
ATOM 2963 C CA . GLU C 1 123 ? 24.491 2.017 50.119 1.00 34.27 344 GLU C CA 1
ATOM 2964 C C . GLU C 1 123 ? 25.725 2.589 49.416 1.00 33.81 344 GLU C C 1
ATOM 2965 O O . GLU C 1 123 ? 25.816 2.566 48.192 1.00 34.71 344 GLU C O 1
ATOM 2971 N N . MET C 1 124 ? 26.678 3.103 50.186 1.00 35.53 345 MET C N 1
ATOM 2972 C CA . MET C 1 124 ? 27.879 3.650 49.550 1.00 37.74 345 MET C CA 1
ATOM 2973 C C . MET C 1 124 ? 28.761 2.587 48.896 1.00 38.17 345 MET C C 1
ATOM 2974 O O . MET C 1 124 ? 29.283 2.837 47.818 1.00 38.87 345 MET C O 1
ATOM 2979 N N . LYS C 1 125 ? 28.895 1.409 49.513 1.00 39.81 346 LYS C N 1
ATOM 2980 C CA . LYS C 1 125 ? 29.588 0.279 48.873 1.00 41.41 346 LYS C CA 1
ATOM 2981 C C . LYS C 1 125 ? 29.116 0.065 47.440 1.00 41.13 346 LYS C C 1
ATOM 2982 O O . LYS C 1 125 ? 29.908 -0.286 46.537 1.00 34.88 346 LYS C O 1
ATOM 2988 N N . LYS C 1 126 ? 27.815 0.253 47.246 1.00 41.98 347 LYS C N 1
ATOM 2989 C CA . LYS C 1 126 ? 27.162 0.011 45.967 1.00 42.87 347 LYS C CA 1
ATOM 2990 C C . LYS C 1 126 ? 27.532 1.010 44.863 1.00 44.70 347 LYS C C 1
ATOM 2991 O O . LYS C 1 126 ? 27.420 0.697 43.671 1.00 43.02 347 LYS C O 1
ATOM 2997 N N . PHE C 1 127 ? 28.021 2.194 45.247 1.00 47.32 348 PHE C N 1
ATOM 2998 C CA . PHE C 1 127 ? 28.615 3.128 44.268 1.00 48.05 348 PHE C CA 1
ATOM 2999 C C . PHE C 1 127 ? 29.891 2.593 43.605 1.00 47.48 348 PHE C C 1
ATOM 3000 O O . PHE C 1 127 ? 30.347 3.098 42.569 1.00 45.67 348 PHE C O 1
ATOM 3008 N N . TYR C 1 128 ? 30.477 1.563 44.198 1.00 45.60 349 TYR C N 1
ATOM 3009 C CA . TYR C 1 128 ? 31.731 1.038 43.684 1.00 40.38 349 TYR C CA 1
ATOM 3010 C C . TYR C 1 128 ? 31.533 -0.115 42.707 1.00 44.74 349 TYR C C 1
ATOM 3011 O O . TYR C 1 128 ? 32.483 -0.817 42.366 1.00 45.16 349 TYR C O 1
ATOM 3020 N N . HIS C 1 129 ? 30.291 -0.299 42.266 1.00 49.74 350 HIS C N 1
ATOM 3021 C CA . HIS C 1 129 ? 29.913 -1.427 41.412 1.00 54.63 350 HIS C CA 1
ATOM 3022 C C . HIS C 1 129 ? 29.316 -0.992 40.085 1.00 56.11 350 HIS C C 1
ATOM 3023 O O . HIS C 1 129 ? 29.392 -1.731 39.100 1.00 58.61 350 HIS C O 1
ATOM 3030 N N . GLU C 1 130 ? 28.721 0.199 40.065 1.00 57.80 351 GLU C N 1
ATOM 3031 C CA . GLU C 1 130 ? 28.118 0.760 38.851 1.00 65.10 351 GLU C CA 1
ATOM 3032 C C . GLU C 1 130 ? 29.166 1.079 37.787 1.00 67.83 351 GLU C C 1
ATOM 3033 O O . GLU C 1 130 ? 29.514 0.226 36.972 1.00 70.82 351 GLU C O 1
ATOM 3039 N N . GLU D 1 8 ? -3.946 6.034 123.562 1.00 81.36 229 GLU D N 1
ATOM 3040 C CA . GLU D 1 8 ? -5.045 5.026 123.497 1.00 81.06 229 GLU D CA 1
ATOM 3041 C C . GLU D 1 8 ? -4.834 3.992 122.391 1.00 81.72 229 GLU D C 1
ATOM 3042 O O . GLU D 1 8 ? -4.299 4.303 121.320 1.00 82.92 229 GLU D O 1
ATOM 3048 N N . ASN D 1 9 ? -5.257 2.759 122.671 1.00 82.06 230 ASN D N 1
ATOM 3049 C CA . ASN D 1 9 ? -5.307 1.687 121.675 1.00 80.66 230 ASN D CA 1
ATOM 3050 C C . ASN D 1 9 ? -6.329 2.027 120.597 1.00 77.83 230 ASN D C 1
ATOM 3051 O O . ASN D 1 9 ? -6.211 1.588 119.454 1.00 72.75 230 ASN D O 1
ATOM 3056 N N . LEU D 1 10 ? -7.332 2.814 120.989 1.00 78.25 231 LEU D N 1
ATOM 3057 C CA . LEU D 1 10 ? -8.322 3.385 120.078 1.00 77.79 231 LEU D CA 1
ATOM 3058 C C . LEU D 1 10 ? -7.643 4.097 118.897 1.00 76.20 231 LEU D C 1
ATOM 3059 O O . LEU D 1 10 ? -8.038 3.907 117.742 1.00 74.14 231 LEU D O 1
ATOM 3064 N N . TYR D 1 11 ? -6.626 4.907 119.205 1.00 78.37 232 TYR D N 1
ATOM 3065 C CA . TYR D 1 11 ? -5.852 5.654 118.204 1.00 76.64 232 TYR D CA 1
ATOM 3066 C C . TYR D 1 11 ? -5.155 4.744 117.202 1.00 69.80 232 TYR D C 1
ATOM 3067 O O . TYR D 1 11 ? -5.337 4.907 115.995 1.00 69.16 232 TYR D O 1
ATOM 3076 N N . PHE D 1 12 ? -4.364 3.794 117.705 1.00 66.66 233 PHE D N 1
ATOM 3077 C CA . PHE D 1 12 ? -3.692 2.810 116.858 1.00 66.88 233 PHE D CA 1
ATOM 3078 C C . PHE D 1 12 ? -4.678 2.049 115.968 1.00 62.22 233 PHE D C 1
ATOM 3079 O O . PHE D 1 12 ? -4.388 1.813 114.787 1.00 55.81 233 PHE D O 1
ATOM 3087 N N . GLN D 1 13 ? -5.842 1.700 116.528 1.00 59.60 234 GLN D N 1
ATOM 3088 C CA . GLN D 1 13 ? -6.891 0.967 115.803 1.00 60.25 234 GLN D CA 1
ATOM 3089 C C . GLN D 1 13 ? -7.394 1.702 114.567 1.00 60.60 234 GLN D C 1
ATOM 3090 O O . GLN D 1 13 ? -7.347 1.166 113.458 1.00 58.96 234 GLN D O 1
ATOM 3096 N N . GLY D 1 14 ? -7.888 2.922 114.783 1.00 62.35 235 GLY D N 1
ATOM 3097 C CA . GLY D 1 14 ? -8.365 3.791 113.711 1.00 64.27 235 GLY D CA 1
ATOM 3098 C C . GLY D 1 14 ? -7.298 4.057 112.665 1.00 65.64 235 GLY D C 1
ATOM 3099 O O . GLY D 1 14 ? -7.588 4.046 111.465 1.00 66.35 235 GLY D O 1
ATOM 3100 N N . ASN D 1 15 ? -6.065 4.289 113.124 1.00 65.67 236 ASN D N 1
ATOM 3101 C CA . ASN D 1 15 ? -4.917 4.512 112.237 1.00 67.14 236 ASN D CA 1
ATOM 3102 C C . ASN D 1 15 ? -4.570 3.265 111.427 1.00 66.32 236 ASN D C 1
ATOM 3103 O O . ASN D 1 15 ? -4.243 3.353 110.234 1.00 66.72 236 ASN D O 1
ATOM 3108 N N . MET D 1 16 ? -4.642 2.108 112.084 1.00 63.75 237 MET D N 1
ATOM 3109 C CA . MET D 1 16 ? -4.453 0.817 111.437 1.00 64.28 237 MET D CA 1
ATOM 3110 C C . MET D 1 16 ? -5.538 0.602 110.384 1.00 66.16 237 MET D C 1
ATOM 3111 O O . MET D 1 16 ? -5.258 0.117 109.287 1.00 63.44 237 MET D O 1
ATOM 3116 N N . LYS D 1 17 ? -6.770 0.986 110.724 1.00 67.71 238 LYS D N 1
ATOM 3117 C CA . LYS D 1 17 ? -7.907 0.897 109.806 1.00 68.16 238 LYS D CA 1
ATOM 3118 C C . LYS D 1 17 ? -7.745 1.797 108.572 1.00 67.39 238 LYS D C 1
ATOM 3119 O O . LYS D 1 17 ? -7.973 1.349 107.440 1.00 63.97 238 LYS D O 1
ATOM 3125 N N . GLN D 1 18 ? -7.349 3.053 108.799 1.00 67.82 239 GLN D N 1
ATOM 3126 C CA . GLN D 1 18 ? -7.120 4.031 107.721 1.00 70.38 239 GLN D CA 1
ATOM 3127 C C . GLN D 1 18 ? -6.056 3.566 106.729 1.00 67.59 239 GLN D C 1
ATOM 3128 O O . GLN D 1 18 ? -6.041 3.990 105.568 1.00 70.34 239 GLN D O 1
ATOM 3134 N N . ILE D 1 19 ? -5.169 2.699 107.204 1.00 63.93 240 ILE D N 1
ATOM 3135 C CA . ILE D 1 19 ? -4.225 1.996 106.353 1.00 62.30 240 ILE D CA 1
ATOM 3136 C C . ILE D 1 19 ? -4.952 0.883 105.586 1.00 61.32 240 ILE D C 1
ATOM 3137 O O . ILE D 1 19 ? -4.935 0.868 104.357 1.00 57.15 240 ILE D O 1
ATOM 3142 N N . GLU D 1 20 ? -5.603 -0.019 106.318 1.00 61.04 241 GLU D N 1
ATOM 3143 C CA . GLU D 1 20 ? -6.316 -1.167 105.737 1.00 61.26 241 GLU D CA 1
ATOM 3144 C C . GLU D 1 20 ? -7.308 -0.794 104.633 1.00 64.87 241 GLU D C 1
ATOM 3145 O O . GLU D 1 20 ? -7.356 -1.456 103.585 1.00 61.98 241 GLU D O 1
ATOM 3151 N N . ASP D 1 21 ? -8.104 0.251 104.881 1.00 67.52 242 ASP D N 1
ATOM 3152 C CA . ASP D 1 21 ? -9.101 0.733 103.917 1.00 70.37 242 ASP D CA 1
ATOM 3153 C C . ASP D 1 21 ? -8.454 1.251 102.633 1.00 69.20 242 ASP D C 1
ATOM 3154 O O . ASP D 1 21 ? -8.980 1.036 101.532 1.00 68.65 242 ASP D O 1
ATOM 3159 N N . LYS D 1 22 ? -7.312 1.923 102.784 1.00 68.61 243 LYS D N 1
ATOM 3160 C CA . LYS D 1 22 ? -6.567 2.476 101.654 1.00 67.59 243 LYS D CA 1
ATOM 3161 C C . LYS D 1 22 ? -5.914 1.378 100.812 1.00 67.02 243 LYS D C 1
ATOM 3162 O O . LYS D 1 22 ? -5.883 1.472 99.583 1.00 66.87 243 LYS D O 1
ATOM 3168 N N . ILE D 1 23 ? -5.395 0.346 101.479 1.00 65.64 244 ILE D N 1
ATOM 3169 C CA . ILE D 1 23 ? -4.806 -0.813 100.806 1.00 62.81 244 ILE D CA 1
ATOM 3170 C C . ILE D 1 23 ? -5.794 -1.456 99.832 1.00 64.25 244 ILE D C 1
ATOM 3171 O O . ILE D 1 23 ? -5.426 -1.799 98.704 1.00 58.89 244 ILE D O 1
ATOM 3176 N N . GLU D 1 24 ? -7.048 -1.587 100.261 1.00 66.13 245 GLU D N 1
ATOM 3177 C CA . GLU D 1 24 ? -8.108 -2.112 99.401 1.00 67.88 245 GLU D CA 1
ATOM 3178 C C . GLU D 1 24 ? -8.359 -1.236 98.171 1.00 69.40 245 GLU D C 1
ATOM 3179 O O . GLU D 1 24 ? -8.616 -1.755 97.084 1.00 66.94 245 GLU D O 1
ATOM 3185 N N . GLU D 1 25 ? -8.264 0.082 98.349 1.00 70.46 246 GLU D N 1
ATOM 3186 C CA . GLU D 1 25 ? -8.325 1.044 97.245 1.00 68.39 246 GLU D CA 1
ATOM 3187 C C . GLU D 1 25 ? -7.165 0.827 96.268 1.00 64.43 246 GLU D C 1
ATOM 3188 O O . GLU D 1 25 ? -7.341 0.925 95.048 1.00 60.94 246 GLU D O 1
ATOM 3194 N N . ILE D 1 26 ? -5.986 0.534 96.818 1.00 61.88 247 ILE D N 1
ATOM 3195 C CA . ILE D 1 26 ? -4.803 0.208 96.030 1.00 57.23 247 ILE D CA 1
ATOM 3196 C C . ILE D 1 26 ? -5.003 -1.077 95.220 1.00 54.98 247 ILE D C 1
ATOM 3197 O O . ILE D 1 26 ? -4.693 -1.109 94.013 1.00 50.38 247 ILE D O 1
ATOM 3202 N N . LEU D 1 27 ? -5.517 -2.126 95.862 1.00 50.35 248 LEU D N 1
ATOM 3203 C CA . LEU D 1 27 ? -5.808 -3.379 95.153 1.00 53.20 248 LEU D CA 1
ATOM 3204 C C . LEU D 1 27 ? -6.935 -3.189 94.142 1.00 59.78 248 LEU D C 1
ATOM 3205 O O . LEU D 1 27 ? -6.968 -3.861 93.100 1.00 58.54 248 LEU D O 1
ATOM 3210 N N . SER D 1 28 ? -7.844 -2.264 94.446 1.00 61.32 249 SER D N 1
ATOM 3211 C CA . SER D 1 28 ? -8.844 -1.844 93.475 1.00 63.35 249 SER D CA 1
ATOM 3212 C C . SER D 1 28 ? -8.185 -1.276 92.206 1.00 60.35 249 SER D C 1
ATOM 3213 O O . SER D 1 28 ? -8.511 -1.706 91.098 1.00 58.01 249 SER D O 1
ATOM 3216 N N . LYS D 1 29 ? -7.266 -0.324 92.384 1.00 60.76 250 LYS D N 1
ATOM 3217 C CA . LYS D 1 29 ? -6.576 0.325 91.272 1.00 64.73 250 LYS D CA 1
ATOM 3218 C C . LYS D 1 29 ? -5.733 -0.666 90.476 1.00 64.88 250 LYS D C 1
ATOM 3219 O O . LYS D 1 29 ? -5.744 -0.637 89.249 1.00 66.18 250 LYS D O 1
ATOM 3225 N N . ILE D 1 30 ? -5.011 -1.538 91.182 1.00 60.66 251 ILE D N 1
ATOM 3226 C CA . ILE D 1 30 ? -4.216 -2.594 90.556 1.00 59.84 251 ILE D CA 1
ATOM 3227 C C . ILE D 1 30 ? -5.075 -3.471 89.657 1.00 61.60 251 ILE D C 1
ATOM 3228 O O . ILE D 1 30 ? -4.677 -3.774 88.529 1.00 60.79 251 ILE D O 1
ATOM 3233 N N . TYR D 1 31 ? -6.244 -3.866 90.168 1.00 57.97 252 TYR D N 1
ATOM 3234 C CA . TYR D 1 31 ? -7.186 -4.713 89.436 1.00 60.18 252 TYR D CA 1
ATOM 3235 C C . TYR D 1 31 ? -7.663 -4.052 88.147 1.00 62.31 252 TYR D C 1
ATOM 3236 O O . TYR D 1 31 ? -7.631 -4.677 87.078 1.00 65.03 252 TYR D O 1
ATOM 3245 N N . HIS D 1 32 ? -8.103 -2.797 88.251 1.00 61.66 253 HIS D N 1
ATOM 3246 C CA . HIS D 1 32 ? -8.509 -2.019 87.077 1.00 60.79 253 HIS D CA 1
ATOM 3247 C C . HIS D 1 32 ? -7.369 -1.950 86.063 1.00 59.33 253 HIS D C 1
ATOM 3248 O O . HIS D 1 32 ? -7.577 -2.247 84.885 1.00 55.86 253 HIS D O 1
ATOM 3255 N N . ILE D 1 33 ? -6.173 -1.594 86.541 1.00 60.81 254 ILE D N 1
ATOM 3256 C CA . ILE D 1 33 ? -4.984 -1.436 85.703 1.00 60.97 254 ILE D CA 1
ATOM 3257 C C . ILE D 1 33 ? -4.631 -2.712 84.933 1.00 59.32 254 ILE D C 1
ATOM 3258 O O . ILE D 1 33 ? -4.286 -2.652 83.744 1.00 57.03 254 ILE D O 1
ATOM 3263 N N . GLU D 1 34 ? -4.727 -3.857 85.604 1.00 57.60 255 GLU D N 1
ATOM 3264 C CA . GLU D 1 34 ? -4.402 -5.139 84.976 1.00 58.32 255 GLU D CA 1
ATOM 3265 C C . GLU D 1 34 ? -5.427 -5.538 83.912 1.00 55.88 255 GLU D C 1
ATOM 3266 O O . GLU D 1 34 ? -5.050 -6.024 82.836 1.00 52.23 255 GLU D O 1
ATOM 3272 N N . ASN D 1 35 ? -6.713 -5.316 84.194 1.00 54.22 256 ASN D N 1
ATOM 3273 C CA . ASN D 1 35 ? -7.740 -5.396 83.152 1.00 54.27 256 ASN D CA 1
ATOM 3274 C C . ASN D 1 35 ? -7.400 -4.451 81.968 1.00 52.18 256 ASN D C 1
ATOM 3275 O O . ASN D 1 35 ? -7.453 -4.866 80.795 1.00 47.79 256 ASN D O 1
ATOM 3280 N N . GLU D 1 36 ? -7.020 -3.210 82.296 1.00 50.19 257 GLU D N 1
ATOM 3281 C CA . GLU D 1 36 ? -6.636 -2.183 81.322 1.00 54.44 257 GLU D CA 1
ATOM 3282 C C . GLU D 1 36 ? -5.456 -2.610 80.448 1.00 51.16 257 GLU D C 1
ATOM 3283 O O . GLU D 1 36 ? -5.470 -2.416 79.218 1.00 49.40 257 GLU D O 1
ATOM 3289 N N . ILE D 1 37 ? -4.438 -3.187 81.084 1.00 50.15 258 ILE D N 1
ATOM 3290 C CA . ILE D 1 37 ? -3.266 -3.705 80.381 1.00 49.35 258 ILE D CA 1
ATOM 3291 C C . ILE D 1 37 ? -3.627 -4.844 79.423 1.00 49.18 258 ILE D C 1
ATOM 3292 O O . ILE D 1 37 ? -3.137 -4.870 78.280 1.00 44.58 258 ILE D O 1
ATOM 3297 N N . ALA D 1 38 ? -4.496 -5.759 79.862 1.00 45.70 259 ALA D N 1
ATOM 3298 C CA . ALA D 1 38 ? -4.919 -6.874 78.998 1.00 48.05 259 ALA D CA 1
ATOM 3299 C C . ALA D 1 38 ? -5.700 -6.415 77.764 1.00 49.38 259 ALA D C 1
ATOM 3300 O O . ALA D 1 38 ? -5.628 -7.052 76.700 1.00 49.32 259 ALA D O 1
ATOM 3302 N N . ARG D 1 39 ? -6.453 -5.324 77.920 1.00 49.05 260 ARG D N 1
ATOM 3303 C CA . ARG D 1 39 ? -7.190 -4.709 76.816 1.00 47.77 260 ARG D CA 1
ATOM 3304 C C . ARG D 1 39 ? -6.233 -4.215 75.758 1.00 45.01 260 ARG D C 1
ATOM 3305 O O . ARG D 1 39 ? -6.450 -4.449 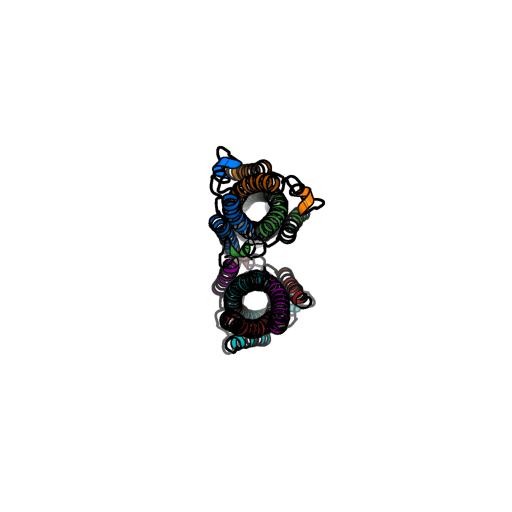74.565 1.00 41.17 260 ARG D O 1
ATOM 3313 N N . ILE D 1 40 ? -5.177 -3.539 76.226 1.00 42.06 261 ILE D N 1
ATOM 3314 C CA . ILE D 1 40 ? -4.113 -2.997 75.409 1.00 44.52 261 ILE D CA 1
ATOM 3315 C C . ILE D 1 40 ? -3.399 -4.127 74.678 1.00 43.69 261 ILE D C 1
ATOM 3316 O O . ILE D 1 40 ? -3.081 -3.984 73.512 1.00 38.91 261 ILE D O 1
ATOM 3321 N N . LYS D 1 41 ? -3.192 -5.263 75.344 1.00 45.42 262 LYS D N 1
ATOM 3322 C CA . LYS D 1 41 ? -2.491 -6.382 74.699 1.00 48.13 262 LYS D CA 1
ATOM 3323 C C . LYS D 1 41 ? -3.279 -6.995 73.546 1.00 45.59 262 LYS D C 1
ATOM 3324 O O . LYS D 1 41 ? -2.737 -7.193 72.436 1.00 46.86 262 LYS D O 1
ATOM 3330 N N . LYS D 1 42 ? -4.556 -7.273 73.793 1.00 44.52 263 LYS D N 1
ATOM 3331 C CA . LYS D 1 42 ? -5.448 -7.742 72.737 1.00 43.03 263 LYS D CA 1
ATOM 3332 C C . LYS D 1 42 ? -5.486 -6.747 71.574 1.00 41.11 263 LYS D C 1
ATOM 3333 O O . LYS D 1 42 ? -5.394 -7.157 70.417 1.00 37.67 263 LYS D O 1
ATOM 3339 N N . LEU D 1 43 ? -5.615 -5.454 71.885 1.00 41.62 264 LEU D N 1
ATOM 3340 C CA . LEU D 1 43 ? -5.715 -4.412 70.860 1.00 39.05 264 LEU D CA 1
ATOM 3341 C C . LEU D 1 43 ? -4.474 -4.326 69.963 1.00 37.56 264 LEU D C 1
ATOM 3342 O O . LEU D 1 43 ? -4.605 -4.170 68.747 1.00 34.18 264 LEU D O 1
ATOM 3347 N N . ILE D 1 44 ? -3.296 -4.407 70.572 1.00 36.90 265 ILE D N 1
ATOM 3348 C CA . ILE D 1 44 ? -2.024 -4.426 69.820 1.00 38.79 265 ILE D CA 1
ATOM 3349 C C . ILE D 1 44 ? -1.933 -5.651 68.910 1.00 38.43 265 ILE D C 1
ATOM 3350 O O . ILE D 1 44 ? -1.481 -5.556 67.745 1.00 37.67 265 ILE D O 1
ATOM 3355 N N . GLY D 1 45 ? -2.369 -6.796 69.427 1.00 36.00 266 GLY D N 1
ATOM 3356 C CA . GLY D 1 45 ? -2.438 -8.021 68.644 1.00 38.55 266 GLY D CA 1
ATOM 3357 C C . GLY D 1 45 ? -3.399 -7.891 67.473 1.00 38.87 266 GLY D C 1
ATOM 3358 O O . GLY D 1 45 ? -3.095 -8.336 66.359 1.00 36.87 266 GLY D O 1
ATOM 3359 N N . ALA D 1 46 ? -4.563 -7.278 67.717 1.00 38.03 267 ALA D N 1
ATOM 3360 C CA . ALA D 1 46 ? -5.544 -7.022 66.655 1.00 38.82 267 ALA D CA 1
ATOM 3361 C C . ALA D 1 46 ? -5.039 -6.031 65.593 1.00 38.41 267 ALA D C 1
ATOM 3362 O O . ALA D 1 46 ? -5.315 -6.191 64.399 1.00 36.96 267 ALA D O 1
ATOM 3364 N N . ILE D 1 47 ? -4.301 -5.015 66.027 1.00 39.59 268 ILE D N 1
ATOM 3365 C CA . ILE D 1 47 ? -3.671 -4.077 65.092 1.00 39.47 268 ILE D CA 1
ATOM 3366 C C . ILE D 1 47 ? -2.608 -4.757 64.203 1.00 36.91 268 ILE D C 1
ATOM 3367 O O . ILE D 1 47 ? -2.642 -4.613 62.976 1.00 34.08 268 ILE D O 1
ATOM 3372 N N . ALA D 1 48 ? -1.708 -5.533 64.814 1.00 34.68 269 ALA D N 1
ATOM 3373 C CA . ALA D 1 48 ? -0.701 -6.290 64.069 1.00 35.55 269 ALA D CA 1
ATOM 3374 C C . ALA D 1 48 ? -1.339 -7.216 63.022 1.00 34.33 269 ALA D C 1
ATOM 3375 O O . ALA D 1 48 ? -0.875 -7.307 61.860 1.00 29.96 269 ALA D O 1
ATOM 3377 N N . SER D 1 49 ? -2.393 -7.908 63.433 1.00 30.73 270 SER D N 1
ATOM 3378 C CA . SER D 1 49 ? -3.154 -8.747 62.498 1.00 32.62 270 SER D CA 1
ATOM 3379 C C . SER D 1 49 ? -3.673 -7.984 61.270 1.00 31.96 270 SER D C 1
ATOM 3380 O O . SER D 1 49 ? -3.520 -8.454 60.132 1.00 31.87 270 SER D O 1
ATOM 3383 N N . LYS D 1 50 ? -4.281 -6.816 61.481 1.00 31.44 271 LYS D N 1
ATOM 3384 C CA . LYS D 1 50 ? -4.824 -6.034 60.364 1.00 33.35 271 LYS D CA 1
ATOM 3385 C C . LYS D 1 50 ? -3.732 -5.534 59.418 1.00 30.92 271 LYS D C 1
ATOM 3386 O O . LYS D 1 50 ? -3.940 -5.499 58.200 1.00 29.64 271 LYS D O 1
ATOM 3392 N N . ILE D 1 51 ? -2.592 -5.149 59.992 1.00 30.55 272 ILE D N 1
ATOM 3393 C CA . ILE D 1 51 ? -1.412 -4.746 59.229 1.00 30.06 272 ILE D CA 1
ATOM 3394 C C . ILE D 1 51 ? -0.940 -5.883 58.339 1.00 31.81 272 ILE D C 1
ATOM 3395 O O . ILE D 1 51 ? -0.771 -5.691 57.124 1.00 31.72 272 ILE D O 1
ATOM 3400 N N . ILE D 1 52 ? -0.737 -7.068 58.919 1.00 32.40 273 ILE D N 1
ATOM 3401 C CA . ILE D 1 52 ? -0.342 -8.244 58.111 1.00 35.12 273 ILE D CA 1
ATOM 3402 C C . ILE D 1 52 ? -1.328 -8.516 56.945 1.00 33.23 273 ILE D C 1
ATOM 3403 O O . ILE D 1 52 ? -0.921 -8.654 55.780 1.00 32.54 273 ILE D O 1
ATOM 3408 N N . LYS D 1 53 ? -2.624 -8.594 57.245 1.00 32.27 274 LYS D N 1
ATOM 3409 C CA . LYS D 1 53 ? -3.650 -8.843 56.207 1.00 31.02 274 LYS D CA 1
ATOM 3410 C C . LYS D 1 53 ? -3.729 -7.767 55.121 1.00 28.66 274 LYS D C 1
ATOM 3411 O O . LYS D 1 53 ? -3.833 -8.080 53.941 1.00 31.09 274 LYS D O 1
ATOM 3417 N N . THR D 1 54 ? -3.714 -6.499 55.519 1.00 28.95 275 THR D N 1
ATOM 3418 C CA . THR D 1 54 ? -3.827 -5.358 54.607 1.00 30.08 275 THR D CA 1
ATOM 3419 C C . THR D 1 54 ? -2.554 -5.275 53.714 1.00 30.66 275 THR D C 1
ATOM 3420 O O . THR D 1 54 ? -2.659 -5.039 52.504 1.00 28.74 275 THR D O 1
ATOM 3424 N N . ALA D 1 55 ? -1.374 -5.477 54.308 1.00 29.70 276 ALA D N 1
ATOM 3425 C CA . ALA D 1 55 ? -0.145 -5.550 53.512 1.00 29.03 276 ALA D CA 1
ATOM 3426 C C . ALA D 1 55 ? -0.151 -6.745 52.555 1.00 28.13 276 ALA D C 1
ATOM 3427 O O . ALA D 1 55 ? 0.316 -6.634 51.401 1.00 25.37 276 ALA D O 1
ATOM 3429 N N . ASN D 1 56 ? -0.664 -7.878 53.034 1.00 30.14 277 ASN D N 1
ATOM 3430 C CA A ASN D 1 56 ? -0.840 -9.070 52.198 0.50 32.46 277 ASN D CA 1
ATOM 3431 C CA B ASN D 1 56 ? -0.830 -9.067 52.199 0.50 31.14 277 ASN D CA 1
ATOM 3432 C C . ASN D 1 56 ? -1.741 -8.828 50.977 1.00 30.25 277 ASN D C 1
ATOM 3433 O O . ASN D 1 56 ? -1.420 -9.263 49.852 1.00 31.55 277 ASN D O 1
ATOM 3442 N N . TYR D 1 57 ? -2.843 -8.109 51.165 1.00 27.66 278 TYR D N 1
ATOM 3443 C CA . TYR D 1 57 ? -3.751 -7.829 50.027 1.00 28.44 278 TYR D CA 1
ATOM 3444 C C . TYR D 1 57 ? -3.177 -6.798 49.066 1.00 26.95 278 TYR D C 1
ATOM 3445 O O . TYR D 1 57 ? -3.332 -6.933 47.838 1.00 23.67 278 TYR D O 1
ATOM 3454 N N . THR D 1 58 ? -2.559 -5.753 49.628 1.00 28.11 279 THR D N 1
ATOM 3455 C CA A THR D 1 58 ? -1.946 -4.676 48.846 0.60 28.80 279 THR D CA 1
ATOM 3456 C CA B THR D 1 58 ? -1.999 -4.694 48.784 0.40 28.29 279 THR D CA 1
ATOM 3457 C C . THR D 1 58 ? -0.805 -5.180 47.981 1.00 28.98 279 THR D C 1
ATOM 3458 O O . THR D 1 58 ? -0.668 -4.761 46.857 1.00 26.51 279 THR D O 1
ATOM 3465 N N . THR D 1 59 ? 0.025 -6.070 48.535 1.00 30.35 280 THR D N 1
ATOM 3466 C CA A THR D 1 59 ? 1.132 -6.619 47.768 0.60 29.96 280 THR D CA 1
ATOM 3467 C CA B THR D 1 59 ? 1.144 -6.623 47.765 0.40 30.39 280 THR D CA 1
ATOM 3468 C C . THR D 1 59 ? 0.634 -7.576 46.693 1.00 29.76 280 THR D C 1
ATOM 3469 O O . THR D 1 59 ? 1.223 -7.676 45.621 1.00 27.40 280 THR D O 1
ATOM 3476 N N . ASN D 1 60 ? -0.474 -8.268 46.966 1.00 28.68 281 ASN D N 1
ATOM 3477 C CA . ASN D 1 60 ? -1.050 -9.096 45.915 1.00 28.81 281 ASN D CA 1
ATOM 3478 C C . ASN D 1 60 ? -1.445 -8.234 44.742 1.00 27.63 281 ASN D C 1
ATOM 3479 O O . ASN D 1 60 ? -1.147 -8.572 43.585 1.00 29.85 281 ASN D O 1
ATOM 3484 N N . ALA D 1 61 ? -2.129 -7.125 45.034 1.00 26.56 282 ALA D N 1
ATOM 3485 C CA . ALA D 1 61 ? -2.593 -6.215 44.001 1.00 26.20 282 ALA D CA 1
ATOM 3486 C C . ALA D 1 61 ? -1.422 -5.620 43.253 1.00 27.30 282 ALA D C 1
ATOM 3487 O O . ALA D 1 61 ? -1.466 -5.553 42.037 1.00 27.76 282 ALA D O 1
ATOM 3489 N N . LEU D 1 62 ? -0.368 -5.201 43.981 1.00 26.96 283 LEU D N 1
ATOM 3490 C CA . LEU D 1 62 ? 0.889 -4.818 43.332 1.00 28.47 283 LEU D CA 1
ATOM 3491 C C . LEU D 1 62 ? 1.438 -5.902 42.443 1.00 28.49 283 LEU D C 1
ATOM 3492 O O . LEU D 1 62 ? 1.814 -5.600 41.300 1.00 28.64 283 LEU D O 1
ATOM 3497 N N . PHE D 1 63 ? 1.531 -7.144 42.947 1.00 26.96 284 PHE D N 1
ATOM 3498 C CA . PHE D 1 63 ? 2.043 -8.241 42.119 1.00 29.39 284 PHE D CA 1
ATOM 3499 C C . PHE D 1 63 ? 1.304 -8.390 40.776 1.00 30.12 284 PHE D C 1
ATOM 3500 O O . PHE D 1 63 ? 1.927 -8.505 39.696 1.00 27.68 284 PHE D O 1
ATOM 3508 N N . LEU D 1 64 ? -0.029 -8.418 40.844 1.00 29.56 285 LEU D N 1
ATOM 3509 C CA . LEU D 1 64 ? -0.868 -8.552 39.655 1.00 30.74 285 LEU D CA 1
ATOM 3510 C C . LEU D 1 64 ? -0.796 -7.350 38.724 1.00 29.56 285 LEU D C 1
ATOM 3511 O O . LEU D 1 64 ? -0.731 -7.524 37.489 1.00 30.36 285 LEU D O 1
ATOM 3516 N N . LEU D 1 65 ? -0.837 -6.130 39.274 1.00 29.04 286 LEU D N 1
ATOM 3517 C CA . LEU D 1 65 ? -0.607 -4.951 38.414 1.00 29.85 286 LEU D CA 1
ATOM 3518 C C . LEU D 1 65 ? 0.754 -5.009 37.706 1.00 30.98 286 LEU D C 1
ATOM 3519 O O . LEU D 1 65 ? 0.821 -4.711 36.547 1.00 29.67 286 LEU D O 1
ATOM 3524 N N . ASN D 1 66 ? 1.820 -5.335 38.437 1.00 33.21 287 ASN D N 1
ATOM 3525 C CA . ASN D 1 66 ? 3.179 -5.394 37.885 1.00 31.55 287 ASN D CA 1
ATOM 3526 C C . ASN D 1 66 ? 3.299 -6.418 36.761 1.00 30.89 287 ASN D 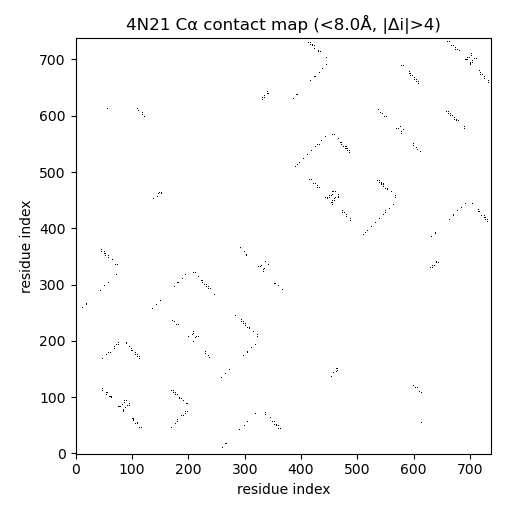C 1
ATOM 3527 O O . ASN D 1 66 ? 3.821 -6.110 35.660 1.00 29.93 287 ASN D O 1
ATOM 3532 N N . LYS D 1 67 ? 2.801 -7.628 37.025 1.00 31.81 288 LYS D N 1
ATOM 3533 C CA . LYS D 1 67 ? 2.795 -8.717 36.050 1.00 35.47 288 LYS D CA 1
ATOM 3534 C C . LYS D 1 67 ? 2.065 -8.331 34.753 1.00 34.52 288 LYS D C 1
ATOM 3535 O O . LYS D 1 67 ? 2.603 -8.547 33.640 1.00 35.53 288 LYS D O 1
ATOM 3541 N N . GLU D 1 68 ? 0.866 -7.757 34.876 1.00 34.47 289 GLU D N 1
ATOM 3542 C CA . GLU D 1 68 ? 0.123 -7.276 33.690 1.00 34.26 289 GLU D CA 1
ATOM 3543 C C . GLU D 1 68 ? 0.818 -6.112 32.982 1.00 32.66 289 GLU D C 1
ATOM 3544 O O . GLU D 1 68 ? 0.840 -6.054 31.746 1.00 33.98 289 GLU D O 1
ATOM 3550 N N . GLU D 1 69 ? 1.380 -5.189 33.761 1.00 31.94 290 GLU D N 1
ATOM 3551 C CA . GLU D 1 69 ? 2.051 -4.023 33.183 1.00 33.32 290 GLU D CA 1
ATOM 3552 C C . GLU D 1 69 ? 3.239 -4.463 32.308 1.00 31.88 290 GLU D C 1
ATOM 3553 O O . GLU D 1 69 ? 3.432 -3.940 31.186 1.00 29.96 290 GLU D O 1
ATOM 3559 N N . SER D 1 70 ? 3.992 -5.442 32.818 1.00 33.83 291 SER D N 1
ATOM 3560 C CA A SER D 1 70 ? 5.121 -6.057 32.114 0.50 34.74 291 SER D CA 1
ATOM 3561 C CA B SER D 1 70 ? 5.126 -6.017 32.086 0.50 35.98 291 SER D CA 1
ATOM 3562 C C . SER D 1 70 ? 4.684 -6.692 30.784 1.00 36.15 291 SER D C 1
ATOM 3563 O O . SER D 1 70 ? 5.322 -6.501 29.739 1.00 36.32 291 SER D O 1
ATOM 3568 N N . GLU D 1 71 ? 3.592 -7.450 30.828 1.00 37.47 292 GLU D N 1
ATOM 3569 C CA . GLU D 1 71 ? 3.038 -8.058 29.608 1.00 37.83 292 GLU D CA 1
ATOM 3570 C C . GLU D 1 71 ? 2.572 -7.009 28.609 1.00 36.68 292 GLU D C 1
ATOM 3571 O O . GLU D 1 71 ? 2.849 -7.141 27.394 1.00 38.05 292 GLU D O 1
ATOM 3577 N N . ILE D 1 72 ? 1.867 -5.985 29.100 1.00 33.52 293 ILE D N 1
ATOM 3578 C CA . ILE D 1 72 ? 1.416 -4.864 28.253 1.00 33.78 293 ILE D CA 1
ATOM 3579 C C . ILE D 1 72 ? 2.629 -4.194 27.582 1.00 36.24 293 ILE D C 1
ATOM 3580 O O . ILE D 1 72 ? 2.631 -3.970 26.359 1.00 33.86 293 ILE D O 1
ATOM 3585 N N . ARG D 1 73 ? 3.659 -3.912 28.380 1.00 33.74 294 ARG D N 1
ATOM 3586 C CA . ARG D 1 73 ? 4.843 -3.257 27.881 1.00 36.66 294 ARG D CA 1
ATOM 3587 C C . ARG D 1 73 ? 5.454 -4.075 26.747 1.00 37.59 294 ARG D C 1
ATOM 3588 O O . ARG D 1 73 ? 5.766 -3.517 25.701 1.00 36.81 294 ARG D O 1
ATOM 3596 N N . ASP D 1 74 ? 5.589 -5.389 26.961 1.00 39.99 295 ASP D N 1
ATOM 3597 C CA . ASP D 1 74 ? 6.113 -6.319 25.950 1.00 45.70 295 ASP D CA 1
ATOM 3598 C C . ASP D 1 74 ? 5.332 -6.215 24.643 1.00 44.29 295 ASP D C 1
ATOM 3599 O O . ASP D 1 74 ? 5.924 -6.199 23.545 1.00 41.16 295 ASP D O 1
ATOM 3604 N N . HIS D 1 75 ? 4.006 -6.144 24.767 1.00 40.66 296 HIS D N 1
ATOM 3605 C CA . HIS D 1 75 ? 3.119 -5.988 23.624 1.00 43.14 296 HIS D CA 1
ATOM 3606 C C . HIS D 1 75 ? 3.254 -4.630 22.928 1.00 42.96 296 HIS D C 1
ATOM 3607 O O . HIS D 1 75 ? 3.253 -4.568 21.695 1.00 43.53 296 HIS D O 1
ATOM 3614 N N . VAL D 1 76 ? 3.405 -3.556 23.705 1.00 39.99 297 VAL D N 1
ATOM 3615 C CA . VAL D 1 76 ? 3.608 -2.204 23.134 1.00 38.97 297 VAL D CA 1
ATOM 3616 C C . VAL D 1 76 ? 4.957 -2.026 22.412 1.00 40.40 297 VAL D C 1
ATOM 3617 O O . VAL D 1 76 ? 5.013 -1.381 21.334 1.00 39.67 297 VAL D O 1
ATOM 3621 N N . VAL D 1 77 ? 6.024 -2.595 22.980 1.00 39.96 298 VAL D N 1
ATOM 3622 C CA . VAL D 1 77 ? 7.328 -2.651 22.283 1.00 43.13 298 VAL D CA 1
ATOM 3623 C C . VAL D 1 77 ? 7.146 -3.303 20.903 1.00 44.67 298 VAL D C 1
ATOM 3624 O O . VAL D 1 77 ? 7.490 -2.696 19.882 1.00 49.00 298 VAL D O 1
ATOM 3628 N N . GLU D 1 78 ? 6.584 -4.514 20.873 1.00 43.42 299 GLU D N 1
ATOM 3629 C CA . GLU D 1 78 ? 6.313 -5.228 19.615 1.00 46.38 299 GLU D CA 1
ATOM 3630 C C . GLU D 1 78 ? 5.492 -4.392 18.626 1.00 47.38 299 GLU D C 1
ATOM 3631 O O . GLU D 1 78 ? 5.790 -4.379 17.431 1.00 48.00 299 GLU D O 1
ATOM 3637 N N . HIS D 1 79 ? 4.467 -3.700 19.121 1.00 45.02 300 HIS D N 1
ATOM 3638 C CA . HIS D 1 79 ? 3.637 -2.838 18.263 1.00 45.10 300 HIS D CA 1
ATOM 3639 C C . HIS D 1 79 ? 4.431 -1.660 17.678 1.00 45.34 300 HIS D C 1
ATOM 3640 O O . HIS D 1 79 ? 4.210 -1.274 16.520 1.00 46.33 300 HIS D O 1
ATOM 3647 N N . GLU D 1 80 ? 5.351 -1.107 18.473 1.00 41.97 301 GLU D N 1
ATOM 3648 C CA . GLU D 1 80 ? 6.173 0.033 18.066 1.00 44.32 301 GLU D CA 1
ATOM 3649 C C . GLU D 1 80 ? 7.198 -0.372 17.001 1.00 47.58 301 GLU D C 1
ATOM 3650 O O . GLU D 1 80 ? 7.491 0.402 16.088 1.00 49.28 301 GLU D O 1
ATOM 3656 N N . LEU D 1 81 ? 7.730 -1.584 17.139 1.00 49.34 302 LEU D N 1
ATOM 3657 C CA . LEU D 1 81 ? 8.594 -2.199 16.133 1.00 52.03 302 LEU D CA 1
ATOM 3658 C C . LEU D 1 81 ? 7.814 -2.531 14.855 1.00 54.82 302 LEU D C 1
ATOM 3659 O O . LEU D 1 81 ? 8.343 -2.417 13.739 1.00 58.01 302 LEU D O 1
ATOM 3664 N N . ALA D 1 82 ? 6.560 -2.937 15.017 1.00 53.21 303 ALA D N 1
ATOM 3665 C CA . ALA D 1 82 ? 5.694 -3.197 13.868 1.00 52.27 303 ALA D CA 1
ATOM 3666 C C . ALA D 1 82 ? 5.373 -1.903 13.122 1.00 54.22 303 ALA D C 1
ATOM 3667 O O . ALA D 1 82 ? 5.503 -1.839 11.894 1.00 54.00 303 ALA D O 1
ATOM 3669 N N . LEU D 1 83 ? 4.976 -0.874 13.868 1.00 53.41 304 LEU D N 1
ATOM 3670 C CA . LEU D 1 83 ? 4.574 0.413 13.291 1.00 54.50 304 LEU D CA 1
ATOM 3671 C C . LEU D 1 83 ? 5.730 1.217 12.668 1.00 56.90 304 LEU D C 1
ATOM 3672 O O . LEU D 1 83 ? 5.498 2.141 11.885 1.00 57.80 304 LEU D O 1
ATOM 3677 N N . ASN D 1 84 ? 6.966 0.852 13.007 1.00 57.49 305 ASN D N 1
ATOM 3678 C CA . ASN D 1 84 ? 8.155 1.483 12.433 1.00 56.24 305 ASN D CA 1
ATOM 3679 C C . ASN D 1 84 ? 8.578 0.798 11.139 1.00 59.23 305 ASN D C 1
ATOM 3680 O O . ASN D 1 84 ? 9.394 1.329 10.370 1.00 59.14 305 ASN D O 1
ATOM 3685 N N . TYR D 1 85 ? 8.022 -0.391 10.922 1.00 57.50 306 TYR D N 1
ATOM 3686 C CA . TYR D 1 85 ? 8.193 -1.138 9.690 1.00 56.08 306 TYR D CA 1
ATOM 3687 C C . TYR D 1 85 ? 7.061 -0.782 8.725 1.00 55.12 306 TYR D C 1
ATOM 3688 O O . TYR D 1 85 ? 7.287 -0.639 7.518 1.00 52.85 306 TYR D O 1
ATOM 3697 N N . LEU D 1 86 ? 5.849 -0.643 9.261 1.00 49.70 307 LEU D N 1
ATOM 3698 C CA . LEU D 1 86 ? 4.681 -0.247 8.477 1.00 51.94 307 LEU D CA 1
ATOM 3699 C C . LEU D 1 86 ? 4.740 1.185 7.943 1.00 56.10 307 LEU D C 1
ATOM 3700 O O . LEU D 1 86 ? 4.049 1.514 6.970 1.00 57.83 307 LEU D O 1
ATOM 3705 N N . LEU D 1 87 ? 5.548 2.030 8.581 1.00 57.66 308 LEU D N 1
ATOM 3706 C CA . LEU D 1 87 ? 5.753 3.414 8.141 1.00 60.45 308 LEU D CA 1
ATOM 3707 C C . LEU D 1 87 ? 7.196 3.675 7.697 1.00 62.58 308 LEU D C 1
ATOM 3708 O O . LEU D 1 87 ? 7.613 4.832 7.599 1.00 62.25 308 LEU D O 1
ATOM 3713 N N . ALA D 1 88 ? 7.948 2.605 7.433 1.00 64.96 309 ALA D N 1
ATOM 3714 C CA . ALA D 1 88 ? 9.409 2.677 7.232 1.00 68.29 309 ALA D CA 1
ATOM 3715 C C . ALA D 1 88 ? 9.886 3.572 6.078 1.00 71.33 309 ALA D C 1
ATOM 3716 O O . ALA D 1 88 ? 11.072 3.913 6.009 1.00 70.70 309 ALA D O 1
ATOM 3718 N N . HIS D 1 89 ? 8.974 3.948 5.183 1.00 73.32 310 HIS D N 1
ATOM 3719 C CA . HIS D 1 89 ? 9.305 4.875 4.095 1.00 78.36 310 HIS D CA 1
ATOM 3720 C C . HIS D 1 89 ? 8.981 6.329 4.438 1.00 77.30 310 HIS D C 1
ATOM 3721 O O . HIS D 1 89 ? 9.447 7.248 3.760 1.00 75.58 310 HIS D O 1
ATOM 3728 N N . GLN D 1 90 ? 8.188 6.527 5.492 1.00 75.86 311 GLN D N 1
ATOM 3729 C CA . GLN D 1 90 ? 7.877 7.867 6.000 1.00 76.97 311 GLN D CA 1
ATOM 3730 C C . GLN D 1 90 ? 8.812 8.281 7.144 1.00 76.49 311 GLN D C 1
ATOM 3731 O O . GLN D 1 90 ? 8.560 9.272 7.838 1.00 78.65 311 GLN D O 1
ATOM 3737 N N . GLY D 1 91 ? 9.893 7.522 7.323 1.00 73.28 312 GLY D N 1
ATOM 3738 C CA . GLY D 1 91 ? 10.851 7.764 8.401 1.00 71.73 312 GLY D CA 1
ATOM 3739 C C . GLY D 1 91 ? 10.369 7.254 9.749 1.00 72.44 312 GLY D C 1
ATOM 3740 O O . GLY D 1 91 ? 10.838 7.713 10.795 1.00 74.81 312 GLY D O 1
ATOM 3741 N N . GLY D 1 92 ? 9.430 6.308 9.722 1.00 70.57 313 GLY D N 1
ATOM 3742 C CA . GLY D 1 92 ? 8.915 5.675 10.942 1.00 73.17 313 GLY D CA 1
ATOM 3743 C C . GLY D 1 92 ? 8.065 6.572 11.827 1.00 71.95 313 GLY D C 1
ATOM 3744 O O . GLY D 1 92 ? 7.697 7.684 11.435 1.00 69.86 313 GLY D O 1
ATOM 3745 N N . LEU D 1 93 ? 7.758 6.080 13.029 1.00 74.14 314 LEU D N 1
ATOM 3746 C CA . LEU D 1 93 ? 6.923 6.797 14.001 1.00 71.78 314 LEU D CA 1
ATOM 3747 C C . LEU D 1 93 ? 7.517 8.137 14.419 1.00 75.48 314 LEU D C 1
ATOM 3748 O O . LEU D 1 93 ? 6.807 9.142 14.482 1.00 77.09 314 LEU D O 1
ATOM 3753 N N . CYS D 1 94 ? 8.820 8.145 14.694 1.00 75.78 315 CYS D N 1
ATOM 3754 C CA . CYS D 1 94 ? 9.497 9.341 15.189 1.00 78.79 315 CYS D CA 1
ATOM 3755 C C . CYS D 1 94 ? 9.490 10.486 14.170 1.00 80.44 315 CYS D C 1
ATOM 3756 O O . CYS D 1 94 ? 9.799 11.629 14.512 1.00 78.97 315 CYS D O 1
ATOM 3759 N N . ASN D 1 95 ? 9.135 10.167 12.924 1.00 82.70 316 ASN D N 1
ATOM 3760 C CA . ASN D 1 95 ? 8.960 11.165 11.864 1.00 81.07 316 ASN D CA 1
ATOM 3761 C C . ASN D 1 95 ? 7.501 11.454 11.522 1.00 80.89 316 ASN D C 1
ATOM 3762 O O . ASN D 1 95 ? 7.165 12.564 11.106 1.00 78.20 316 ASN D O 1
ATOM 3767 N N . VAL D 1 96 ? 6.647 10.445 11.689 1.00 84.37 317 VAL D N 1
ATOM 3768 C CA . VAL D 1 96 ? 5.207 10.577 11.444 1.00 85.99 317 VAL D CA 1
ATOM 3769 C C . VAL D 1 96 ? 4.523 11.433 12.522 1.00 88.01 317 VAL D C 1
ATOM 3770 O O . VAL D 1 96 ? 3.690 12.284 12.196 1.00 90.90 317 VAL D O 1
ATOM 3774 N N . VAL D 1 97 ? 4.886 11.221 13.789 1.00 84.62 318 VAL D N 1
ATOM 3775 C CA . VAL D 1 97 ? 4.307 12.001 14.898 1.00 85.37 318 VAL D CA 1
ATOM 3776 C C . VAL D 1 97 ? 5.253 13.063 15.495 1.00 83.91 318 VAL D C 1
ATOM 3777 O O . VAL D 1 97 ? 4.861 14.223 15.631 1.00 82.31 318 VAL D O 1
ATOM 3781 N N . LYS D 1 98 ? 6.486 12.672 15.830 1.00 84.64 319 LYS D N 1
ATOM 3782 C CA . LYS D 1 98 ? 7.508 13.587 16.390 1.00 86.26 319 LYS D CA 1
ATOM 3783 C C . LYS D 1 98 ? 7.144 14.219 17.750 1.00 89.28 319 LYS D C 1
ATOM 3784 O O . LYS D 1 98 ? 6.137 13.858 18.363 1.00 87.85 319 LYS D O 1
ATOM 3790 N N . GLY D 1 99 ? 7.985 15.147 18.212 1.00 92.58 320 GLY D N 1
ATOM 3791 C CA . GLY D 1 99 ? 7.767 15.869 19.474 1.00 92.44 320 GLY D CA 1
ATOM 3792 C C . GLY D 1 99 ? 9.057 16.234 20.200 1.00 91.70 320 GLY D C 1
ATOM 3793 O O . GLY D 1 99 ? 10.108 16.370 19.565 1.00 95.21 320 GLY D O 1
ATOM 3794 N N . PRO D 1 100 ? 8.987 16.419 21.536 1.00 87.57 321 PRO D N 1
ATOM 3795 C CA . PRO D 1 100 ? 10.197 16.573 22.353 1.00 84.32 321 PRO D CA 1
ATOM 3796 C C . PRO D 1 100 ? 10.988 15.266 22.394 1.00 83.11 321 PRO D C 1
ATOM 3797 O O . PRO D 1 100 ? 12.147 15.233 21.982 1.00 78.54 321 PRO D O 1
ATOM 3801 N N . MET D 1 101 ? 10.350 14.204 22.886 1.00 87.39 322 MET D N 1
ATOM 3802 C CA . MET D 1 101 ? 10.878 12.842 22.782 1.00 89.34 322 MET D CA 1
ATOM 3803 C C . MET D 1 101 ? 9.719 11.844 22.693 1.00 89.42 322 MET D C 1
ATOM 3804 O O . MET D 1 101 ? 9.294 11.275 23.701 1.00 85.44 322 MET D O 1
ATOM 3809 N N . CYS D 1 102 ? 9.212 11.644 21.477 1.00 92.27 323 CYS D N 1
ATOM 3810 C CA . CYS D 1 102 ? 8.048 10.782 21.253 1.00 94.20 323 CYS D CA 1
ATOM 3811 C C . CYS D 1 102 ? 8.410 9.295 21.254 1.00 95.68 323 CYS D C 1
ATOM 3812 O O . CYS D 1 102 ? 7.645 8.465 21.747 1.00 98.26 323 CYS D O 1
ATOM 3815 N N . SER D 1 103 ? 9.577 8.968 20.707 1.00 96.06 324 SER D N 1
ATOM 3816 C CA . SER D 1 103 ? 10.009 7.577 20.593 1.00 93.43 324 SER D CA 1
ATOM 3817 C C . SER D 1 103 ? 11.117 7.214 21.590 1.00 88.94 324 SER D C 1
ATOM 3818 O O . SER D 1 103 ? 12.082 6.525 21.243 1.00 87.70 324 SER D O 1
ATOM 3821 N N . SER D 1 104 ? 10.974 7.685 22.827 1.00 87.10 325 SER D N 1
ATOM 3822 C CA . SER D 1 104 ? 11.837 7.238 23.923 1.00 83.79 325 SER D CA 1
ATOM 3823 C C . SER D 1 104 ? 11.426 5.824 24.331 1.00 74.04 325 SER D C 1
ATOM 3824 O O . SER D 1 104 ? 10.258 5.458 24.203 1.00 71.40 325 SER D O 1
ATOM 3827 N N . ASP D 1 105 ? 12.379 5.023 24.800 1.00 67.56 326 ASP D N 1
ATOM 3828 C CA . ASP D 1 105 ? 12.052 3.680 25.257 1.00 60.25 326 ASP D CA 1
ATOM 3829 C C . ASP D 1 105 ? 11.284 3.714 26.568 1.00 56.81 326 ASP D C 1
ATOM 3830 O O . ASP D 1 105 ? 11.357 4.665 27.353 1.00 60.13 326 ASP D O 1
ATOM 3835 N N . ILE D 1 106 ? 10.541 2.647 26.781 1.00 49.25 327 ILE D N 1
ATOM 3836 C CA . ILE D 1 106 ? 9.702 2.501 27.934 1.00 43.08 327 ILE D CA 1
ATOM 3837 C C . ILE D 1 106 ? 10.485 1.798 29.038 1.00 38.06 327 ILE D C 1
ATOM 3838 O O . ILE D 1 106 ? 10.988 0.701 28.847 1.00 38.23 327 ILE D O 1
ATOM 3843 N N . ASP D 1 107 ? 10.586 2.440 30.196 1.00 36.88 328 ASP D N 1
ATOM 3844 C CA . ASP D 1 107 ? 11.146 1.800 31.385 1.00 38.70 328 ASP D CA 1
ATOM 3845 C C . ASP D 1 107 ? 10.472 0.475 31.712 1.00 35.65 328 ASP D C 1
ATOM 3846 O O . ASP D 1 107 ? 9.268 0.336 31.545 1.00 33.43 328 ASP D O 1
ATOM 3851 N N . ASP D 1 108 ? 11.264 -0.501 32.140 1.00 34.43 329 ASP D N 1
ATOM 3852 C CA . ASP D 1 108 ? 10.739 -1.766 32.619 1.00 35.69 329 ASP D CA 1
ATOM 3853 C C . ASP D 1 108 ? 11.106 -1.806 34.085 1.00 35.27 329 ASP D C 1
ATOM 3854 O O . ASP D 1 108 ? 12.268 -2.063 34.440 1.00 33.58 329 ASP D O 1
ATOM 3859 N N . PHE D 1 109 ? 10.121 -1.512 34.935 1.00 35.99 330 PHE D N 1
ATOM 3860 C CA . PHE D 1 109 ? 10.354 -1.512 36.368 1.00 33.86 330 PHE D CA 1
ATOM 3861 C C . PHE D 1 109 ? 9.837 -2.772 37.015 1.00 34.04 330 PHE D C 1
ATOM 3862 O O . PHE D 1 109 ? 9.555 -2.782 38.221 1.00 35.97 330 PHE D O 1
ATOM 3870 N N . SER D 1 110 ? 9.663 -3.838 36.230 1.00 34.31 331 SER D N 1
ATOM 3871 C CA . SER D 1 110 ? 9.025 -5.055 36.763 1.00 35.35 331 SER D CA 1
ATOM 3872 C C . SER D 1 110 ? 9.859 -5.631 37.898 1.00 34.75 331 SER D C 1
ATOM 3873 O O . SER D 1 110 ? 9.322 -6.025 38.924 1.00 30.61 331 SER D O 1
ATOM 3876 N N . LYS D 1 111 ? 11.183 -5.627 37.724 1.00 34.75 332 LYS D N 1
ATOM 3877 C CA . LYS D 1 111 ? 12.069 -6.189 38.737 1.00 34.35 332 LYS D CA 1
ATOM 3878 C C . LYS D 1 111 ? 12.195 -5.314 39.972 1.00 32.34 332 LYS D C 1
ATOM 3879 O O . LYS D 1 111 ? 12.326 -5.837 41.085 1.00 33.37 332 LYS D O 1
ATOM 3885 N N . ASN D 1 112 ? 12.149 -3.994 39.798 1.00 30.81 333 ASN D N 1
ATOM 3886 C CA . ASN D 1 112 ? 12.218 -3.077 40.963 1.00 30.63 333 ASN D CA 1
ATOM 3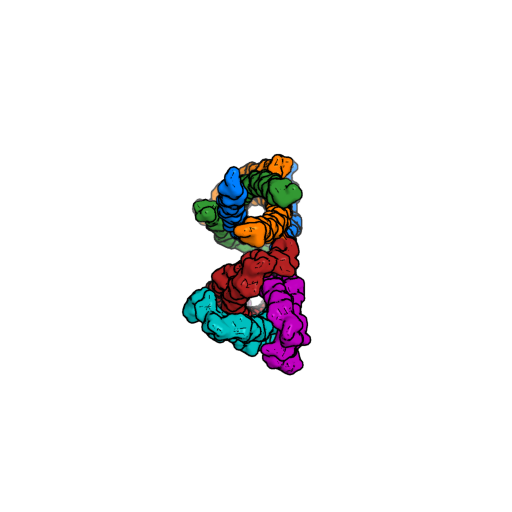887 C C . ASN D 1 112 ? 10.919 -3.147 41.795 1.00 30.33 333 ASN D C 1
ATOM 3888 O O . ASN D 1 112 ? 10.931 -3.009 43.026 1.00 28.18 333 ASN D O 1
ATOM 3893 N N . VAL D 1 113 ? 9.793 -3.374 41.117 1.00 30.89 334 VAL D N 1
ATOM 3894 C CA . VAL D 1 113 ? 8.530 -3.564 41.836 1.00 30.93 334 VAL D CA 1
ATOM 3895 C C . VAL D 1 113 ? 8.533 -4.896 42.579 1.00 32.18 334 VAL D C 1
ATOM 3896 O O . VAL D 1 113 ? 8.232 -4.920 43.758 1.00 32.27 334 VAL D O 1
ATOM 3900 N N . SER D 1 114 ? 8.900 -5.987 41.904 1.00 32.52 335 SER D N 1
ATOM 3901 C CA . SER D 1 114 ? 9.069 -7.289 42.570 1.00 33.86 335 SER D CA 1
ATOM 3902 C C . SER D 1 114 ? 9.964 -7.177 43.800 1.00 31.33 335 SER D C 1
ATOM 3903 O O . SER D 1 114 ? 9.716 -7.832 44.822 1.00 30.08 335 SER D O 1
ATOM 3906 N N . ASP D 1 115 ? 11.010 -6.359 43.681 1.00 30.00 336 ASP D N 1
ATOM 3907 C CA A ASP D 1 115 ? 11.905 -6.085 44.799 0.70 29.73 336 ASP D CA 1
ATOM 3908 C CA B ASP D 1 115 ? 11.918 -6.077 44.796 0.30 29.60 336 ASP D CA 1
ATOM 3909 C C . ASP D 1 115 ? 11.161 -5.488 45.998 1.00 29.24 336 ASP D C 1
ATOM 3910 O O . ASP D 1 115 ? 11.338 -5.954 47.124 1.00 29.71 336 ASP D O 1
ATOM 3919 N N . MET D 1 116 ? 10.316 -4.474 45.759 1.00 29.61 337 MET D N 1
ATOM 3920 C CA . MET D 1 116 ? 9.491 -3.872 46.830 1.00 31.02 337 MET D CA 1
ATOM 3921 C C . MET D 1 116 ? 8.497 -4.842 47.426 1.00 29.91 337 MET D C 1
ATOM 3922 O O . MET D 1 116 ? 8.249 -4.767 48.619 1.00 28.07 337 MET D O 1
ATOM 3927 N N . ILE D 1 117 ? 7.947 -5.731 46.588 1.00 31.31 338 ILE D N 1
ATOM 3928 C CA . ILE D 1 117 ? 7.054 -6.796 47.016 1.00 34.07 338 ILE D CA 1
ATOM 3929 C C . ILE D 1 117 ? 7.741 -7.714 48.025 1.00 32.82 338 ILE D C 1
ATOM 3930 O O . ILE D 1 117 ? 7.186 -7.990 49.108 1.00 28.70 338 ILE D O 1
ATOM 3935 N N . ASP D 1 118 ? 8.938 -8.157 47.651 1.00 33.21 339 ASP D N 1
ATOM 3936 C CA . ASP D 1 118 ? 9.864 -8.924 48.506 1.00 35.35 339 ASP D CA 1
ATOM 3937 C C . ASP D 1 118 ? 10.151 -8.281 49.827 1.00 32.75 339 ASP D C 1
ATOM 3938 O O . ASP D 1 118 ? 10.129 -8.966 50.866 1.00 33.84 339 ASP D O 1
ATOM 3943 N N . LYS D 1 119 ? 10.436 -6.979 49.801 1.00 28.64 340 LYS D N 1
ATOM 3944 C CA . LYS D 1 119 ? 10.734 -6.257 51.031 1.00 27.21 340 LYS D CA 1
ATOM 3945 C C . LYS D 1 119 ? 9.528 -6.167 51.985 1.00 27.12 340 LYS D C 1
ATOM 3946 O O . LYS D 1 119 ? 9.711 -6.214 53.207 1.00 26.33 340 LYS D O 1
ATOM 3952 N N . VAL D 1 120 ? 8.320 -6.043 51.442 1.00 29.33 341 VAL D N 1
ATOM 3953 C CA . VAL D 1 120 ? 7.096 -6.065 52.286 1.00 27.70 341 VAL D CA 1
ATOM 3954 C C . VAL D 1 120 ? 6.908 -7.456 52.886 1.00 28.16 341 VAL D C 1
ATOM 3955 O O . VAL D 1 120 ? 6.665 -7.600 54.084 1.00 31.59 341 VAL D O 1
ATOM 3959 N N . HIS D 1 121 ? 7.028 -8.485 52.046 1.00 28.68 342 HIS D N 1
ATOM 3960 C CA . HIS D 1 121 ? 6.959 -9.860 52.513 1.00 30.94 342 HIS D CA 1
ATOM 3961 C C . HIS D 1 121 ? 7.950 -10.086 53.637 1.00 34.65 342 HIS D C 1
ATOM 3962 O O . HIS D 1 121 ? 7.568 -10.540 54.717 1.00 36.00 342 HIS D O 1
ATOM 3969 N N . GLU D 1 122 ? 9.215 -9.712 53.399 1.00 34.04 343 GLU D N 1
ATOM 3970 C CA . GLU D 1 122 ? 10.251 -9.690 54.468 1.00 37.62 343 GLU D CA 1
ATOM 3971 C C . GLU D 1 122 ? 9.862 -8.977 55.781 1.00 33.30 343 GLU D C 1
ATOM 3972 O O . GLU D 1 122 ? 10.077 -9.510 56.891 1.00 33.57 343 GLU D O 1
ATOM 3978 N N . GLU D 1 123 ? 9.323 -7.763 55.678 1.00 32.14 344 GLU D N 1
ATOM 3979 C CA . GLU D 1 123 ? 8.876 -7.048 56.883 1.00 36.44 344 GLU D CA 1
ATOM 3980 C C . GLU D 1 123 ? 7.768 -7.805 57.598 1.00 37.01 344 GLU D C 1
ATOM 3981 O O . GLU D 1 123 ? 7.768 -7.875 58.823 1.00 39.08 344 GLU D O 1
ATOM 3987 N N . MET D 1 124 ? 6.836 -8.373 56.829 1.00 36.64 345 MET D N 1
ATOM 3988 C CA . MET D 1 124 ? 5.692 -9.068 57.427 1.00 38.04 345 MET D CA 1
ATOM 3989 C C . MET D 1 124 ? 6.119 -10.353 58.127 1.00 38.06 345 MET D C 1
ATOM 3990 O O . MET D 1 124 ? 5.538 -10.730 59.142 1.00 35.87 345 MET D O 1
ATOM 3995 N N . LYS D 1 125 ? 7.160 -10.997 57.607 1.00 39.16 346 LYS D N 1
ATOM 3996 C CA . LYS D 1 125 ? 7.734 -12.172 58.262 1.00 42.63 346 LYS D CA 1
ATOM 3997 C C . LYS D 1 125 ? 8.075 -11.955 59.730 1.00 43.07 346 LYS D C 1
ATOM 3998 O O . LYS D 1 125 ? 7.993 -12.900 60.513 1.00 41.61 346 LYS D O 1
ATOM 4004 N N . LYS D 1 126 ? 8.473 -10.730 60.093 1.00 46.16 347 LYS D N 1
ATOM 4005 C CA . LYS D 1 126 ? 9.015 -10.420 61.435 1.00 45.45 347 LYS D CA 1
ATOM 4006 C C . LYS D 1 126 ? 7.980 -10.351 62.533 1.00 46.32 347 LYS D C 1
ATOM 4007 O O . LYS D 1 126 ? 8.285 -10.562 63.726 1.00 41.57 347 LYS D O 1
ATOM 4013 N N . PHE D 1 127 ? 6.750 -10.031 62.135 1.00 46.17 348 PHE D N 1
ATOM 4014 C CA . PHE D 1 127 ? 5.625 -10.082 63.042 1.00 44.54 348 PHE D CA 1
ATOM 4015 C C . PHE D 1 127 ? 5.494 -11.470 63.653 1.00 43.82 348 PHE D C 1
ATOM 4016 O O . PHE D 1 127 ? 4.857 -11.642 64.683 1.00 46.92 348 PHE D O 1
ATOM 4024 N N . TYR D 1 128 ? 6.111 -12.464 63.024 1.00 40.95 349 TYR D N 1
ATOM 4025 C CA . TYR D 1 128 ? 5.976 -13.836 63.486 1.00 39.98 349 TYR D CA 1
ATOM 4026 C C . TYR D 1 128 ? 7.063 -14.207 64.479 1.00 45.68 349 TYR D C 1
ATOM 4027 O O . TYR D 1 128 ? 7.232 -15.376 64.821 1.00 46.62 349 TYR D O 1
ATOM 4036 N N . HIS D 1 129 ? 7.798 -13.189 64.919 1.00 53.28 350 HIS D N 1
ATOM 4037 C CA . HIS D 1 129 ? 8.860 -13.316 65.919 1.00 56.90 350 HIS D CA 1
ATOM 4038 C C . HIS D 1 129 ? 8.685 -12.197 66.948 1.00 60.91 350 HIS D C 1
ATOM 4039 O O . HIS D 1 129 ? 9.654 -11.574 67.387 1.00 65.73 350 HIS D O 1
ATOM 4046 N N . GLU D 1 130 ? 7.427 -11.941 67.302 1.00 66.86 351 GLU D N 1
ATOM 4047 C CA . GLU D 1 130 ? 7.052 -10.976 68.342 1.00 69.86 351 GLU D CA 1
ATOM 4048 C C . GLU D 1 130 ? 5.896 -11.537 69.168 1.00 68.57 351 GLU D C 1
ATOM 4049 O O . GLU D 1 130 ? 6.093 -12.053 70.268 1.00 69.54 351 GLU D O 1
ATOM 4055 N N . ASN E 1 9 ? -1.608 -6.168 121.739 1.00 91.95 230 ASN E N 1
ATOM 4056 C CA . ASN E 1 9 ? -0.134 -5.979 121.612 1.00 91.08 230 ASN E CA 1
ATOM 4057 C C . ASN E 1 9 ? 0.458 -6.969 120.614 1.00 91.74 230 ASN E C 1
ATOM 4058 O O . ASN E 1 9 ? 1.278 -6.598 119.767 1.00 89.85 230 ASN E O 1
ATOM 4063 N N . LEU E 1 10 ? 0.036 -8.228 120.715 1.00 92.38 231 LEU E N 1
ATOM 4064 C CA . LEU E 1 10 ? 0.333 -9.220 119.683 1.00 91.63 231 LEU E CA 1
ATOM 4065 C C . LEU E 1 10 ? -0.692 -9.107 118.554 1.00 92.15 231 LEU E C 1
ATOM 4066 O O . LEU E 1 10 ? -0.456 -9.577 117.440 1.00 94.09 231 LEU E O 1
ATOM 4071 N N . TYR E 1 11 ? -1.827 -8.479 118.861 1.00 93.17 232 TYR E N 1
ATOM 4072 C CA . TYR E 1 11 ? -2.844 -8.133 117.868 1.00 92.04 232 TYR E CA 1
ATOM 4073 C C . TYR E 1 11 ? -2.356 -6.994 116.978 1.00 85.93 232 TYR E C 1
ATOM 4074 O O . TYR E 1 11 ? -2.503 -7.054 115.755 1.00 86.27 232 TYR E O 1
ATOM 4083 N N . PHE E 1 12 ? -1.787 -5.959 117.600 1.00 81.60 233 PHE E N 1
ATOM 4084 C CA . PHE E 1 12 ? -1.174 -4.849 116.868 1.00 79.13 233 PHE E CA 1
ATOM 4085 C C . PHE E 1 12 ? -0.074 -5.380 115.950 1.00 75.39 233 PHE E C 1
ATOM 4086 O O . PHE E 1 12 ? -0.102 -5.135 114.746 1.00 71.25 233 PHE E O 1
ATOM 4094 N N . GLN E 1 13 ? 0.866 -6.128 116.529 1.00 73.85 234 GLN E N 1
ATOM 4095 C CA . GLN E 1 13 ? 1.956 -6.778 115.797 1.00 75.26 234 GLN E CA 1
ATOM 4096 C C . GLN E 1 13 ? 1.460 -7.711 114.684 1.00 75.57 234 GLN E C 1
ATOM 4097 O O . GLN E 1 13 ? 2.003 -7.705 113.576 1.00 73.28 234 GLN E O 1
ATOM 4103 N N . GLY E 1 14 ? 0.437 -8.509 114.995 1.00 77.35 235 GLY E N 1
ATOM 4104 C CA . GLY E 1 14 ? -0.136 -9.473 114.053 1.00 77.32 235 GLY E CA 1
ATOM 4105 C C . GLY E 1 14 ? -0.730 -8.826 112.815 1.00 74.99 235 GLY E C 1
ATOM 4106 O O . GLY E 1 14 ? -0.518 -9.307 111.697 1.00 77.04 235 GLY E O 1
ATOM 4107 N N . ASN E 1 15 ? -1.473 -7.737 113.014 1.00 71.55 236 ASN E N 1
ATOM 4108 C CA . ASN E 1 15 ? -2.020 -6.951 111.904 1.00 68.64 236 ASN E CA 1
ATOM 4109 C C . ASN E 1 15 ? -0.943 -6.133 111.187 1.00 68.00 236 ASN E C 1
ATOM 4110 O O . ASN E 1 15 ? -1.027 -5.915 109.978 1.00 65.69 236 ASN E O 1
ATOM 4115 N N . MET E 1 16 ? 0.053 -5.681 111.951 1.00 67.73 237 MET E N 1
ATOM 4116 C CA . MET E 1 16 ? 1.248 -5.025 111.422 1.00 67.51 237 MET E CA 1
ATOM 4117 C C . MET E 1 16 ? 1.965 -5.969 110.454 1.00 68.97 237 MET E C 1
ATOM 4118 O O . MET E 1 16 ? 2.349 -5.567 109.352 1.00 67.40 237 MET E O 1
ATOM 4123 N N . LYS E 1 17 ? 2.120 -7.226 110.877 1.00 70.16 238 LYS E N 1
ATOM 4124 C CA . LYS E 1 17 ? 2.738 -8.288 110.078 1.00 71.01 238 LYS E CA 1
ATOM 4125 C C . LYS E 1 17 ? 1.988 -8.489 108.755 1.00 71.03 238 LYS E C 1
ATOM 4126 O O . LYS E 1 17 ? 2.604 -8.610 107.680 1.00 69.33 238 LYS E O 1
ATOM 4132 N N . GLN E 1 18 ? 0.659 -8.502 108.847 1.00 71.43 239 GLN E N 1
ATOM 4133 C CA . GLN E 1 18 ? -0.219 -8.701 107.696 1.00 74.32 239 GLN E CA 1
ATOM 4134 C C . GLN E 1 18 ? -0.183 -7.535 106.712 1.00 72.46 239 GLN E C 1
ATOM 4135 O O . GLN E 1 18 ? -0.162 -7.749 105.494 1.00 72.36 239 GLN E O 1
ATOM 4141 N N . ILE E 1 19 ? -0.173 -6.313 107.247 1.00 69.73 240 ILE E N 1
ATOM 4142 C CA . ILE E 1 19 ? -0.122 -5.092 106.438 1.00 68.19 240 ILE E CA 1
ATOM 4143 C C . ILE E 1 19 ? 1.202 -4.980 105.673 1.00 67.13 240 ILE E C 1
ATOM 4144 O O . ILE E 1 19 ? 1.219 -4.519 104.533 1.00 62.75 240 ILE E O 1
ATOM 4149 N N . GLU E 1 20 ? 2.295 -5.417 106.291 1.00 67.73 241 GLU E N 1
ATOM 4150 C CA . GLU E 1 20 ? 3.599 -5.417 105.628 1.00 67.35 241 GLU E CA 1
ATOM 4151 C C . GLU E 1 20 ? 3.675 -6.438 104.496 1.00 67.87 241 GLU E C 1
ATOM 4152 O O . GLU E 1 20 ? 4.336 -6.193 103.482 1.00 64.78 241 GLU E O 1
ATOM 4158 N N . ASP E 1 21 ? 2.996 -7.571 104.671 1.00 68.69 242 ASP E N 1
ATOM 4159 C CA . ASP E 1 21 ? 2.976 -8.629 103.659 1.00 71.49 242 ASP E CA 1
ATOM 4160 C C . ASP E 1 21 ? 2.103 -8.272 102.449 1.00 70.83 242 ASP E C 1
ATOM 4161 O O . ASP E 1 21 ? 2.452 -8.605 101.309 1.00 68.99 242 ASP E O 1
ATOM 4166 N N . LYS E 1 22 ? 0.978 -7.599 102.701 1.00 68.79 243 LYS E N 1
ATOM 4167 C CA . LYS E 1 22 ? 0.141 -7.050 101.629 1.00 67.25 243 LYS E CA 1
ATOM 4168 C C . LYS E 1 22 ? 0.941 -6.042 100.805 1.00 69.10 243 LYS E C 1
ATOM 4169 O O . LYS E 1 22 ? 1.002 -6.150 99.579 1.00 69.03 243 LYS E O 1
ATOM 4175 N N . ILE E 1 23 ? 1.559 -5.080 101.493 1.00 69.12 244 ILE E N 1
ATOM 4176 C CA . ILE E 1 23 ? 2.403 -4.063 100.860 1.00 68.46 244 ILE E CA 1
ATOM 4177 C C . ILE E 1 23 ? 3.481 -4.708 99.992 1.00 71.50 244 ILE E C 1
ATOM 4178 O O . ILE E 1 23 ? 3.742 -4.238 98.883 1.00 70.37 244 ILE E O 1
ATOM 4183 N N . GLU E 1 24 ? 4.080 -5.792 100.489 1.00 72.19 245 GLU E N 1
ATOM 4184 C CA . GLU E 1 24 ? 5.037 -6.591 99.715 1.00 72.35 245 GLU E CA 1
ATOM 4185 C C . GLU E 1 24 ? 4.430 -7.141 98.417 1.00 72.86 245 GLU E C 1
ATOM 4186 O O . GLU E 1 24 ? 5.015 -6.996 97.338 1.00 71.39 245 GLU E O 1
ATOM 4192 N N . GLU E 1 25 ? 3.265 -7.773 98.531 1.00 73.70 246 GLU E N 1
ATOM 4193 C CA . GLU E 1 25 ? 2.558 -8.330 97.374 1.00 74.74 246 GLU E CA 1
ATOM 4194 C C . GLU E 1 25 ? 2.135 -7.227 96.401 1.00 71.38 246 GLU E C 1
ATOM 4195 O O . GLU E 1 25 ? 2.211 -7.407 95.180 1.00 72.38 246 GLU E O 1
ATOM 4201 N N . ILE E 1 26 ? 1.686 -6.099 96.955 1.00 67.87 247 ILE E N 1
ATOM 4202 C CA . ILE E 1 26 ? 1.376 -4.899 96.182 1.00 64.40 247 ILE E CA 1
ATOM 4203 C C . ILE E 1 26 ? 2.570 -4.503 95.311 1.00 63.94 247 ILE E C 1
ATOM 4204 O O . ILE E 1 26 ? 2.435 -4.406 94.088 1.00 61.03 247 ILE E O 1
ATOM 4209 N N . LEU E 1 27 ? 3.729 -4.305 95.944 1.00 62.36 248 LEU E N 1
ATOM 4210 C CA . LEU E 1 27 ? 4.956 -3.899 95.247 1.00 65.54 248 LEU E CA 1
ATOM 4211 C C . LEU E 1 27 ? 5.358 -4.890 94.162 1.00 67.43 248 LEU E C 1
ATOM 4212 O O . LEU E 1 27 ? 5.857 -4.495 93.099 1.00 68.19 248 LEU E O 1
ATOM 4217 N N . SER E 1 28 ? 5.157 -6.176 94.448 1.00 66.99 249 SER E N 1
ATOM 4218 C CA . SER E 1 28 ? 5.389 -7.237 93.478 1.00 69.79 249 SER E CA 1
ATOM 4219 C C . SER E 1 28 ? 4.512 -7.026 92.240 1.00 68.79 249 SER E C 1
ATOM 4220 O O . SER E 1 28 ? 5.015 -7.021 91.115 1.00 70.71 249 SER E O 1
ATOM 4223 N N . LYS E 1 29 ? 3.213 -6.827 92.460 1.00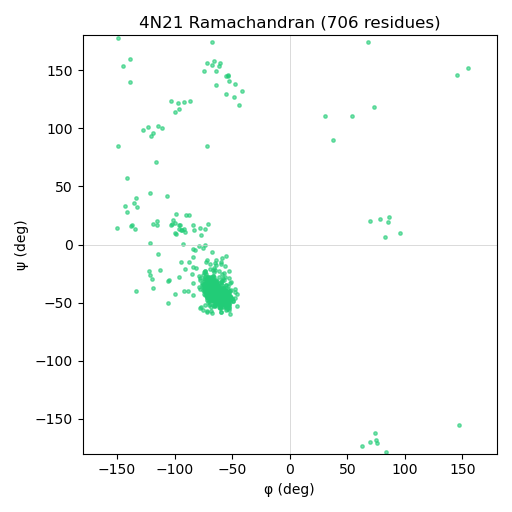 68.26 250 LYS E N 1
ATOM 4224 C CA . LYS E 1 29 ? 2.267 -6.571 91.377 1.00 69.18 250 LYS E CA 1
ATOM 4225 C C . LYS E 1 29 ? 2.631 -5.341 90.549 1.00 68.38 250 LYS E C 1
ATOM 4226 O O . LYS E 1 29 ? 2.517 -5.366 89.324 1.00 66.95 250 LYS E O 1
ATOM 4232 N N . ILE E 1 30 ? 3.067 -4.275 91.219 1.00 66.78 251 ILE E N 1
ATOM 4233 C CA . ILE E 1 30 ? 3.497 -3.049 90.534 1.00 65.41 251 ILE E CA 1
ATOM 4234 C C . ILE E 1 30 ? 4.743 -3.281 89.686 1.00 66.68 251 ILE E C 1
ATOM 4235 O O . ILE E 1 30 ? 4.831 -2.777 88.561 1.00 63.70 251 ILE E O 1
ATOM 4240 N N . TYR E 1 31 ? 5.701 -4.033 90.230 1.00 66.75 252 TYR E N 1
ATOM 4241 C CA . TYR E 1 31 ? 6.908 -4.385 89.489 1.00 67.34 252 TYR E CA 1
ATOM 4242 C C . TYR E 1 31 ? 6.566 -5.020 88.140 1.00 63.66 252 TYR E C 1
ATOM 4243 O O . TYR E 1 31 ? 7.035 -4.554 87.100 1.00 62.53 252 TYR E O 1
ATOM 4252 N N . HIS E 1 32 ? 5.736 -6.066 88.168 1.00 62.84 253 HIS E N 1
ATOM 4253 C CA . HIS E 1 32 ? 5.302 -6.750 86.949 1.00 63.83 253 HIS E CA 1
ATOM 4254 C C . HIS E 1 32 ? 4.616 -5.787 85.988 1.00 58.19 253 HIS E C 1
ATOM 4255 O O . HIS E 1 32 ? 4.942 -5.775 84.804 1.00 56.51 253 HIS E O 1
ATOM 4262 N N . ILE E 1 33 ? 3.691 -4.976 86.506 1.00 55.14 254 ILE E N 1
ATOM 4263 C CA . ILE E 1 33 ? 3.031 -3.929 85.721 1.00 54.69 254 ILE E CA 1
ATOM 4264 C C . ILE E 1 33 ? 4.036 -3.021 85.001 1.00 55.71 254 ILE E C 1
ATOM 4265 O O . ILE E 1 33 ? 3.876 -2.744 83.807 1.00 50.72 254 ILE E O 1
ATOM 4270 N N . GLU E 1 34 ? 5.066 -2.576 85.724 1.00 55.93 255 GLU E N 1
ATOM 4271 C CA . GLU E 1 34 ? 6.090 -1.692 85.160 1.00 59.29 255 GLU E CA 1
ATOM 4272 C C . GLU E 1 34 ? 6.931 -2.351 84.066 1.00 62.60 255 GLU E C 1
ATOM 4273 O O . GLU E 1 34 ? 7.364 -1.682 83.122 1.00 64.30 255 GLU E O 1
ATOM 4279 N N . ASN E 1 35 ? 7.157 -3.657 84.194 1.00 64.15 256 ASN E N 1
ATOM 4280 C CA . ASN E 1 35 ? 7.807 -4.425 83.136 1.00 67.46 256 ASN E CA 1
ATOM 4281 C C . ASN E 1 35 ? 6.871 -4.650 81.952 1.00 63.99 256 ASN E C 1
ATOM 4282 O O . ASN E 1 35 ? 7.294 -4.559 80.796 1.00 60.47 256 ASN E O 1
ATOM 4287 N N . GLU E 1 36 ? 5.600 -4.926 82.249 1.00 60.50 257 GLU E N 1
ATOM 4288 C CA . GLU E 1 36 ? 4.590 -5.152 81.220 1.00 59.46 257 GLU E CA 1
ATOM 4289 C C . GLU E 1 36 ? 4.400 -3.913 80.352 1.00 57.21 257 GLU E C 1
ATOM 4290 O O . GLU E 1 36 ? 4.259 -4.026 79.130 1.00 55.26 257 GLU E O 1
ATOM 4296 N N . ILE E 1 37 ? 4.426 -2.741 80.985 1.00 53.56 258 ILE E N 1
ATOM 4297 C CA . ILE E 1 37 ? 4.311 -1.463 80.280 1.00 52.23 258 ILE E CA 1
ATOM 4298 C C . ILE E 1 37 ? 5.501 -1.212 79.356 1.00 52.10 258 ILE E C 1
ATOM 4299 O O . ILE E 1 37 ? 5.313 -0.740 78.233 1.00 47.94 258 ILE E O 1
ATOM 4304 N N . ALA E 1 38 ? 6.708 -1.528 79.832 1.00 51.70 259 ALA E N 1
ATOM 4305 C CA . ALA E 1 38 ? 7.934 -1.408 79.030 1.00 54.52 259 ALA E CA 1
ATOM 4306 C C . ALA E 1 38 ? 7.916 -2.300 77.785 1.00 52.60 259 ALA E C 1
ATOM 4307 O O . ALA E 1 38 ? 8.396 -1.905 76.712 1.00 50.77 259 ALA E O 1
ATOM 4309 N N . ARG E 1 39 ? 7.374 -3.507 77.942 1.00 53.50 260 ARG E N 1
ATOM 4310 C CA . ARG E 1 39 ? 7.211 -4.441 76.833 1.00 53.95 260 ARG E CA 1
ATOM 4311 C C . ARG E 1 39 ? 6.154 -3.976 75.837 1.00 50.37 260 ARG E C 1
ATOM 4312 O O . ARG E 1 39 ? 6.244 -4.290 74.646 1.00 50.38 260 ARG E O 1
ATOM 4320 N N . ILE E 1 40 ? 5.162 -3.235 76.325 1.00 47.12 261 ILE E N 1
ATOM 4321 C CA . ILE E 1 40 ? 4.115 -2.658 75.475 1.00 42.83 261 ILE E CA 1
ATOM 4322 C C . ILE E 1 40 ? 4.690 -1.491 74.672 1.00 41.16 261 ILE E C 1
ATOM 4323 O O . ILE E 1 40 ? 4.429 -1.381 73.479 1.00 38.16 261 ILE E O 1
ATOM 4328 N N . LYS E 1 41 ? 5.476 -0.631 75.315 1.00 39.03 262 LYS E N 1
ATOM 4329 C CA . LYS E 1 41 ? 6.024 0.529 74.593 1.00 42.02 262 LYS E CA 1
ATOM 4330 C C . LYS E 1 41 ? 6.991 0.097 73.505 1.00 41.00 262 LYS E C 1
ATOM 4331 O O . LYS E 1 41 ? 7.035 0.713 72.428 1.00 40.74 262 LYS E O 1
ATOM 4337 N N . LYS E 1 42 ? 7.775 -0.950 73.783 1.00 41.77 263 LYS E N 1
ATOM 4338 C CA . LYS E 1 42 ? 8.707 -1.483 72.775 1.00 43.15 263 LYS E CA 1
ATOM 4339 C C . LYS E 1 42 ? 7.944 -2.051 71.583 1.00 41.05 263 LYS E C 1
ATOM 4340 O O . LYS E 1 42 ? 8.304 -1.820 70.410 1.00 37.95 263 LYS E O 1
ATOM 4346 N N . LEU E 1 43 ? 6.894 -2.810 71.901 1.00 39.12 264 LEU E N 1
ATOM 4347 C CA . LEU E 1 43 ? 6.006 -3.394 70.929 1.00 40.30 264 LEU E CA 1
ATOM 4348 C C . LEU E 1 43 ? 5.419 -2.360 69.995 1.00 38.18 264 LEU E C 1
ATOM 4349 O O . LEU E 1 43 ? 5.432 -2.555 68.778 1.00 36.74 264 LEU E O 1
ATOM 4354 N N . ILE E 1 44 ? 4.887 -1.279 70.564 1.00 37.13 265 ILE E N 1
ATOM 4355 C CA . ILE E 1 44 ? 4.221 -0.254 69.766 1.00 36.63 265 ILE E CA 1
ATOM 4356 C C . ILE E 1 44 ? 5.232 0.412 68.834 1.00 35.53 265 ILE E C 1
ATOM 4357 O O . ILE E 1 44 ? 4.885 0.754 67.708 1.00 34.81 265 ILE E O 1
ATOM 4362 N N . GLY E 1 45 ? 6.461 0.605 69.315 1.00 35.97 266 GLY E N 1
ATOM 4363 C CA . GLY E 1 45 ? 7.522 1.252 68.525 1.00 36.70 266 GLY E CA 1
ATOM 4364 C C . GLY E 1 45 ? 7.957 0.382 67.368 1.00 37.24 266 GLY E C 1
ATOM 4365 O O . GLY E 1 45 ? 8.285 0.871 66.276 1.00 36.97 266 GLY E O 1
ATOM 4366 N N . ALA E 1 46 ? 7.978 -0.922 67.614 1.00 38.03 267 ALA E N 1
ATOM 4367 C CA . ALA E 1 46 ? 8.353 -1.875 66.609 1.00 39.97 267 ALA E CA 1
ATOM 4368 C C . ALA E 1 46 ? 7.244 -1.928 65.551 1.00 38.66 267 ALA E C 1
ATOM 4369 O O . ALA E 1 46 ? 7.525 -2.000 64.348 1.00 37.51 267 ALA E O 1
ATOM 4371 N N . ILE E 1 47 ? 5.989 -1.835 65.994 1.00 34.75 268 ILE E N 1
ATOM 4372 C CA . ILE E 1 47 ? 4.867 -1.790 65.059 1.00 34.80 268 ILE E CA 1
ATOM 4373 C C . ILE E 1 47 ? 4.895 -0.526 64.191 1.00 33.17 268 ILE E C 1
ATOM 4374 O O . ILE E 1 47 ? 4.689 -0.605 62.974 1.00 31.77 268 ILE E O 1
ATOM 4379 N N . ALA E 1 48 ? 5.157 0.619 64.819 1.00 30.48 269 ALA E N 1
ATOM 4380 C CA . ALA E 1 48 ? 5.241 1.892 64.106 1.00 30.90 269 ALA E CA 1
ATOM 4381 C C . ALA E 1 48 ? 6.331 1.842 63.026 1.00 31.64 269 ALA E C 1
ATOM 4382 O O . ALA E 1 48 ? 6.139 2.352 61.913 1.00 28.76 269 ALA E O 1
ATOM 4384 N N . SER E 1 49 ? 7.466 1.230 63.360 1.00 31.15 270 SER E N 1
ATOM 4385 C CA . SER E 1 49 ? 8.560 1.064 62.389 1.00 33.87 270 SER E CA 1
ATOM 4386 C C . SER E 1 49 ? 8.163 0.264 61.167 1.00 33.85 270 SER E C 1
ATOM 4387 O O . SER E 1 49 ? 8.443 0.670 60.027 1.00 30.49 270 SER E O 1
ATOM 4390 N N . LYS E 1 50 ? 7.551 -0.892 61.391 1.00 33.81 271 LYS E N 1
ATOM 4391 C CA . LYS E 1 50 ? 7.077 -1.697 60.277 1.00 35.76 271 LYS E CA 1
ATOM 4392 C C . LYS E 1 50 ? 5.963 -1.040 59.453 1.00 32.27 271 LYS E C 1
ATOM 4393 O O . LYS E 1 50 ? 5.902 -1.265 58.230 1.00 30.59 271 LYS E O 1
ATOM 4399 N N . ILE E 1 51 ? 5.113 -0.225 60.086 1.00 29.87 272 ILE E N 1
ATOM 4400 C CA . ILE E 1 51 ? 4.160 0.586 59.298 1.00 27.57 272 ILE E CA 1
ATOM 4401 C C . ILE E 1 51 ? 4.908 1.525 58.321 1.00 28.23 272 ILE E C 1
ATOM 4402 O O . ILE E 1 51 ? 4.641 1.490 57.104 1.00 27.14 272 ILE E O 1
ATOM 4407 N N . ILE E 1 52 ? 5.846 2.329 58.847 1.00 27.64 273 ILE E N 1
ATOM 4408 C CA . ILE E 1 52 ? 6.716 3.208 58.015 1.00 28.05 273 ILE E CA 1
ATOM 4409 C C . ILE E 1 52 ? 7.434 2.443 56.906 1.00 25.34 273 ILE E C 1
ATOM 4410 O O . ILE E 1 52 ? 7.378 2.854 55.716 1.00 26.74 273 ILE E O 1
ATOM 4415 N N . LYS E 1 53 ? 8.123 1.351 57.253 1.00 25.12 274 LYS E N 1
ATOM 4416 C CA . LYS E 1 53 ? 8.923 0.620 56.226 1.00 29.87 274 LYS E CA 1
ATOM 4417 C C . LYS E 1 53 ? 8.034 0.065 55.095 1.00 29.65 274 LYS E C 1
ATOM 4418 O O . LYS E 1 53 ? 8.324 0.232 53.896 1.00 29.26 274 LYS E O 1
ATOM 4424 N N . THR E 1 54 ? 6.941 -0.580 55.492 1.00 29.74 275 THR E N 1
ATOM 4425 C CA . THR E 1 54 ? 5.964 -1.146 54.554 1.00 30.16 275 THR E CA 1
ATOM 4426 C C . THR E 1 54 ? 5.289 -0.081 53.701 1.00 29.08 275 THR E C 1
ATOM 4427 O O . THR E 1 54 ? 5.135 -0.284 52.482 1.00 28.78 275 THR E O 1
ATOM 4431 N N . ALA E 1 55 ? 4.865 1.033 54.311 1.00 27.29 276 ALA E N 1
ATOM 4432 C CA . ALA E 1 55 ? 4.348 2.149 53.508 1.00 26.04 276 ALA E CA 1
ATOM 4433 C C . ALA E 1 55 ? 5.384 2.709 52.517 1.00 27.32 276 ALA E C 1
ATOM 4434 O O . ALA E 1 55 ? 4.991 3.017 51.391 1.00 28.62 276 ALA E O 1
ATOM 4436 N N . ASN E 1 56 ? 6.658 2.850 52.943 1.00 27.21 277 ASN E N 1
ATOM 4437 C CA . ASN E 1 56 ? 7.794 3.226 52.061 1.00 29.36 277 ASN E CA 1
ATOM 4438 C C . ASN E 1 56 ? 7.919 2.279 50.857 1.00 26.05 277 ASN E C 1
ATOM 4439 O O . ASN E 1 56 ? 7.958 2.732 49.691 1.00 24.07 277 ASN E O 1
ATOM 4444 N N . TYR E 1 57 ? 7.951 0.971 51.099 1.00 25.87 278 TYR E N 1
ATOM 4445 C CA . TYR E 1 57 ? 8.090 0.026 49.972 1.00 27.67 278 TYR E CA 1
ATOM 4446 C C . TYR E 1 57 ? 6.900 0.045 49.042 1.00 27.12 278 TYR E C 1
ATOM 4447 O O . TYR E 1 57 ? 7.058 -0.048 47.804 1.00 25.68 278 TYR E O 1
ATOM 4456 N N . THR E 1 58 ? 5.706 0.139 49.628 1.00 26.23 279 THR E N 1
ATOM 4457 C CA A THR E 1 58 ? 4.478 0.148 48.849 0.60 26.83 279 THR E CA 1
ATOM 4458 C CA B THR E 1 58 ? 4.511 0.120 48.801 0.40 27.06 279 THR E CA 1
ATOM 4459 C C . THR E 1 58 ? 4.371 1.380 47.965 1.00 26.11 279 THR E C 1
ATOM 4460 O O . THR E 1 58 ? 3.993 1.276 46.833 1.00 25.89 279 THR E O 1
ATOM 4467 N N . THR E 1 59 ? 4.696 2.559 48.505 1.00 26.18 280 THR E N 1
ATOM 4468 C CA . THR E 1 59 ? 4.564 3.740 47.664 1.00 28.64 280 THR E CA 1
ATOM 4469 C C . THR E 1 59 ? 5.681 3.796 46.649 1.00 27.08 280 THR E C 1
ATOM 4470 O O . THR E 1 59 ? 5.527 4.440 45.625 1.00 29.51 280 THR E O 1
ATOM 4474 N N . ASN E 1 60 ? 6.806 3.140 46.931 1.00 25.75 281 ASN E N 1
ATOM 4475 C CA . ASN E 1 60 ? 7.893 3.092 45.945 1.00 25.48 281 ASN E CA 1
ATOM 4476 C C . ASN E 1 60 ? 7.411 2.261 44.785 1.00 24.60 281 ASN E C 1
ATOM 4477 O O . ASN E 1 60 ? 7.595 2.665 43.628 1.00 24.80 281 ASN E O 1
ATOM 4482 N N . ALA E 1 61 ? 6.729 1.138 45.093 1.00 24.48 282 ALA E N 1
ATOM 4483 C CA . ALA E 1 61 ? 6.162 0.286 44.054 1.00 25.73 282 ALA E CA 1
ATOM 4484 C C . ALA E 1 61 ? 5.084 1.051 43.300 1.00 26.37 282 ALA E C 1
ATOM 4485 O O . ALA E 1 61 ? 5.083 1.022 42.076 1.00 25.60 282 ALA E O 1
ATOM 4487 N N . LEU E 1 62 ? 4.179 1.741 44.020 1.00 26.28 283 LEU E N 1
ATOM 4488 C CA . LEU E 1 62 ? 3.178 2.581 43.339 1.00 26.52 283 LEU E CA 1
ATOM 4489 C C . LEU E 1 62 ? 3.796 3.644 42.443 1.00 25.88 283 LEU E C 1
ATOM 4490 O O . LEU E 1 62 ? 3.285 3.867 41.355 1.00 26.58 283 LEU E O 1
ATOM 4495 N N . PHE E 1 63 ? 4.824 4.361 42.926 1.00 26.59 284 PHE E N 1
ATOM 4496 C CA . PHE E 1 63 ? 5.558 5.337 42.066 1.00 27.35 284 PHE E CA 1
ATOM 4497 C C . PHE E 1 63 ? 6.060 4.776 40.731 1.00 27.17 284 PHE E C 1
ATOM 4498 O O . PHE E 1 63 ? 5.888 5.406 39.677 1.00 27.07 284 PHE E O 1
ATOM 4506 N N . LEU E 1 64 ? 6.707 3.614 40.770 1.00 26.87 285 LEU E N 1
ATOM 4507 C CA . LEU E 1 64 ? 7.212 2.974 39.553 1.00 26.32 285 LEU E CA 1
ATOM 4508 C C . LEU E 1 64 ? 6.085 2.441 38.657 1.00 28.12 285 LEU E C 1
ATOM 4509 O O . LEU E 1 64 ? 6.180 2.513 37.414 1.00 28.08 285 LEU E O 1
ATOM 4514 N N . LEU E 1 65 ? 5.032 1.897 39.268 1.00 28.62 286 LEU E N 1
ATOM 4515 C CA . LEU E 1 65 ? 3.892 1.395 38.456 1.00 28.66 286 LEU E CA 1
ATOM 4516 C C . LEU E 1 65 ? 3.245 2.547 37.726 1.00 28.03 286 LEU E C 1
ATOM 4517 O O . LEU E 1 65 ? 2.962 2.437 36.545 1.00 29.55 286 LEU E O 1
ATOM 4522 N N . ASN E 1 66 ? 3.010 3.639 38.456 1.00 27.25 287 ASN E N 1
ATOM 4523 C CA . ASN E 1 66 ? 2.527 4.900 37.906 1.00 28.35 287 ASN E CA 1
ATOM 4524 C C . ASN E 1 66 ? 3.364 5.517 36.768 1.00 28.78 287 ASN E C 1
ATOM 4525 O O . ASN E 1 66 ? 2.819 5.856 35.703 1.00 28.49 287 ASN E O 1
ATOM 4530 N N . LYS E 1 67 ? 4.666 5.683 37.008 1.00 29.63 288 LYS E N 1
ATOM 4531 C CA . LYS E 1 67 ? 5.583 6.244 36.010 1.00 30.82 288 LYS E CA 1
ATOM 4532 C C . LYS E 1 67 ? 5.596 5.366 34.762 1.00 30.60 288 LYS E C 1
ATOM 4533 O O . LYS E 1 67 ? 5.459 5.869 33.627 1.00 33.78 288 LYS E O 1
ATOM 4539 N N . GLU E 1 68 ? 5.753 4.059 34.932 1.00 29.66 289 GLU E N 1
ATOM 4540 C CA . GLU E 1 68 ? 5.712 3.195 33.742 1.00 31.89 289 GLU E CA 1
ATOM 4541 C C . GLU E 1 68 ? 4.340 3.200 33.045 1.00 32.64 289 GLU E C 1
ATOM 4542 O O . GLU E 1 68 ? 4.261 3.153 31.810 1.00 34.40 289 GLU E O 1
ATOM 4548 N N . GLU E 1 69 ? 3.252 3.276 33.821 1.00 30.68 290 GLU E N 1
ATOM 4549 C CA . GLU E 1 69 ? 1.927 3.271 33.191 1.00 31.43 290 GLU E CA 1
ATOM 4550 C C . GLU E 1 69 ? 1.720 4.461 32.267 1.00 30.67 290 GLU E C 1
ATOM 4551 O O . GLU E 1 69 ? 1.185 4.316 31.164 1.00 31.49 290 GLU E O 1
ATOM 4557 N N . SER E 1 70 ? 2.105 5.632 32.765 1.00 29.71 291 SER E N 1
ATOM 4558 C CA . SER E 1 70 ? 1.966 6.898 32.076 1.00 32.60 291 SER E CA 1
ATOM 4559 C C . SER E 1 70 ? 2.830 6.878 30.806 1.00 32.96 291 SER E C 1
ATOM 4560 O O . SER E 1 70 ? 2.415 7.378 29.757 1.00 34.60 291 SER E O 1
ATOM 4563 N N . GLU E 1 71 ? 3.995 6.241 30.897 1.00 32.14 292 GLU E N 1
ATOM 4564 C CA . GLU E 1 71 ? 4.853 6.059 29.723 1.00 35.30 292 GLU E CA 1
ATOM 4565 C C . GLU E 1 71 ? 4.199 5.168 28.680 1.00 34.90 292 GLU E C 1
ATOM 4566 O O . GLU E 1 71 ? 4.169 5.518 27.491 1.00 37.47 292 GLU E O 1
ATOM 4572 N N . ILE E 1 72 ? 3.695 4.017 29.121 1.00 33.84 293 ILE E N 1
ATOM 4573 C CA . ILE E 1 72 ? 2.967 3.081 28.252 1.00 34.85 293 ILE E CA 1
ATOM 4574 C C . ILE E 1 72 ? 1.745 3.759 27.619 1.00 38.05 293 ILE E C 1
ATOM 4575 O O . ILE E 1 72 ? 1.468 3.580 26.421 1.00 39.56 293 ILE E O 1
ATOM 4580 N N . ARG E 1 73 ? 1.027 4.542 28.420 1.00 37.28 294 ARG E N 1
ATOM 4581 C CA . ARG E 1 73 ? -0.083 5.327 27.917 1.00 36.21 294 ARG E CA 1
ATOM 4582 C C . ARG E 1 73 ? 0.356 6.228 26.762 1.00 38.22 294 ARG E C 1
ATOM 4583 O O . ARG E 1 73 ? -0.276 6.200 25.702 1.00 40.12 294 ARG E O 1
ATOM 4591 N N . ASP E 1 74 ? 1.416 7.020 26.982 1.00 39.64 295 ASP E N 1
ATOM 4592 C CA . ASP E 1 74 ? 1.964 7.958 25.967 1.00 44.40 295 ASP E CA 1
ATOM 4593 C C . ASP E 1 74 ? 2.240 7.276 24.639 1.00 43.65 295 ASP E C 1
ATOM 4594 O O . ASP E 1 74 ? 1.995 7.860 23.580 1.00 44.45 295 ASP E O 1
ATOM 4599 N N . HIS E 1 75 ? 2.767 6.054 24.707 1.00 42.32 296 HIS E N 1
ATOM 4600 C CA . HIS E 1 75 ? 3.066 5.263 23.517 1.00 44.95 296 HIS E CA 1
ATOM 4601 C C . HIS E 1 75 ? 1.813 4.707 22.844 1.00 43.29 296 HIS E C 1
ATOM 4602 O O . HIS E 1 75 ? 1.726 4.683 21.612 1.00 39.52 296 HIS E O 1
ATOM 4609 N N . VAL E 1 76 ? 0.833 4.291 23.649 1.00 39.88 297 VAL E N 1
ATOM 4610 C CA . VAL E 1 76 ? -0.397 3.715 23.102 1.00 40.09 297 VAL E CA 1
ATOM 4611 C C . VAL E 1 76 ? -1.263 4.768 22.420 1.00 43.29 297 VAL E C 1
ATOM 4612 O O . VAL E 1 76 ? -1.899 4.480 21.386 1.00 45.50 297 VAL E O 1
ATOM 4616 N N . VAL E 1 77 ? -1.255 5.986 22.960 1.00 40.74 298 VAL E N 1
ATOM 4617 C CA . VAL E 1 77 ? -1.976 7.095 22.332 1.00 41.82 298 VAL E CA 1
ATOM 4618 C C . VAL E 1 77 ? -1.423 7.320 20.919 1.00 44.66 298 VAL E C 1
ATOM 4619 O O . VAL E 1 77 ? -2.200 7.432 19.965 1.00 45.88 298 VAL E O 1
ATOM 4623 N N . GLU E 1 78 ? -0.091 7.368 20.804 1.00 45.38 299 GLU E N 1
ATOM 4624 C CA . GLU E 1 78 ? 0.613 7.485 19.514 1.00 51.15 299 GLU E CA 1
ATOM 4625 C C . GLU E 1 78 ? 0.231 6.386 18.533 1.00 51.80 299 GLU E C 1
ATOM 4626 O O . GLU E 1 78 ? -0.071 6.664 17.376 1.00 56.97 299 GLU E O 1
ATOM 4632 N N . HIS E 1 79 ? 0.293 5.139 18.994 1.00 49.24 300 HIS E N 1
ATOM 4633 C CA . HIS E 1 79 ? -0.002 3.972 18.166 1.00 49.21 300 HIS E CA 1
ATOM 4634 C C . HIS E 1 79 ? -1.404 4.054 17.570 1.00 51.18 300 HIS E C 1
ATOM 4635 O O . HIS E 1 79 ? -1.612 3.692 16.403 1.00 49.39 300 HIS E O 1
ATOM 4642 N N . GLU E 1 80 ? -2.356 4.540 18.366 1.00 51.68 301 GLU E N 1
ATOM 4643 C CA . GLU E 1 80 ? -3.719 4.784 17.894 1.00 55.76 301 GLU E CA 1
ATOM 4644 C C . GLU E 1 80 ? -3.735 5.793 16.741 1.00 60.44 301 GLU E C 1
ATOM 4645 O O . GLU E 1 80 ? -4.417 5.577 15.734 1.00 62.92 301 GLU E O 1
ATOM 4651 N N . LEU E 1 81 ? -2.986 6.886 16.902 1.00 59.61 302 LEU E N 1
ATOM 4652 C CA . LEU E 1 81 ? -2.820 7.893 15.852 1.00 63.35 302 LEU E CA 1
ATOM 4653 C C . LEU E 1 81 ? -2.098 7.313 14.635 1.00 66.35 302 LEU E C 1
ATOM 4654 O O . LEU E 1 81 ? -2.412 7.660 13.485 1.00 70.28 302 LEU E O 1
ATOM 4659 N N . ALA E 1 82 ? -1.139 6.425 14.887 1.00 61.96 303 ALA E N 1
ATOM 4660 C CA . ALA E 1 82 ? -0.426 5.751 13.802 1.00 58.13 303 ALA E CA 1
ATOM 4661 C C . ALA E 1 82 ? -1.341 4.778 13.059 1.00 58.37 303 ALA E C 1
ATOM 4662 O O . ALA E 1 82 ? -1.308 4.710 11.828 1.00 60.82 303 ALA E O 1
ATOM 4664 N N . LEU E 1 83 ? -2.165 4.038 13.801 1.00 54.16 304 LEU E N 1
ATOM 4665 C CA . LEU E 1 83 ? -3.081 3.070 13.192 1.00 53.96 304 LEU E CA 1
ATOM 4666 C C . LEU E 1 83 ? -4.241 3.746 12.454 1.00 58.31 304 LEU E C 1
ATOM 4667 O O . LEU E 1 83 ? -4.572 3.364 11.321 1.00 57.27 304 LEU E O 1
ATOM 4672 N N . ASN E 1 84 ? -4.834 4.754 13.094 1.00 60.10 305 ASN E N 1
ATOM 4673 C CA . ASN E 1 84 ? -5.906 5.557 12.498 1.00 62.61 305 ASN E CA 1
ATOM 4674 C C . ASN E 1 84 ? -5.501 6.131 11.147 1.00 63.90 305 ASN E C 1
ATOM 4675 O O . ASN E 1 84 ? -6.302 6.155 10.207 1.00 62.94 305 ASN E O 1
ATOM 4680 N N . TYR E 1 85 ? -4.254 6.585 11.067 1.00 64.49 306 TYR E N 1
ATOM 4681 C CA . TYR E 1 85 ? -3.661 7.056 9.821 1.00 64.71 306 TYR E CA 1
ATOM 4682 C C . TYR E 1 85 ? -3.527 5.917 8.800 1.00 65.81 306 TYR E C 1
ATOM 4683 O O . TYR E 1 85 ? -3.923 6.072 7.642 1.00 67.39 306 TYR E O 1
ATOM 4692 N N . LEU E 1 86 ? -2.978 4.782 9.239 1.00 62.85 307 LEU E N 1
ATOM 4693 C CA . LEU E 1 86 ? -2.746 3.623 8.375 1.00 61.83 307 LEU E CA 1
ATOM 4694 C C . LEU E 1 86 ? -4.040 3.020 7.841 1.00 66.62 307 LEU E C 1
ATOM 4695 O O . LEU E 1 86 ? -4.027 2.279 6.852 1.00 67.81 307 LEU E O 1
ATOM 4700 N N . LEU E 1 87 ? -5.147 3.356 8.494 1.00 69.40 308 LEU E N 1
ATOM 4701 C CA . LEU E 1 87 ? -6.466 2.839 8.150 1.00 69.65 308 LEU E CA 1
ATOM 4702 C C . LEU E 1 87 ? -7.426 3.962 7.745 1.00 72.05 308 LEU E C 1
ATOM 4703 O O . LEU E 1 87 ? -8.645 3.768 7.731 1.00 72.88 308 LEU E O 1
ATOM 4708 N N . ALA E 1 88 ? -6.872 5.131 7.420 1.00 74.95 309 ALA E N 1
ATOM 4709 C CA . ALA E 1 88 ? -7.671 6.314 7.068 1.00 78.67 309 ALA E CA 1
ATOM 4710 C C . ALA E 1 88 ? -8.381 6.184 5.716 1.00 84.08 309 ALA E C 1
ATOM 4711 O O . ALA E 1 88 ? -9.435 6.790 5.505 1.00 88.58 309 ALA E O 1
ATOM 4713 N N . HIS E 1 89 ? -7.804 5.398 4.808 1.00 85.01 310 HIS E N 1
ATOM 4714 C CA . HIS E 1 89 ? -8.477 5.049 3.552 1.00 87.52 310 HIS E CA 1
ATOM 4715 C C . HIS E 1 89 ? -9.543 3.967 3.776 1.00 88.75 310 HIS E C 1
ATOM 4716 O O . HIS E 1 89 ? -10.120 3.443 2.818 1.00 90.24 310 HIS E O 1
ATOM 4723 N N . GLN E 1 90 ? -9.802 3.651 5.046 1.00 87.56 311 GLN E N 1
ATOM 4724 C CA . GLN E 1 90 ? -10.724 2.582 5.421 1.00 86.19 311 GLN E CA 1
ATOM 4725 C C . GLN E 1 90 ? -11.548 2.918 6.680 1.00 87.01 311 GLN E C 1
ATOM 4726 O O . GLN E 1 90 ? -11.880 2.035 7.477 1.00 86.25 311 GLN E O 1
ATOM 4732 N N . GLY E 1 91 ? -11.865 4.201 6.853 1.00 91.13 312 GLY E N 1
ATOM 4733 C CA . GLY E 1 91 ? -12.785 4.654 7.902 1.00 94.90 312 GLY E CA 1
ATOM 4734 C C . GLY E 1 91 ? -12.235 4.848 9.306 1.00 99.40 312 GLY E C 1
ATOM 4735 O O . GLY E 1 91 ? -13.000 5.111 10.239 1.00 101.94 312 GLY E O 1
ATOM 4736 N N . GLY E 1 92 ? -10.919 4.726 9.468 1.00 101.15 313 GLY E N 1
ATOM 4737 C CA . GLY E 1 92 ? -10.288 4.883 10.783 1.00 104.94 313 GLY E CA 1
ATOM 4738 C C . GLY E 1 92 ? -10.328 3.615 11.622 1.00 108.11 313 GLY E C 1
ATOM 4739 O O . GLY E 1 92 ? -10.832 2.582 11.172 1.00 108.14 313 GLY E O 1
ATOM 4740 N N . LEU E 1 93 ? -9.805 3.700 12.846 1.00 108.14 314 LEU E N 1
ATOM 4741 C CA . LEU E 1 93 ? -9.648 2.535 13.731 1.00 107.38 314 LEU E CA 1
ATOM 4742 C C . LEU E 1 93 ? -10.978 1.912 14.161 1.00 106.62 314 LEU E C 1
ATOM 4743 O O . LEU E 1 93 ? -11.182 0.710 13.995 1.00 105.55 314 LEU E O 1
ATOM 4748 N N . CYS E 1 94 ? -11.878 2.733 14.698 1.00 107.84 315 CYS E N 1
ATOM 4749 C CA . CYS E 1 94 ? -13.134 2.237 15.271 1.00 111.15 315 CYS E CA 1
ATOM 4750 C C . CYS E 1 94 ? -14.207 1.881 14.234 1.00 113.14 315 CYS E C 1
ATOM 4751 O O . CYS E 1 94 ? -15.381 1.693 14.574 1.00 114.92 315 CYS E O 1
ATOM 4754 N N . ASN E 1 95 ? -13.786 1.781 12.977 1.00 110.35 316 ASN E N 1
ATOM 4755 C CA . ASN E 1 95 ? -14.636 1.299 11.898 1.00 109.15 316 ASN E CA 1
ATOM 4756 C C . ASN E 1 95 ? -14.103 -0.028 11.354 1.00 104.97 316 ASN E C 1
ATOM 4757 O O . ASN E 1 95 ? -14.764 -0.682 10.544 1.00 105.63 316 ASN E O 1
ATOM 4762 N N . VAL E 1 96 ? -12.908 -0.416 11.808 1.00 101.34 317 VAL E N 1
ATOM 4763 C CA . VAL E 1 96 ? -12.261 -1.670 11.381 1.00 97.35 317 VAL E CA 1
ATOM 4764 C C . VAL E 1 96 ? -11.935 -2.644 12.527 1.00 94.48 317 VAL E C 1
ATOM 4765 O O . VAL E 1 96 ? -11.366 -3.712 12.284 1.00 90.48 317 VAL E O 1
ATOM 4769 N N . VAL E 1 97 ? -12.286 -2.278 13.763 1.00 95.13 318 VAL E N 1
ATOM 4770 C CA . VAL E 1 97 ? -12.144 -3.195 14.914 1.00 96.05 318 VAL E CA 1
ATOM 4771 C C . VAL E 1 97 ? -13.457 -3.463 15.675 1.00 97.63 318 VAL E C 1
ATOM 4772 O O . VAL E 1 97 ? -13.574 -4.477 16.364 1.00 98.39 318 VAL E O 1
ATOM 4776 N N . LYS E 1 98 ? -14.416 -2.543 15.555 1.00 99.12 319 LYS E N 1
ATOM 4777 C CA . LYS E 1 98 ? -15.812 -2.735 16.005 1.00 99.70 319 LYS E CA 1
ATOM 4778 C C . LYS E 1 98 ? -16.047 -3.158 17.467 1.00 101.04 319 LYS E C 1
ATOM 4779 O O . LYS E 1 98 ? -15.753 -4.290 17.863 1.00 100.31 319 LYS E O 1
ATOM 4785 N N . GLY E 1 99 ? -16.600 -2.235 18.252 1.00 103.92 320 GLY E N 1
ATOM 4786 C CA . GLY E 1 99 ? -17.003 -2.509 19.633 1.00 104.95 320 GLY E CA 1
ATOM 4787 C C . GLY E 1 99 ? -18.200 -1.668 20.055 1.00 107.13 320 GLY E C 1
ATOM 4788 O O . GLY E 1 99 ? -18.686 -0.847 19.272 1.00 107.79 320 GLY E O 1
ATOM 4789 N N . PRO E 1 100 ? -18.698 -1.873 21.292 1.00 107.78 321 PRO E N 1
ATOM 4790 C CA . PRO E 1 100 ? -19.753 -1.010 21.840 1.00 106.46 321 PRO E CA 1
ATOM 4791 C C . PRO E 1 100 ? -19.216 0.363 22.261 1.00 103.44 321 PRO E C 1
ATOM 4792 O O . PRO E 1 100 ? -19.931 1.367 22.170 1.00 96.35 321 PRO E O 1
ATOM 4796 N N . MET E 1 101 ? -17.957 0.385 22.699 1.00 107.69 322 MET E N 1
ATOM 4797 C CA . MET E 1 101 ? -17.304 1.576 23.234 1.00 110.12 322 MET E CA 1
ATOM 4798 C C . MET E 1 101 ? -15.837 1.622 22.770 1.00 114.74 322 MET E C 1
ATOM 4799 O O . MET E 1 101 ? -14.912 1.658 23.589 1.00 116.95 322 MET E O 1
ATOM 4804 N N . CYS E 1 102 ? -15.632 1.607 21.451 1.00 115.51 323 CYS E N 1
ATOM 4805 C CA . CYS E 1 102 ? -14.287 1.660 20.861 1.00 115.65 323 CYS E CA 1
ATOM 4806 C C . CYS E 1 102 ? -13.672 3.049 21.011 1.00 113.03 323 CYS E C 1
ATOM 4807 O O . CYS E 1 102 ? -12.590 3.200 21.586 1.00 110.22 323 CYS E O 1
ATOM 4810 N N . SER E 1 103 ? -14.374 4.052 20.485 1.00 111.86 324 SER E N 1
ATOM 4811 C CA . SER E 1 103 ? -13.922 5.439 20.534 1.00 107.53 324 SER E CA 1
ATOM 4812 C C . SER E 1 103 ? -14.028 5.997 21.951 1.00 102.96 324 SER E C 1
ATOM 4813 O O . SER E 1 103 ? -15.022 6.635 22.316 1.00 102.86 324 SER E O 1
ATOM 4816 N N . SER E 1 104 ? -12.992 5.728 22.742 1.00 96.95 325 SER E N 1
ATOM 4817 C CA . SER E 1 104 ? -12.894 6.211 24.115 1.00 90.66 325 SER E CA 1
ATOM 4818 C C . SER E 1 104 ? -11.473 6.668 24.424 1.00 77.81 325 SER E C 1
ATOM 4819 O O . SER E 1 104 ? -10.506 6.032 24.001 1.00 75.80 325 SER E O 1
ATOM 4822 N N . ASP E 1 105 ? -11.359 7.774 25.157 1.00 72.99 326 ASP E N 1
ATOM 4823 C CA . ASP E 1 105 ? -10.073 8.253 25.668 1.00 62.97 326 ASP E CA 1
ATOM 4824 C C . ASP E 1 105 ? -9.456 7.210 26.585 1.00 54.10 326 ASP E C 1
ATOM 4825 O O . ASP E 1 105 ? -10.166 6.372 27.152 1.00 54.74 326 ASP E O 1
ATOM 4830 N N . ILE E 1 106 ? -8.134 7.248 26.727 1.00 47.17 327 ILE E N 1
ATOM 4831 C CA . ILE E 1 106 ? -7.509 6.514 27.808 1.00 44.70 327 ILE E CA 1
ATOM 4832 C C . ILE E 1 106 ? -7.279 7.516 28.932 1.00 41.74 327 ILE E C 1
ATOM 4833 O O . ILE E 1 106 ? -6.621 8.539 28.729 1.00 40.93 327 ILE E O 1
ATOM 4838 N N . ASP E 1 107 ? -7.849 7.226 30.102 1.00 39.81 328 ASP E N 1
ATOM 4839 C CA . ASP E 1 107 ? -7.636 8.026 31.286 1.00 38.40 328 ASP E CA 1
ATOM 4840 C C . ASP E 1 107 ? -6.155 8.194 31.590 1.00 35.09 328 ASP E C 1
ATOM 4841 O O . ASP E 1 107 ? -5.353 7.289 31.376 1.00 33.34 328 ASP E O 1
ATOM 4846 N N . ASP E 1 108 ? -5.800 9.361 32.103 1.00 36.23 329 ASP E N 1
ATOM 4847 C CA . ASP E 1 108 ? -4.457 9.593 32.600 1.00 37.09 329 ASP E CA 1
ATOM 4848 C C . ASP E 1 108 ? -4.569 9.957 34.080 1.00 38.82 329 ASP E C 1
ATOM 4849 O O . ASP E 1 108 ? -4.785 11.117 34.437 1.00 40.83 329 ASP E O 1
ATOM 4854 N N . PHE E 1 109 ? -4.442 8.945 34.935 1.00 36.69 330 PHE E N 1
ATOM 4855 C CA . PHE E 1 109 ? -4.490 9.151 36.369 1.00 34.99 330 PHE E CA 1
ATOM 4856 C C . PHE E 1 109 ? -3.126 9.390 37.010 1.00 35.70 330 PHE E C 1
ATOM 4857 O O . PHE E 1 109 ? -3.014 9.317 38.234 1.00 35.72 330 PHE E O 1
ATOM 4865 N N . SER E 1 110 ? -2.082 9.667 36.211 1.00 36.06 331 SER E N 1
ATOM 4866 C CA . SER E 1 110 ? -0.746 9.801 36.790 1.00 34.86 331 SER E CA 1
ATOM 4867 C C . SER E 1 110 ? -0.653 10.843 37.900 1.00 35.73 331 SER E C 1
ATOM 4868 O O . SER E 1 110 ? 0.011 10.604 38.900 1.00 36.54 331 SER E O 1
ATOM 4871 N N . LYS E 1 111 ? -1.309 11.989 37.745 1.00 36.96 332 LYS E N 1
ATOM 4872 C CA . LYS E 1 111 ? -1.227 13.003 38.800 1.00 41.29 332 LYS E CA 1
ATOM 4873 C C . LYS E 1 111 ? -2.039 12.629 40.054 1.00 38.12 332 LYS E C 1
ATOM 4874 O O . LYS E 1 111 ? -1.612 12.907 41.184 1.00 36.17 332 LYS E O 1
ATOM 4880 N N . ASN E 1 112 ? -3.178 11.963 39.872 1.00 36.51 333 ASN E N 1
ATOM 4881 C CA . ASN E 1 112 ? -3.999 11.528 41.041 1.00 35.54 333 ASN E CA 1
ATOM 4882 C C . ASN E 1 112 ? -3.319 10.451 41.869 1.00 32.37 333 ASN E C 1
ATOM 4883 O O . ASN E 1 112 ? -3.441 10.424 43.092 1.00 34.85 333 ASN E O 1
ATOM 4888 N N . VAL E 1 113 ? -2.564 9.587 41.197 1.00 30.41 334 VAL E N 1
ATOM 4889 C CA . VAL E 1 113 ? -1.756 8.586 41.865 1.00 28.53 334 VAL E CA 1
ATOM 4890 C C . VAL E 1 113 ? -0.558 9.245 42.605 1.00 29.27 334 VAL E C 1
ATOM 4891 O O . VAL E 1 113 ? -0.272 8.895 43.756 1.00 27.91 334 VAL E O 1
ATOM 4895 N N . SER E 1 114 ? 0.107 10.206 41.963 1.00 29.65 335 SER E N 1
ATOM 4896 C CA . SER E 1 114 ? 1.229 10.938 42.595 1.00 31.46 335 SER E CA 1
ATOM 4897 C C . SER E 1 114 ? 0.753 11.734 43.802 1.00 29.87 335 SER E C 1
ATOM 4898 O O . SER E 1 114 ? 1.506 11.960 44.762 1.00 28.88 335 SER E O 1
ATOM 4901 N N . ASP E 1 115 ? -0.496 12.172 43.730 1.00 30.23 336 ASP E N 1
ATOM 4902 C CA A ASP E 1 115 ? -1.173 12.866 44.831 0.50 30.97 336 ASP E CA 1
ATOM 4903 C CA B ASP E 1 115 ? -1.132 12.869 44.837 0.50 30.77 336 ASP E CA 1
ATOM 4904 C C . ASP E 1 115 ? -1.351 11.920 46.022 1.00 29.91 336 ASP E C 1
ATOM 4905 O O . ASP E 1 115 ? -1.111 12.305 47.182 1.00 33.07 336 ASP E O 1
ATOM 4914 N N . MET E 1 116 ? -1.773 10.683 45.738 1.00 28.08 337 MET E N 1
ATOM 4915 C CA . MET E 1 116 ? -1.946 9.637 46.749 1.00 28.10 337 MET E CA 1
ATOM 4916 C C . MET E 1 116 ? -0.620 9.255 47.388 1.00 28.57 337 MET E C 1
ATOM 4917 O O . MET E 1 116 ? -0.569 9.057 48.580 1.00 26.97 337 MET E O 1
ATOM 4922 N N . ILE E 1 117 ? 0.430 9.129 46.569 1.00 30.34 338 ILE E N 1
ATOM 4923 C CA . ILE E 1 117 ? 1.810 8.919 47.053 1.00 27.60 338 ILE E CA 1
ATOM 4924 C C . ILE E 1 117 ? 2.211 10.041 48.011 1.00 28.67 338 ILE E C 1
ATOM 4925 O O . ILE E 1 117 ? 2.690 9.775 49.127 1.00 28.51 338 ILE E O 1
ATOM 4930 N N . ASP E 1 118 ? 1.967 11.284 47.597 1.00 31.50 339 ASP E N 1
ATOM 4931 C CA . ASP E 1 118 ? 2.209 12.452 48.452 1.00 36.24 339 ASP E CA 1
ATOM 4932 C C . ASP E 1 118 ? 1.502 12.358 49.786 1.00 33.83 339 ASP E C 1
ATOM 4933 O O . ASP E 1 118 ? 2.086 12.683 50.823 1.00 31.39 339 ASP E O 1
ATOM 4938 N N . LYS E 1 119 ? 0.237 11.913 49.752 1.00 30.98 340 LYS E N 1
ATOM 4939 C CA . LYS E 1 119 ? -0.565 11.788 50.945 1.00 30.63 340 LYS E CA 1
ATOM 4940 C C . LYS E 1 119 ? -0.013 10.741 51.920 1.00 31.07 340 LYS E C 1
ATOM 4941 O O . LYS E 1 119 ? 0.045 10.993 53.134 1.00 32.21 340 LYS E O 1
ATOM 4947 N N . VAL E 1 120 ? 0.414 9.581 51.412 1.00 30.56 341 VAL E N 1
ATOM 4948 C CA . VAL E 1 120 ? 1.048 8.564 52.275 1.00 28.89 341 VAL E CA 1
ATOM 4949 C C . VAL E 1 120 ? 2.336 9.112 52.907 1.00 29.10 341 VAL E C 1
ATOM 4950 O O . VAL E 1 120 ? 2.570 8.961 54.119 1.00 28.88 341 VAL E O 1
ATOM 4954 N N . HIS E 1 121 ? 3.165 9.752 52.074 1.00 28.91 342 HIS E N 1
ATOM 4955 C CA . HIS E 1 121 ? 4.437 10.290 52.532 1.00 32.15 342 HIS E CA 1
ATOM 4956 C C . HIS E 1 121 ? 4.202 11.308 53.621 1.00 34.59 342 HIS E C 1
ATOM 4957 O O . HIS E 1 121 ? 4.939 11.319 54.600 1.00 36.39 342 HIS E O 1
ATOM 4964 N N . GLU E 1 122 ? 3.155 12.126 53.475 1.00 34.44 343 GLU E N 1
ATOM 4965 C CA . GLU E 1 122 ? 2.808 13.122 54.512 1.00 38.29 343 GLU E CA 1
ATOM 4966 C C . GLU E 1 122 ? 2.375 12.495 55.842 1.00 37.99 343 GLU E C 1
ATOM 4967 O O . GLU E 1 122 ? 2.704 12.999 56.937 1.00 38.31 343 GLU E O 1
ATOM 4973 N N . GLU E 1 123 ? 1.669 11.372 55.759 1.00 35.99 344 GLU E N 1
ATOM 4974 C CA . GLU E 1 123 ? 1.245 10.628 56.961 1.00 34.44 344 GLU E CA 1
ATOM 4975 C C . GLU E 1 123 ? 2.388 10.011 57.763 1.00 34.02 344 GLU E C 1
ATOM 4976 O O . GLU E 1 123 ? 2.417 10.074 58.996 1.00 35.51 344 GLU E O 1
ATOM 4982 N N . MET E 1 124 ? 3.315 9.392 57.055 1.00 36.12 345 MET E N 1
ATOM 4983 C CA . MET E 1 124 ? 4.514 8.825 57.650 1.00 38.69 345 MET E CA 1
ATOM 4984 C C . MET E 1 124 ? 5.405 9.856 58.346 1.00 38.96 345 MET E C 1
ATOM 4985 O O . MET E 1 124 ? 6.040 9.523 59.332 1.00 38.94 345 MET E O 1
ATOM 4990 N N . LYS E 1 125 ? 5.450 11.086 57.829 1.00 41.08 346 LYS E N 1
ATOM 4991 C CA . LYS E 1 125 ? 6.141 12.202 58.494 1.00 43.97 346 LYS E CA 1
ATOM 4992 C C . LYS E 1 125 ? 5.680 12.413 59.925 1.00 41.79 346 LYS E C 1
ATOM 4993 O O . LYS E 1 125 ? 6.492 12.751 60.805 1.00 38.21 346 LYS E O 1
ATOM 4999 N N . LYS E 1 126 ? 4.377 12.237 60.151 1.00 39.98 347 LYS E N 1
ATOM 5000 C CA . LYS E 1 126 ? 3.785 12.426 61.468 1.00 39.10 347 LYS E CA 1
ATOM 5001 C C . LYS E 1 126 ? 4.361 11.471 62.487 1.00 37.94 347 LYS E C 1
ATOM 5002 O O . LYS E 1 126 ? 4.408 11.802 63.666 1.00 37.19 347 LYS E O 1
ATOM 5008 N N . PHE E 1 127 ? 4.820 10.296 62.048 1.00 38.90 348 PHE E N 1
ATOM 5009 C CA . PHE E 1 127 ? 5.530 9.356 62.948 1.00 40.09 348 PHE E CA 1
ATOM 5010 C C . PHE E 1 127 ? 6.804 9.937 63.571 1.00 41.24 348 PHE E C 1
ATOM 5011 O O . PHE E 1 127 ? 7.328 9.420 64.566 1.00 40.25 348 PHE E O 1
ATOM 5019 N N . TYR E 1 128 ? 7.303 11.023 62.994 1.00 38.98 349 TYR E N 1
ATOM 5020 C CA . TYR E 1 128 ? 8.569 11.578 63.444 1.00 40.33 349 TYR E CA 1
ATOM 5021 C C . TYR E 1 128 ? 8.366 12.710 64.435 1.00 44.14 349 TYR E C 1
ATOM 5022 O O . TYR E 1 128 ? 9.291 13.483 64.722 1.00 42.85 349 TYR E O 1
ATOM 5031 N N . HIS E 1 129 ? 7.150 12.775 64.976 1.00 44.33 350 HIS E N 1
ATOM 5032 C CA . HIS E 1 129 ? 6.812 13.749 66.007 1.00 48.36 350 HIS E CA 1
ATOM 5033 C C . HIS E 1 129 ? 6.053 13.083 67.138 1.00 47.49 350 HIS E C 1
ATOM 5034 O O . HIS E 1 129 ? 4.857 12.838 67.011 1.00 49.51 350 HIS E O 1
ATOM 5041 N N . HIS F 1 7 ? 9.376 4.320 124.522 1.00 98.79 228 HIS F N 1
ATOM 5042 C CA . HIS F 1 7 ? 9.994 3.004 124.190 1.00 98.87 228 HIS F CA 1
ATOM 5043 C C . HIS F 1 7 ? 9.010 2.082 123.468 1.00 95.66 228 HIS F C 1
ATOM 5044 O O . HIS F 1 7 ? 9.278 1.637 122.356 1.00 94.05 228 HIS F O 1
ATOM 5051 N N . GLU F 1 8 ? 7.871 1.813 124.101 1.00 94.41 229 GLU F N 1
ATOM 5052 C CA . GLU F 1 8 ? 6.882 0.867 123.576 1.00 92.13 229 GLU F CA 1
ATOM 5053 C C . GLU F 1 8 ? 5.949 1.514 122.552 1.00 90.21 229 GLU F C 1
ATOM 5054 O O . GLU F 1 8 ? 5.494 0.858 121.610 1.00 89.49 229 GLU F O 1
ATOM 5060 N N . ASN F 1 9 ? 5.668 2.801 122.752 1.00 90.30 230 ASN F N 1
ATOM 5061 C CA . ASN F 1 9 ? 4.728 3.549 121.914 1.00 88.15 230 ASN F CA 1
ATOM 5062 C C . ASN F 1 9 ? 5.296 3.901 120.541 1.00 88.39 230 ASN F C 1
ATOM 5063 O O . ASN F 1 9 ? 4.547 4.023 119.571 1.00 87.26 230 ASN F O 1
ATOM 5068 N N . LEU F 1 10 ? 6.615 4.070 120.469 1.00 88.02 231 LEU F N 1
ATOM 5069 C CA . LEU F 1 10 ? 7.304 4.265 119.192 1.00 86.54 231 LEU F CA 1
ATOM 5070 C C . LEU F 1 10 ? 7.810 2.944 118.603 1.00 85.44 231 LEU F C 1
ATOM 5071 O O . LEU F 1 10 ? 8.419 2.929 117.534 1.00 83.39 231 LEU F O 1
ATOM 5076 N N . TYR F 1 11 ? 7.561 1.839 119.307 1.00 87.86 232 TYR F N 1
ATOM 5077 C CA . TYR F 1 11 ? 7.816 0.505 118.760 1.00 88.15 232 TYR F CA 1
ATOM 5078 C C . TYR F 1 11 ? 6.660 0.034 117.871 1.00 83.73 232 TYR F C 1
ATOM 5079 O O . TYR F 1 11 ? 6.731 -1.035 117.261 1.00 82.44 232 TYR F O 1
ATOM 5088 N N . PHE F 1 12 ? 5.597 0.836 117.821 1.00 81.21 233 PHE F N 1
ATOM 5089 C CA . PHE F 1 12 ? 4.532 0.682 116.832 1.00 80.68 233 PHE F CA 1
ATOM 5090 C C . PHE F 1 12 ? 4.437 1.933 115.958 1.00 76.12 233 PHE F C 1
ATOM 5091 O O . PHE F 1 12 ? 4.194 1.830 114.752 1.00 72.04 233 PHE F O 1
ATOM 5099 N N . GLN F 1 13 ? 4.635 3.103 116.573 1.00 74.39 234 GLN F N 1
ATOM 5100 C CA . GLN F 1 13 ? 4.568 4.387 115.871 1.00 74.51 234 GLN F CA 1
ATOM 5101 C C . GLN F 1 13 ? 5.629 4.493 114.777 1.00 73.42 234 GLN F C 1
ATOM 5102 O O . GLN F 1 13 ? 5.346 4.982 113.678 1.00 70.73 234 GLN F O 1
ATOM 5108 N N . GLY F 1 14 ? 6.839 4.032 115.091 1.00 72.39 235 GLY F N 1
ATOM 5109 C CA . GLY F 1 14 ? 7.933 3.977 114.126 1.00 70.48 235 GLY F CA 1
ATOM 5110 C C . GLY F 1 14 ? 7.557 3.220 112.865 1.00 66.95 235 GLY F C 1
ATOM 5111 O O . GLY F 1 14 ? 7.687 3.754 111.761 1.00 67.88 235 GLY F O 1
ATOM 5112 N N . ASN F 1 15 ? 7.070 1.989 113.027 1.00 63.23 236 ASN F N 1
ATOM 5113 C CA . ASN F 1 15 ? 6.743 1.128 111.877 1.00 60.05 236 ASN F CA 1
ATOM 5114 C C . ASN F 1 15 ? 5.473 1.544 111.146 1.00 59.04 236 ASN F C 1
ATOM 5115 O O . ASN F 1 15 ? 5.304 1.246 109.953 1.00 58.18 236 ASN F O 1
ATOM 5120 N N . MET F 1 16 ? 4.588 2.233 111.860 1.00 57.82 237 MET F N 1
ATOM 5121 C CA . MET F 1 16 ? 3.380 2.791 111.268 1.00 59.96 237 MET F CA 1
ATOM 5122 C C . MET F 1 16 ? 3.746 3.948 110.343 1.00 59.09 237 MET F C 1
ATOM 5123 O O . MET F 1 16 ? 3.144 4.118 109.276 1.00 55.09 237 MET F O 1
ATOM 5128 N N . LYS F 1 17 ? 4.745 4.730 110.753 1.00 59.63 238 LYS F N 1
ATOM 5129 C CA . LYS F 1 17 ? 5.300 5.792 109.912 1.00 61.71 238 LYS F CA 1
ATOM 5130 C C . LYS F 1 17 ? 5.950 5.233 108.635 1.00 60.35 238 LYS F C 1
ATOM 5131 O O . LYS F 1 17 ? 5.763 5.790 107.538 1.00 59.25 238 LYS F O 1
ATOM 5137 N N . GLN F 1 18 ? 6.692 4.132 108.779 1.00 59.51 239 GLN F N 1
ATOM 5138 C CA . GLN F 1 18 ? 7.360 3.482 107.643 1.00 59.62 239 GLN F CA 1
ATOM 5139 C C . GLN F 1 18 ? 6.327 2.915 106.668 1.00 58.80 239 GLN F C 1
ATOM 5140 O O . GLN F 1 18 ? 6.531 2.925 105.444 1.00 57.92 239 GLN F O 1
ATOM 5146 N N . ILE F 1 19 ? 5.220 2.427 107.225 1.00 56.18 240 ILE F N 1
ATOM 5147 C CA . ILE F 1 19 ? 4.102 1.907 106.446 1.00 57.45 240 ILE F CA 1
ATOM 5148 C C . ILE F 1 19 ? 3.361 3.020 105.697 1.00 59.41 240 ILE F C 1
ATOM 5149 O O . ILE F 1 19 ? 3.102 2.888 104.505 1.00 56.55 240 ILE F O 1
ATOM 5154 N N . GLU F 1 20 ? 3.037 4.110 106.389 1.00 61.23 241 GLU F N 1
ATOM 5155 C CA . GLU F 1 20 ? 2.383 5.255 105.752 1.00 63.64 241 GLU F CA 1
ATOM 5156 C C . GLU F 1 20 ? 3.183 5.779 104.564 1.00 65.77 241 GLU F C 1
ATOM 5157 O O . GLU F 1 20 ? 2.614 6.056 103.500 1.00 64.99 241 GLU F O 1
ATOM 5163 N N . ASP F 1 21 ? 4.500 5.901 104.743 1.00 66.26 242 ASP F N 1
ATOM 5164 C CA . ASP F 1 21 ? 5.384 6.412 103.691 1.00 67.38 242 ASP F CA 1
ATOM 5165 C C . ASP F 1 21 ? 5.510 5.468 102.488 1.00 68.88 242 ASP F C 1
ATOM 5166 O O . ASP F 1 21 ? 5.641 5.924 101.349 1.00 66.22 242 ASP F O 1
ATOM 5171 N N . LYS F 1 22 ? 5.465 4.161 102.744 1.00 70.03 243 LYS F N 1
ATOM 5172 C CA . LYS F 1 22 ? 5.509 3.156 101.681 1.00 69.11 243 LYS F CA 1
ATOM 5173 C C . LYS F 1 22 ? 4.233 3.209 100.835 1.00 70.19 243 LYS F C 1
ATOM 5174 O O . LYS F 1 22 ? 4.285 3.059 99.614 1.00 71.47 243 LYS F O 1
ATOM 5180 N N . ILE F 1 23 ? 3.098 3.433 101.499 1.00 69.98 244 ILE F N 1
ATOM 5181 C CA . ILE F 1 23 ? 1.803 3.631 100.843 1.00 70.14 244 ILE F CA 1
ATOM 5182 C C . ILE F 1 23 ? 1.829 4.875 99.948 1.00 73.43 244 ILE F C 1
ATOM 5183 O O . ILE F 1 23 ? 1.313 4.850 98.826 1.00 74.11 244 ILE F O 1
ATOM 5188 N N . GLU F 1 24 ? 2.451 5.943 100.449 1.00 72.52 245 GLU F N 1
ATOM 5189 C CA . GLU F 1 24 ? 2.629 7.198 99.712 1.00 75.11 245 GLU F CA 1
ATOM 5190 C C . GLU F 1 24 ? 3.437 7.000 98.420 1.00 74.37 245 GLU F C 1
ATOM 5191 O O . GLU F 1 24 ? 3.149 7.623 97.394 1.00 72.33 245 GLU F O 1
ATOM 5197 N N . GLU F 1 25 ? 4.443 6.131 98.492 1.00 73.37 246 GLU F N 1
ATOM 5198 C CA . GLU F 1 25 ? 5.312 5.794 97.363 1.00 73.05 246 GLU F CA 1
ATOM 5199 C C . GLU F 1 25 ? 4.585 4.918 96.334 1.00 70.83 246 GLU F C 1
ATOM 5200 O O . GLU F 1 25 ? 4.759 5.091 95.117 1.00 72.58 246 GLU F O 1
ATOM 5206 N N . ILE F 1 26 ? 3.774 3.988 96.837 1.00 66.74 247 ILE F N 1
ATOM 5207 C CA . ILE F 1 26 ? 2.946 3.109 96.016 1.00 62.27 247 ILE F CA 1
ATOM 5208 C C . ILE F 1 26 ? 1.848 3.899 95.305 1.00 62.66 247 ILE F C 1
ATOM 5209 O O . ILE F 1 26 ? 1.559 3.651 94.129 1.00 59.10 247 ILE F O 1
ATOM 5214 N N . LEU F 1 27 ? 1.256 4.859 96.006 1.00 63.80 248 LEU F N 1
ATOM 5215 C CA . LEU F 1 27 ? 0.257 5.740 95.402 1.00 69.18 248 LEU F CA 1
ATOM 5216 C C . LEU F 1 27 ? 0.847 6.540 94.248 1.00 70.91 248 LEU F C 1
ATOM 5217 O O . LEU F 1 27 ? 0.185 6.744 93.228 1.00 70.94 248 LEU F O 1
ATOM 5222 N N . SER F 1 28 ? 2.093 6.980 94.420 1.00 70.63 249 SER F N 1
ATOM 5223 C CA . SER F 1 28 ? 2.833 7.682 93.373 1.00 69.66 249 SER F CA 1
ATOM 5224 C C . SER F 1 28 ? 3.143 6.762 92.184 1.00 67.29 249 SER F C 1
ATOM 5225 O O . SER F 1 28 ? 2.837 7.108 91.038 1.00 64.85 249 SER F O 1
ATOM 5228 N N . LYS F 1 29 ? 3.738 5.597 92.463 1.00 65.51 250 LYS F N 1
ATOM 5229 C CA . LYS F 1 29 ? 4.036 4.607 91.427 1.00 64.23 250 LYS F CA 1
ATOM 5230 C C . LYS F 1 29 ? 2.801 4.337 90.578 1.00 61.63 250 LYS F C 1
ATOM 5231 O O . LYS F 1 29 ? 2.883 4.320 89.353 1.00 57.70 250 LYS F O 1
ATOM 5237 N N . ILE F 1 30 ? 1.661 4.146 91.238 1.00 61.19 251 ILE F N 1
ATOM 5238 C CA . ILE F 1 30 ? 0.394 3.890 90.545 1.00 62.28 251 ILE F CA 1
ATOM 5239 C C . ILE F 1 30 ? -0.030 5.074 89.667 1.00 64.20 251 ILE F C 1
ATOM 5240 O O . ILE F 1 30 ? -0.421 4.882 88.514 1.00 63.88 251 ILE F O 1
ATOM 5245 N N . TYR F 1 31 ? 0.077 6.288 90.205 1.00 65.08 252 TYR F N 1
ATOM 5246 C CA . TYR F 1 31 ? -0.210 7.511 89.442 1.00 65.56 252 TYR F CA 1
ATOM 5247 C C . TYR F 1 31 ? 0.684 7.664 88.194 1.00 61.59 252 TYR F C 1
ATOM 5248 O O . TYR F 1 31 ? 0.196 8.062 87.132 1.00 58.95 252 TYR F O 1
ATOM 5257 N N . HIS F 1 32 ? 1.975 7.345 88.327 1.00 59.84 253 HIS F N 1
ATOM 5258 C CA . HIS F 1 32 ? 2.895 7.321 87.179 1.00 63.17 253 HIS F CA 1
ATOM 5259 C C . HIS F 1 32 ? 2.399 6.342 86.111 1.00 58.34 253 HIS F C 1
ATOM 5260 O O . HIS F 1 32 ? 2.387 6.667 84.919 1.00 55.81 253 HIS F O 1
ATOM 5267 N N . ILE F 1 33 ? 1.984 5.156 86.564 1.00 55.10 254 ILE F N 1
ATOM 5268 C CA . ILE F 1 33 ? 1.474 4.086 85.706 1.00 54.60 254 ILE F CA 1
ATOM 5269 C C . ILE F 1 33 ? 0.219 4.505 84.938 1.00 53.53 254 ILE F C 1
ATOM 5270 O O . ILE F 1 33 ? 0.135 4.293 83.723 1.00 49.15 254 ILE F O 1
ATOM 5275 N N . GLU F 1 34 ? -0.742 5.104 85.640 1.00 51.82 255 GLU F N 1
ATOM 5276 C CA . GLU F 1 34 ? -1.977 5.572 85.008 1.00 54.10 255 GLU F CA 1
ATOM 5277 C C . GLU F 1 34 ? -1.738 6.560 83.850 1.00 56.58 255 GLU F C 1
ATOM 5278 O O . GLU F 1 34 ? -2.349 6.434 82.785 1.00 50.90 255 GLU F O 1
ATOM 5284 N N . ASN F 1 35 ? -0.840 7.524 84.050 1.00 58.41 256 ASN F N 1
ATOM 5285 C CA . ASN F 1 35 ? -0.532 8.505 83.007 1.00 61.69 256 ASN F CA 1
ATOM 5286 C C . ASN F 1 35 ? 0.262 7.900 81.845 1.00 61.05 256 ASN F C 1
ATOM 5287 O O . ASN F 1 35 ? 0.125 8.342 80.700 1.00 61.21 256 ASN F O 1
ATOM 5292 N N . GLU F 1 36 ? 1.062 6.877 82.152 1.00 60.18 257 GLU F N 1
ATOM 5293 C CA . GLU F 1 36 ? 1.720 6.057 81.138 1.00 65.35 257 GLU F CA 1
ATOM 5294 C C . GLU F 1 36 ? 0.703 5.317 80.274 1.00 64.10 257 GLU F C 1
ATOM 5295 O O . GLU F 1 36 ? 0.807 5.323 79.041 1.00 60.71 257 GLU F O 1
ATOM 5301 N N . ILE F 1 37 ? -0.273 4.689 80.929 1.00 60.15 258 ILE F N 1
ATOM 5302 C CA . ILE F 1 37 ? -1.374 4.001 80.251 1.00 61.18 258 ILE F CA 1
ATOM 5303 C C . ILE F 1 37 ? -2.231 4.991 79.460 1.00 61.99 258 ILE F C 1
ATOM 5304 O O . ILE F 1 37 ? -2.782 4.648 78.410 1.00 58.29 258 ILE F O 1
ATOM 5309 N N . ALA F 1 38 ? -2.328 6.220 79.962 1.00 63.03 259 ALA F N 1
ATOM 5310 C CA . ALA F 1 38 ? -3.014 7.285 79.241 1.00 64.17 259 ALA F CA 1
ATOM 5311 C C . ALA F 1 38 ? -2.323 7.570 77.909 1.00 63.21 259 ALA F C 1
ATOM 5312 O O . ALA F 1 38 ? -2.987 7.713 76.881 1.00 64.98 259 ALA F O 1
ATOM 5314 N N . ARG F 1 39 ? -0.992 7.635 77.931 1.00 62.32 260 ARG F N 1
ATOM 5315 C CA . ARG F 1 39 ? -0.223 7.936 76.724 1.00 62.90 260 ARG F CA 1
ATOM 5316 C C . ARG F 1 39 ? -0.150 6.778 75.736 1.00 56.06 260 ARG F C 1
ATOM 5317 O O . ARG F 1 39 ? -0.192 7.004 74.526 1.00 55.28 260 ARG F O 1
ATOM 5325 N N . ILE F 1 40 ? -0.046 5.551 76.251 1.00 49.52 261 ILE F N 1
ATOM 5326 C CA . ILE F 1 40 ? -0.122 4.355 75.414 1.00 45.35 261 ILE F CA 1
ATOM 5327 C C . ILE F 1 40 ? -1.454 4.319 74.656 1.00 44.63 261 ILE F C 1
ATOM 5328 O O . ILE F 1 40 ? -1.470 4.174 73.438 1.00 41.41 261 ILE F O 1
ATOM 5333 N N . LYS F 1 41 ? -2.566 4.498 75.365 1.00 44.16 262 LYS F N 1
ATOM 5334 C CA . LYS F 1 41 ? -3.881 4.420 74.713 1.00 45.95 262 LYS F CA 1
ATOM 5335 C C . LYS F 1 41 ? -4.058 5.448 73.607 1.00 48.45 262 LYS F C 1
ATOM 5336 O O . LYS F 1 41 ? -4.569 5.125 72.532 1.00 51.22 262 LYS F O 1
ATOM 5342 N N . LYS F 1 42 ? -3.609 6.674 73.862 1.00 50.98 263 LYS F N 1
ATOM 5343 C CA . LYS F 1 42 ? -3.620 7.725 72.843 1.00 55.08 263 LYS F CA 1
ATOM 5344 C C . LYS F 1 42 ? -2.672 7.436 71.670 1.00 54.06 263 LYS F C 1
ATOM 5345 O O . LYS F 1 42 ? -2.947 7.838 70.536 1.00 53.82 263 LYS F O 1
ATOM 5351 N N . LEU F 1 43 ? -1.559 6.755 71.945 1.00 50.54 264 LEU F N 1
ATOM 5352 C CA . LEU F 1 43 ? -0.605 6.389 70.902 1.00 47.53 264 LEU F CA 1
ATOM 5353 C C . LEU F 1 43 ? -1.138 5.265 70.007 1.00 41.17 264 LEU F C 1
ATOM 5354 O O . LEU F 1 43 ? -0.936 5.287 68.792 1.00 36.74 264 LEU F O 1
ATOM 5359 N N . ILE F 1 44 ? -1.803 4.279 70.600 1.00 39.93 265 ILE F N 1
ATOM 5360 C CA . ILE F 1 44 ? -2.434 3.207 69.812 1.00 40.01 265 ILE F CA 1
ATOM 5361 C C . ILE F 1 44 ? -3.534 3.773 68.904 1.00 40.23 265 ILE F C 1
ATOM 5362 O O . ILE F 1 44 ? -3.690 3.331 67.755 1.00 40.94 265 ILE F O 1
ATOM 5367 N N . GLY F 1 45 ? -4.297 4.743 69.411 1.00 40.68 266 GLY F N 1
ATOM 5368 C CA . GLY F 1 45 ? -5.373 5.371 68.636 1.00 42.14 266 GLY F CA 1
ATOM 5369 C C . GLY F 1 45 ? -4.795 6.090 67.425 1.00 42.24 266 GLY F C 1
ATOM 5370 O O . GLY F 1 45 ? -5.319 5.986 66.315 1.00 38.47 266 GLY F O 1
ATOM 5371 N N . ALA F 1 46 ? -3.707 6.820 67.659 1.00 40.77 267 ALA F N 1
ATOM 5372 C CA . ALA F 1 46 ? -3.038 7.591 66.625 1.00 40.95 267 ALA F CA 1
ATOM 5373 C C . ALA F 1 46 ? -2.441 6.702 65.525 1.00 39.29 267 ALA F C 1
ATOM 5374 O O . ALA F 1 46 ? -2.490 7.061 64.352 1.00 37.35 267 ALA F O 1
ATOM 5376 N N . ILE F 1 47 ? -1.900 5.548 65.914 1.00 39.44 268 ILE F N 1
ATOM 5377 C CA . ILE F 1 47 ? -1.451 4.503 64.974 1.00 38.88 268 ILE F CA 1
ATOM 5378 C C . ILE F 1 47 ? -2.604 3.926 64.115 1.00 37.43 268 ILE F C 1
ATOM 5379 O O . ILE F 1 47 ? -2.513 3.846 62.880 1.00 32.42 268 ILE F O 1
ATOM 5384 N N . ALA F 1 48 ? -3.692 3.529 64.780 1.00 32.94 269 ALA F N 1
ATOM 5385 C CA . ALA F 1 48 ? -4.896 3.035 64.108 1.00 32.37 269 ALA F CA 1
ATOM 5386 C C . ALA F 1 48 ? -5.343 4.002 63.003 1.00 31.49 269 ALA F C 1
ATOM 5387 O O . ALA F 1 48 ? -5.598 3.583 61.858 1.00 30.61 269 ALA F O 1
ATOM 5389 N N . SER F 1 49 ? -5.383 5.293 63.332 1.00 32.16 270 SER F N 1
ATOM 5390 C CA A SER F 1 49 ? -5.773 6.334 62.371 0.70 33.78 270 SER F CA 1
ATOM 5391 C CA B SER F 1 49 ? -5.775 6.330 62.376 0.30 32.53 270 SER F CA 1
ATOM 5392 C C . SER F 1 49 ? -4.798 6.424 61.210 1.00 33.84 270 SER F C 1
ATOM 5393 O O . SER F 1 49 ? -5.201 6.620 60.068 1.00 32.25 270 SER F O 1
ATOM 5398 N N . LYS F 1 50 ? -3.511 6.289 61.504 1.00 34.06 271 LYS F N 1
ATOM 5399 C CA . LYS F 1 50 ? -2.531 6.309 60.443 1.00 32.33 271 LYS F CA 1
ATOM 5400 C C . LYS F 1 50 ? -2.642 5.096 59.536 1.00 29.17 271 LYS F C 1
ATOM 5401 O O . LYS F 1 50 ? -2.482 5.216 58.319 1.00 29.81 271 LYS F O 1
ATOM 5407 N N . ILE F 1 51 ? -2.887 3.923 60.103 1.00 27.11 272 ILE F N 1
ATOM 5408 C CA . ILE F 1 51 ? -3.100 2.746 59.276 1.00 27.88 272 ILE F CA 1
ATOM 5409 C C . ILE F 1 51 ? -4.305 2.928 58.328 1.00 28.96 272 ILE F C 1
ATOM 5410 O O . ILE F 1 51 ? -4.187 2.676 57.106 1.00 26.30 272 ILE F O 1
ATOM 5415 N N . ILE F 1 52 ? -5.427 3.418 58.863 1.00 27.75 273 ILE F N 1
ATOM 5416 C CA . ILE F 1 52 ? -6.658 3.631 58.057 1.00 30.31 273 ILE F CA 1
ATOM 5417 C C . ILE F 1 52 ? -6.459 4.652 56.907 1.00 27.64 273 ILE F C 1
ATOM 5418 O O . ILE F 1 52 ? -6.829 4.389 55.743 1.00 25.79 273 ILE F O 1
ATOM 5423 N N . LYS F 1 53 ? -5.890 5.814 57.224 1.00 28.21 274 LYS F N 1
ATOM 5424 C CA . LYS F 1 53 ? -5.636 6.829 56.189 1.00 30.43 274 LYS F CA 1
ATOM 5425 C C . LYS F 1 53 ? -4.671 6.315 55.134 1.00 27.96 274 LYS F C 1
ATOM 5426 O O . LYS F 1 53 ? -4.904 6.531 53.940 1.00 27.34 274 LYS F O 1
ATOM 5432 N N . THR F 1 54 ? -3.613 5.618 55.566 1.00 29.72 275 THR F N 1
ATOM 5433 C CA . THR F 1 54 ? -2.548 5.147 54.629 1.00 30.89 275 THR F CA 1
ATOM 5434 C C . THR F 1 54 ? -3.063 4.069 53.690 1.00 29.12 275 THR F C 1
ATOM 5435 O O . THR F 1 54 ? -2.789 4.094 52.472 1.00 26.66 275 THR F O 1
ATOM 5439 N N . ALA F 1 55 ? -3.789 3.113 54.266 1.00 30.18 276 ALA F N 1
ATOM 5440 C CA . ALA F 1 55 ? -4.492 2.098 53.482 1.00 29.11 276 ALA F CA 1
ATOM 5441 C C . ALA F 1 55 ? -5.487 2.698 52.504 1.00 28.34 276 ALA F C 1
ATOM 5442 O O . ALA F 1 55 ? -5.563 2.252 51.350 1.00 26.61 276 ALA F O 1
ATOM 5444 N N . ASN F 1 56 ? -6.240 3.711 52.934 1.00 30.88 277 ASN F N 1
ATOM 5445 C CA . ASN F 1 56 ? -7.148 4.428 52.029 1.00 32.04 277 ASN F CA 1
ATOM 5446 C C . ASN F 1 56 ? -6.444 5.082 50.824 1.00 28.48 277 ASN F C 1
ATOM 5447 O O . ASN F 1 56 ? -6.864 4.922 49.647 1.00 25.77 277 ASN F O 1
ATOM 5452 N N . TYR F 1 57 ? -5.384 5.835 51.098 1.00 28.02 278 TYR F N 1
ATOM 5453 C CA . TYR F 1 57 ? -4.615 6.440 49.992 1.00 29.29 278 TYR F CA 1
ATOM 5454 C C . TYR F 1 57 ? -4.050 5.399 49.044 1.00 27.80 278 TYR F C 1
ATOM 5455 O O . TYR F 1 57 ? -4.080 5.595 47.824 1.00 26.94 278 TYR F O 1
ATOM 5464 N N . THR F 1 58 ? -3.519 4.309 49.603 1.00 30.26 279 THR F N 1
ATOM 5465 C CA A THR F 1 58 ? -2.942 3.229 48.816 0.70 29.74 279 THR F CA 1
ATOM 5466 C CA B THR F 1 58 ? -2.937 3.254 48.781 0.30 30.39 279 THR F CA 1
ATOM 5467 C C . THR F 1 58 ? -4.006 2.536 47.978 1.00 30.25 279 THR F C 1
ATOM 5468 O O . THR F 1 58 ? -3.794 2.275 46.813 1.00 28.38 279 THR F O 1
ATOM 5475 N N . THR F 1 59 ? -5.170 2.245 48.570 1.00 30.67 280 THR F N 1
ATOM 5476 C CA . THR F 1 59 ? -6.185 1.561 47.758 1.00 28.78 280 THR F CA 1
ATOM 5477 C C . THR F 1 59 ? -6.773 2.438 46.651 1.00 25.79 280 THR F C 1
ATOM 5478 O O . THR F 1 59 ? -7.124 1.932 45.567 1.00 25.56 280 THR F O 1
ATOM 5482 N N . ASN F 1 60 ? -6.866 3.740 46.915 1.00 25.22 281 ASN F N 1
ATOM 5483 C CA . ASN F 1 60 ? -7.244 4.713 45.900 1.00 26.27 281 ASN F CA 1
ATOM 5484 C C . ASN F 1 60 ? -6.232 4.712 44.760 1.00 25.96 281 ASN F C 1
ATOM 5485 O O . ASN F 1 60 ? -6.617 4.731 43.595 1.00 27.96 281 ASN F O 1
ATOM 5490 N N . ALA F 1 61 ? -4.935 4.662 45.099 1.00 25.80 282 ALA F N 1
ATOM 5491 C CA . ALA F 1 61 ? -3.885 4.590 44.078 1.00 25.56 282 ALA F CA 1
ATOM 5492 C C . ALA F 1 61 ? -4.011 3.271 43.319 1.00 26.69 282 ALA F C 1
ATOM 5493 O O . ALA F 1 61 ? -3.953 3.273 42.083 1.00 26.91 282 ALA F O 1
ATOM 5495 N N . LEU F 1 62 ? -4.237 2.153 44.030 1.00 26.37 283 LEU F N 1
ATOM 5496 C CA . LEU F 1 62 ? -4.450 0.860 43.352 1.00 26.52 283 LEU F CA 1
ATOM 5497 C C . LEU F 1 62 ? -5.649 0.867 42.415 1.00 27.09 283 LEU F C 1
ATOM 5498 O O . LEU F 1 62 ? -5.578 0.329 41.276 1.00 25.21 283 LEU F O 1
ATOM 5503 N N . PHE F 1 63 ? -6.758 1.458 42.890 1.00 28.13 284 PHE F N 1
ATOM 5504 C CA . PHE F 1 63 ? -7.973 1.609 42.061 1.00 28.62 284 PHE F CA 1
ATOM 5505 C C . PHE F 1 63 ? -7.686 2.324 40.706 1.00 29.39 284 PHE F C 1
ATOM 5506 O O . PHE F 1 63 ? -8.113 1.842 39.631 1.00 28.77 284 PHE F O 1
ATOM 5514 N N . LEU F 1 64 ? -6.984 3.464 40.755 1.00 27.03 285 LEU F N 1
ATOM 5515 C CA . LEU F 1 64 ? -6.678 4.262 39.524 1.00 28.93 285 LEU F CA 1
ATOM 5516 C C . LEU F 1 64 ? -5.687 3.561 38.581 1.00 29.11 285 LEU F C 1
ATOM 5517 O O . LEU F 1 64 ? -5.864 3.570 37.338 1.00 26.18 285 LEU F O 1
ATOM 5522 N N . LEU F 1 65 ? -4.632 2.974 39.155 1.00 30.38 286 LEU F N 1
ATOM 5523 C CA . LEU F 1 65 ? -3.712 2.138 38.349 1.00 29.16 286 LEU F CA 1
ATOM 5524 C C . LEU F 1 65 ? -4.461 1.012 37.654 1.00 29.32 286 LEU F C 1
ATOM 5525 O O . LEU F 1 65 ? -4.274 0.807 36.467 1.00 27.88 286 LEU F O 1
ATOM 5530 N N . ASN F 1 66 ? -5.296 0.284 38.409 1.00 27.48 287 ASN F N 1
ATOM 5531 C CA . ASN F 1 66 ? -6.087 -0.822 37.867 1.00 29.17 287 ASN F CA 1
ATOM 5532 C C . ASN F 1 66 ? -7.051 -0.438 36.758 1.00 29.03 287 ASN F C 1
ATOM 5533 O O . ASN F 1 66 ? -7.174 -1.148 35.746 1.00 29.38 287 ASN F O 1
ATOM 5538 N N . LYS F 1 67 ? -7.725 0.692 36.950 1.00 31.81 288 LYS F N 1
ATOM 5539 C CA . LYS F 1 67 ? -8.683 1.209 35.991 1.00 34.35 288 LYS F CA 1
ATOM 5540 C C . LYS F 1 67 ? -7.987 1.597 34.686 1.00 33.25 288 LYS F C 1
ATOM 5541 O O . LYS F 1 67 ? -8.425 1.206 33.590 1.00 31.60 288 LYS F O 1
ATOM 5547 N N . GLU F 1 68 ? -6.923 2.385 34.807 1.00 33.25 289 GLU F N 1
ATOM 5548 C CA . GLU F 1 68 ? -6.119 2.779 33.643 1.00 33.11 289 GLU F CA 1
ATOM 5549 C C . GLU F 1 68 ? -5.466 1.579 32.973 1.00 32.98 289 GLU F C 1
ATOM 5550 O O . GLU F 1 68 ? -5.421 1.498 31.738 1.00 34.12 289 GLU F O 1
ATOM 5556 N N . GLU F 1 69 ? -4.964 0.638 33.776 1.00 33.00 290 GLU F N 1
ATOM 5557 C CA . GLU F 1 69 ? -4.309 -0.529 33.205 1.00 33.88 290 GLU F CA 1
ATOM 5558 C C . GLU F 1 69 ? -5.252 -1.330 32.302 1.00 34.13 290 GLU F C 1
ATOM 5559 O O . GLU F 1 69 ? -4.871 -1.731 31.188 1.00 33.68 290 GLU F O 1
ATOM 5565 N N . SER F 1 70 ? -6.470 -1.558 32.792 1.00 32.60 291 SER F N 1
ATOM 5566 C CA . SER F 1 70 ? -7.516 -2.237 32.023 1.00 35.02 291 SER F CA 1
ATOM 5567 C C . SER F 1 70 ? -7.845 -1.490 30.717 1.00 35.47 291 SER F C 1
ATOM 5568 O O . SER F 1 70 ? -7.867 -2.109 29.638 1.00 38.53 291 SER F O 1
ATOM 5571 N N . GLU F 1 71 ? -8.047 -0.172 30.779 1.00 34.73 292 GLU F N 1
ATOM 5572 C CA . GLU F 1 71 ? -8.269 0.611 29.540 1.00 36.75 292 GLU F CA 1
ATOM 5573 C C . GLU F 1 71 ? -7.146 0.459 28.524 1.00 36.37 292 GLU F C 1
ATOM 5574 O O . GLU F 1 71 ? -7.412 0.221 27.337 1.00 34.65 292 GLU F O 1
ATOM 5580 N N . ILE F 1 72 ? -5.903 0.634 28.993 1.00 35.50 293 ILE F N 1
ATOM 5581 C CA . ILE F 1 72 ? -4.692 0.448 28.178 1.00 34.38 293 ILE F CA 1
ATOM 5582 C C . ILE F 1 72 ? -4.730 -0.945 27.528 1.00 35.13 293 ILE F C 1
ATOM 5583 O O . ILE F 1 72 ? -4.597 -1.071 26.293 1.00 34.35 293 ILE F O 1
ATOM 5588 N N . ARG F 1 73 ? -4.957 -1.980 28.337 1.00 32.76 294 ARG F N 1
ATOM 5589 C CA . ARG F 1 73 ? -4.973 -3.344 27.834 1.00 37.89 294 ARG F CA 1
ATOM 5590 C C . ARG F 1 73 ? -6.004 -3.504 26.712 1.00 40.72 294 ARG F C 1
ATOM 5591 O O . ARG F 1 73 ? -5.684 -4.087 25.660 1.00 41.24 294 ARG F O 1
ATOM 5599 N N . ASP F 1 74 ? -7.206 -2.949 26.916 1.00 40.45 295 ASP F N 1
ATOM 5600 C CA . ASP F 1 74 ? -8.267 -2.967 25.884 1.00 44.66 295 ASP F CA 1
ATOM 5601 C C . ASP F 1 74 ? -7.766 -2.427 24.552 1.00 42.88 295 ASP F C 1
ATOM 5602 O O . ASP F 1 74 ? -7.965 -3.066 23.507 1.00 41.40 295 ASP F O 1
ATOM 5607 N N . HIS F 1 75 ? -7.153 -1.242 24.599 1.00 40.36 296 HIS F N 1
ATOM 5608 C CA . HIS F 1 75 ? -6.655 -0.566 23.401 1.00 42.51 296 HIS F CA 1
ATOM 5609 C C . HIS F 1 75 ? -5.516 -1.346 22.752 1.00 42.50 296 HIS F C 1
ATOM 5610 O O . HIS F 1 75 ? -5.470 -1.467 21.523 1.00 42.48 296 HIS F O 1
ATOM 5617 N N . VAL F 1 76 ? -4.598 -1.859 23.576 1.00 38.10 297 VAL F N 1
ATOM 5618 C CA . VAL F 1 76 ? -3.522 -2.720 23.093 1.00 38.43 297 VAL F CA 1
ATOM 5619 C C . VAL F 1 76 ? -4.024 -3.947 22.312 1.00 41.37 297 VAL F C 1
ATOM 5620 O O . VAL F 1 76 ? -3.494 -4.251 21.214 1.00 39.91 297 VAL F O 1
ATOM 5624 N N . VAL F 1 77 ? -5.064 -4.608 22.827 1.00 39.74 298 VAL F N 1
ATOM 5625 C CA . VAL F 1 77 ? -5.681 -5.750 22.128 1.00 43.52 298 VAL F CA 1
ATOM 5626 C C . VAL F 1 77 ? -6.314 -5.350 20.777 1.00 46.06 298 VAL F C 1
ATOM 5627 O O . VAL F 1 77 ? -6.206 -6.096 19.797 1.00 48.25 298 VAL F O 1
ATOM 5631 N N . GLU F 1 78 ? -6.964 -4.185 20.723 1.00 47.61 299 GLU F N 1
ATOM 5632 C CA . GLU F 1 78 ? -7.500 -3.650 19.458 1.00 49.31 299 GLU F CA 1
ATOM 5633 C C . GLU F 1 78 ? -6.373 -3.258 18.511 1.00 49.30 299 GLU F C 1
ATOM 5634 O O . GLU F 1 78 ? -6.503 -3.396 17.290 1.00 47.19 299 GLU F O 1
ATOM 5640 N N . HIS F 1 79 ? -5.286 -2.734 19.074 1.00 47.68 300 HIS F N 1
ATOM 5641 C CA . HIS F 1 79 ? -4.098 -2.401 18.289 1.00 44.54 300 HIS F CA 1
ATOM 5642 C C . HIS F 1 79 ? -3.480 -3.657 17.690 1.00 46.90 300 HIS F C 1
ATOM 5643 O O . HIS F 1 79 ? -3.070 -3.640 16.517 1.00 47.26 300 HIS F O 1
ATOM 5650 N N . GLU F 1 80 ? -3.428 -4.743 18.470 1.00 45.90 301 GLU F N 1
ATOM 5651 C CA . GLU F 1 80 ? -2.836 -5.996 17.984 1.00 51.38 301 GLU F CA 1
ATOM 5652 C C . GLU F 1 80 ? -3.708 -6.672 16.915 1.00 54.96 301 GLU F C 1
ATOM 5653 O O . GLU F 1 80 ? -3.189 -7.345 16.025 1.00 55.04 301 GLU F O 1
ATOM 5659 N N . LEU F 1 81 ? -5.023 -6.486 17.001 1.00 55.81 302 LEU F N 1
ATOM 5660 C CA . LEU F 1 81 ? -5.927 -6.981 15.961 1.00 56.80 302 LEU F CA 1
ATOM 5661 C C . LEU F 1 81 ? -5.732 -6.168 14.682 1.00 60.90 302 LEU F C 1
ATOM 5662 O O . LEU F 1 81 ? -5.495 -6.734 13.605 1.00 65.21 302 LEU F O 1
ATOM 5667 N N . ALA F 1 82 ? -5.809 -4.843 14.817 1.00 59.39 303 ALA F N 1
ATOM 5668 C CA . ALA F 1 82 ? -5.574 -3.918 13.707 1.00 57.83 303 ALA F CA 1
ATOM 5669 C C . ALA F 1 82 ? -4.216 -4.122 13.032 1.00 59.62 303 ALA F C 1
ATOM 5670 O O . ALA F 1 82 ? -4.104 -3.955 11.816 1.00 63.65 303 ALA F O 1
ATOM 5672 N N . LEU F 1 83 ? -3.194 -4.480 13.810 1.00 56.03 304 LEU F N 1
ATOM 5673 C CA . LEU F 1 83 ? -1.853 -4.726 13.261 1.00 52.82 304 LEU F CA 1
ATOM 5674 C C . LEU F 1 83 ? -1.735 -6.059 12.513 1.00 60.38 304 LEU F C 1
ATOM 5675 O O . LEU F 1 83 ? -1.022 -6.151 11.513 1.00 61.35 304 LEU F O 1
ATOM 5680 N N . ASN F 1 84 ? -2.421 -7.088 13.009 1.00 63.66 305 ASN F N 1
ATOM 5681 C CA . ASN F 1 84 ? -2.506 -8.377 12.324 1.00 66.19 305 ASN F CA 1
ATOM 5682 C C . ASN F 1 84 ? -3.267 -8.256 11.007 1.00 68.82 305 ASN F C 1
ATOM 5683 O O . ASN F 1 84 ? -3.004 -8.994 10.048 1.00 67.66 305 ASN F O 1
ATOM 5688 N N . TYR F 1 85 ? -4.210 -7.316 10.980 1.00 69.79 306 TYR F N 1
ATOM 5689 C CA . TYR F 1 85 ? -4.975 -6.980 9.783 1.00 70.82 306 TYR F CA 1
ATOM 5690 C C . TYR F 1 85 ? -4.093 -6.362 8.688 1.00 71.64 306 TYR F C 1
ATOM 5691 O O . TYR F 1 85 ? -4.231 -6.704 7.515 1.00 74.31 306 TYR F O 1
ATOM 5700 N N . LEU F 1 86 ? -3.191 -5.462 9.079 1.00 68.36 307 LEU F N 1
ATOM 5701 C CA . LEU F 1 86 ? -2.311 -4.770 8.136 1.00 67.34 307 LEU F CA 1
ATOM 5702 C C . LEU F 1 86 ? -1.098 -5.618 7.743 1.00 71.23 307 LEU F C 1
ATOM 5703 O O . LEU F 1 86 ? -0.464 -5.374 6.711 1.00 69.26 307 LEU F O 1
ATOM 5708 N N . LEU F 1 87 ? -0.784 -6.610 8.572 1.00 73.89 308 LEU F N 1
ATOM 5709 C CA . LEU F 1 87 ? 0.320 -7.536 8.321 1.00 73.27 308 LEU F CA 1
ATOM 5710 C C . LEU F 1 87 ? -0.200 -8.888 7.824 1.00 74.84 308 LEU F C 1
ATOM 5711 O O . LEU F 1 87 ? 0.533 -9.882 7.832 1.00 75.46 308 LEU F O 1
ATOM 5716 N N . ALA F 1 88 ? -1.459 -8.903 7.383 1.00 76.61 309 ALA F N 1
ATOM 5717 C CA . ALA F 1 88 ? -2.189 -10.133 7.032 1.00 82.25 309 ALA F CA 1
ATOM 5718 C C . ALA F 1 88 ? -1.497 -11.044 6.011 1.00 88.47 309 ALA F C 1
ATOM 5719 O O . ALA F 1 88 ? -1.384 -12.254 6.231 1.00 91.64 309 ALA F O 1
ATOM 5721 N N . HIS F 1 89 ? -1.038 -10.468 4.902 1.00 90.57 310 HIS F N 1
ATOM 5722 C CA . HIS F 1 89 ? -0.395 -11.257 3.848 1.00 93.50 310 HIS F CA 1
ATOM 5723 C C . HIS F 1 89 ? 1.067 -11.620 4.154 1.00 93.55 310 HIS F C 1
ATOM 5724 O O . HIS F 1 89 ? 1.720 -12.306 3.365 1.00 94.26 310 HIS F O 1
ATOM 5731 N N . GLN F 1 90 ? 1.566 -11.168 5.303 1.00 92.67 311 GLN F N 1
ATOM 5732 C CA . GLN F 1 90 ? 2.908 -11.530 5.757 1.00 94.01 311 GLN F CA 1
ATOM 5733 C C . GLN F 1 90 ? 2.879 -12.235 7.124 1.00 92.11 311 GLN F C 1
ATOM 5734 O O . GLN F 1 90 ? 3.678 -11.938 8.019 1.00 90.96 311 GLN F O 1
ATOM 5740 N N . GLY F 1 91 ? 1.941 -13.170 7.266 1.00 89.06 312 GLY F N 1
ATOM 5741 C CA . GLY F 1 91 ? 1.829 -14.007 8.458 1.00 85.40 312 GLY F CA 1
ATOM 5742 C C . GLY F 1 91 ? 1.371 -13.308 9.726 1.00 84.71 312 GLY F C 1
ATOM 5743 O O . GLY F 1 91 ? 1.583 -13.820 10.827 1.00 83.64 312 GLY F O 1
ATOM 5744 N N . GLY F 1 92 ? 0.734 -12.147 9.579 1.00 84.12 313 GLY F N 1
ATOM 5745 C CA . GLY F 1 92 ? 0.229 -11.386 10.728 1.00 83.32 313 GLY F CA 1
ATOM 5746 C C . GLY F 1 92 ? 1.339 -10.705 11.511 1.00 81.69 313 GLY F C 1
ATOM 5747 O O . GLY F 1 92 ? 2.449 -10.532 10.998 1.00 81.92 313 GLY F O 1
ATOM 5748 N N . LEU F 1 93 ? 1.040 -10.316 12.750 1.00 78.26 314 LEU F N 1
ATOM 5749 C CA . LEU F 1 93 ? 2.032 -9.691 13.633 1.00 75.44 314 LEU F CA 1
ATOM 5750 C C . LEU F 1 93 ? 3.101 -10.684 14.072 1.00 76.94 314 LEU F C 1
ATOM 5751 O O . LEU F 1 93 ? 4.291 -10.382 14.021 1.00 78.69 314 LEU F O 1
ATOM 5756 N N . CYS F 1 94 ? 2.663 -11.866 14.498 1.00 79.33 315 CYS F N 1
ATOM 5757 C CA . CYS F 1 94 ? 3.543 -12.858 15.114 1.00 81.59 315 CYS F CA 1
ATOM 5758 C C . CYS F 1 94 ? 4.687 -13.327 14.210 1.00 83.98 315 CYS F C 1
ATOM 5759 O O . CYS F 1 94 ? 5.827 -13.457 14.664 1.00 87.83 315 CYS F O 1
ATOM 5762 N N . ASN F 1 95 ? 4.379 -13.574 12.939 1.00 83.41 316 ASN F N 1
ATOM 5763 C CA . ASN F 1 95 ? 5.378 -14.028 11.971 1.00 83.72 316 ASN F CA 1
ATOM 5764 C C . ASN F 1 95 ? 6.417 -12.950 11.655 1.00 82.67 316 ASN F C 1
ATOM 5765 O O . ASN F 1 95 ? 7.591 -13.261 11.447 1.00 81.65 316 ASN F O 1
ATOM 5770 N N . VAL F 1 96 ? 5.979 -11.690 11.638 1.00 82.58 317 VAL F N 1
ATOM 5771 C CA . VAL F 1 96 ? 6.853 -10.545 11.334 1.00 84.73 317 VAL F CA 1
ATOM 5772 C C . VAL F 1 96 ? 7.734 -10.134 12.526 1.00 89.44 317 VAL F C 1
ATOM 5773 O O . VAL F 1 96 ? 8.840 -9.618 12.332 1.00 89.41 317 VAL F O 1
ATOM 5777 N N . VAL F 1 97 ? 7.256 -10.381 13.748 1.00 90.58 318 VAL F N 1
ATOM 5778 C CA . VAL F 1 97 ? 7.935 -9.896 14.962 1.00 94.39 318 VAL F CA 1
ATOM 5779 C C . VAL F 1 97 ? 9.013 -10.840 15.525 1.00 100.72 318 VAL F C 1
ATOM 5780 O O . VAL F 1 97 ? 10.066 -10.375 15.968 1.00 104.86 318 VAL F O 1
ATOM 5784 N N . LYS F 1 98 ? 8.749 -12.150 15.503 1.00 102.56 319 LYS F N 1
ATOM 5785 C CA . LYS F 1 98 ? 9.709 -13.180 15.957 1.00 104.36 319 LYS F CA 1
ATOM 5786 C C . LYS F 1 98 ? 9.870 -13.238 17.484 1.00 108.06 319 LYS F C 1
ATOM 5787 O O . LYS F 1 98 ? 10.308 -12.272 18.116 1.00 108.82 319 LYS F O 1
ATOM 5793 N N . GLY F 1 99 ? 9.521 -14.389 18.058 1.00 111.63 320 GLY F N 1
ATOM 5794 C CA . GLY F 1 99 ? 9.590 -14.610 19.505 1.00 111.96 320 GLY F CA 1
ATOM 5795 C C . GLY F 1 99 ? 8.462 -15.506 19.994 1.00 111.64 320 GLY F C 1
ATOM 5796 O O . GLY F 1 99 ? 7.353 -15.447 19.457 1.00 109.77 320 GLY F O 1
ATOM 5797 N N . PRO F 1 100 ? 8.731 -16.342 21.020 1.00 111.69 321 PRO F N 1
ATOM 5798 C CA . PRO F 1 100 ? 7.717 -17.273 21.543 1.00 110.93 321 PRO F CA 1
ATOM 5799 C C . PRO F 1 100 ? 6.610 -16.613 22.377 1.00 110.02 321 PRO F C 1
ATOM 5800 O O . PRO F 1 100 ? 5.855 -17.315 23.057 1.00 108.26 321 PRO F O 1
ATOM 5804 N N . MET F 1 101 ? 6.511 -15.284 22.311 1.00 109.89 322 MET F N 1
ATOM 5805 C CA . MET F 1 101 ? 5.567 -14.522 23.138 1.00 108.00 322 MET F CA 1
ATOM 5806 C C . MET F 1 101 ? 4.842 -13.381 22.395 1.00 101.20 322 MET F C 1
ATOM 5807 O O . MET F 1 101 ? 4.246 -12.503 23.031 1.00 99.09 322 MET F O 1
ATOM 5812 N N . CYS F 1 102 ? 4.887 -13.403 21.060 1.00 96.69 323 CYS F N 1
ATOM 5813 C CA . CYS F 1 102 ? 4.198 -12.403 20.226 1.00 90.13 323 CYS F CA 1
ATOM 5814 C C . CYS F 1 102 ? 2.693 -12.622 20.252 1.00 89.61 323 CYS F C 1
ATOM 5815 O O . CYS F 1 102 ? 1.918 -11.679 20.441 1.00 90.65 323 CYS F O 1
ATOM 5818 N N . SER F 1 103 ? 2.301 -13.879 20.049 1.00 84.89 324 SER F N 1
ATOM 5819 C CA . SER F 1 103 ? 0.901 -14.297 20.028 1.00 79.48 324 SER F CA 1
ATOM 5820 C C . SER F 1 103 ? 0.263 -14.318 21.425 1.00 77.45 324 SER F C 1
ATOM 5821 O O . SER F 1 103 ? -0.962 -14.230 21.552 1.00 71.77 324 SER F O 1
ATOM 5824 N N . SER F 1 104 ? 1.103 -14.429 22.456 1.00 78.86 325 SER F N 1
ATOM 5825 C CA . SER F 1 104 ? 0.669 -14.556 23.853 1.00 78.26 325 SER F CA 1
ATOM 5826 C C . SER F 1 104 ? -0.495 -13.637 24.229 1.00 71.50 325 SER F C 1
ATOM 5827 O O . SER F 1 104 ? -0.482 -12.443 23.919 1.00 70.54 325 SER F O 1
ATOM 5830 N N . ASP F 1 105 ? -1.502 -14.215 24.884 1.00 68.20 326 ASP F N 1
ATOM 5831 C CA . ASP F 1 105 ? -2.630 -13.462 25.446 1.00 63.20 326 ASP F CA 1
ATOM 5832 C C . ASP F 1 105 ? -2.138 -12.479 26.501 1.00 53.92 326 ASP F C 1
ATOM 5833 O O . ASP F 1 105 ? -1.088 -12.689 27.115 1.00 52.25 326 ASP F O 1
ATOM 5838 N N . ILE F 1 106 ? -2.887 -11.401 26.705 1.00 46.32 327 ILE F N 1
ATOM 5839 C CA . ILE F 1 106 ? -2.541 -10.467 27.751 1.00 43.53 327 ILE F CA 1
ATOM 5840 C C . ILE F 1 106 ? -3.480 -10.705 28.927 1.00 40.84 327 ILE F C 1
ATOM 5841 O O . ILE F 1 106 ? -4.700 -10.646 28.775 1.00 40.25 327 ILE F O 1
ATOM 5846 N N . ASP F 1 107 ? -2.888 -10.979 30.084 1.00 40.20 328 ASP F N 1
ATOM 5847 C CA . ASP F 1 107 ? -3.628 -11.145 31.328 1.00 42.18 328 ASP F CA 1
ATOM 5848 C C . ASP F 1 107 ? -4.541 -9.956 31.629 1.00 38.01 328 ASP F C 1
ATOM 5849 O O . ASP F 1 107 ? -4.238 -8.805 31.290 1.00 34.49 328 ASP F O 1
ATOM 5854 N N . ASP F 1 108 ? -5.682 -10.252 32.235 1.00 37.84 329 ASP F N 1
ATOM 5855 C CA . ASP F 1 108 ? -6.592 -9.225 32.698 1.00 35.59 329 ASP F CA 1
ATOM 5856 C C . ASP F 1 108 ? -6.885 -9.528 34.156 1.00 34.63 329 ASP F C 1
ATOM 5857 O O . ASP F 1 108 ? -7.719 -10.383 34.475 1.00 35.63 329 ASP F O 1
ATOM 5862 N N . PHE F 1 109 ? -6.167 -8.827 35.027 1.00 34.01 330 PHE F N 1
ATOM 5863 C CA . PHE F 1 109 ? -6.251 -9.052 36.452 1.00 33.89 330 PHE F CA 1
ATOM 5864 C C . PHE F 1 109 ? -7.155 -8.020 37.125 1.00 33.14 330 PHE F C 1
ATOM 5865 O O . PHE F 1 109 ? -7.199 -7.952 38.358 1.00 32.99 330 PHE F O 1
ATOM 5873 N N . SER F 1 110 ? -7.889 -7.221 36.344 1.00 33.36 331 SER F N 1
ATOM 5874 C CA . SER F 1 110 ? -8.652 -6.090 36.915 1.00 33.35 331 SER F CA 1
ATOM 5875 C C . SER F 1 110 ? -9.623 -6.508 38.032 1.00 33.78 331 SER F C 1
ATOM 5876 O O . SER F 1 110 ? -9.683 -5.870 39.072 1.00 30.47 331 SER F O 1
ATOM 5879 N N . LYS F 1 111 ? -10.380 -7.577 37.793 1.00 32.81 332 LYS F N 1
ATOM 5880 C CA . LYS F 1 111 ? -11.289 -8.124 38.800 1.00 34.49 332 LYS F CA 1
ATOM 5881 C C . LYS F 1 111 ? -10.591 -8.648 40.069 1.00 33.31 332 LYS F C 1
ATOM 5882 O O . LYS F 1 111 ? -11.054 -8.383 41.188 1.00 31.35 332 LYS F O 1
ATOM 5888 N N . ASN F 1 112 ? -9.498 -9.389 39.897 1.00 32.35 333 ASN F N 1
ATOM 5889 C CA . ASN F 1 112 ? -8.664 -9.837 41.023 1.00 33.61 333 ASN F CA 1
ATOM 5890 C C . ASN F 1 112 ? -8.053 -8.678 41.799 1.00 31.70 333 ASN F C 1
ATOM 5891 O O . ASN F 1 112 ? -7.999 -8.726 43.024 1.00 30.96 333 ASN F O 1
ATOM 5896 N N . VAL F 1 113 ? -7.619 -7.632 41.094 1.00 30.07 334 VAL F N 1
ATOM 5897 C CA . VAL F 1 113 ? -7.145 -6.412 41.775 1.00 30.67 334 VAL F CA 1
ATOM 5898 C C . VAL F 1 113 ? -8.295 -5.722 42.539 1.00 30.03 334 VAL F C 1
ATOM 5899 O O . VAL F 1 113 ? -8.112 -5.286 43.657 1.00 26.46 334 VAL F O 1
ATOM 5903 N N . SER F 1 114 ? -9.472 -5.614 41.925 1.00 29.49 335 SER F N 1
ATOM 5904 C CA . SER F 1 114 ? -10.623 -5.033 42.628 1.00 31.58 335 SER F CA 1
ATOM 5905 C C . SER F 1 114 ? -10.988 -5.822 43.890 1.00 30.47 335 SER F C 1
ATOM 5906 O O . SER F 1 114 ? -11.421 -5.238 44.881 1.00 29.39 335 SER F O 1
ATOM 5909 N N . ASP F 1 115 ? -10.810 -7.140 43.847 1.00 31.13 336 ASP F N 1
ATOM 5910 C CA . ASP F 1 115 ? -11.079 -8.019 44.983 1.00 32.63 336 ASP F CA 1
ATOM 5911 C C . ASP F 1 115 ? -10.191 -7.688 46.180 1.00 30.73 336 ASP F C 1
ATOM 5912 O O . ASP F 1 115 ? -10.676 -7.617 47.311 1.00 29.91 336 ASP F O 1
ATOM 5917 N N . MET F 1 116 ? -8.900 -7.478 45.918 1.00 30.72 337 MET F N 1
ATOM 5918 C CA . MET F 1 116 ? -7.947 -7.045 46.924 1.00 29.28 337 MET F CA 1
ATOM 5919 C C . MET F 1 116 ? -8.304 -5.679 47.456 1.00 27.39 337 MET F C 1
ATOM 5920 O O . MET F 1 116 ? -8.236 -5.467 48.634 1.00 27.11 337 MET F O 1
ATOM 5925 N N . ILE F 1 117 ? -8.686 -4.752 46.589 1.00 27.54 338 ILE F N 1
ATOM 5926 C CA . ILE F 1 117 ? -9.133 -3.450 47.060 1.00 27.00 338 ILE F CA 1
ATOM 5927 C C . ILE F 1 117 ? -10.315 -3.598 48.041 1.00 28.72 338 ILE F C 1
ATOM 5928 O O . ILE F 1 117 ? -10.279 -2.995 49.136 1.00 26.63 338 ILE F O 1
ATOM 5933 N N . ASP F 1 118 ? -11.301 -4.423 47.630 1.00 29.36 339 ASP F N 1
ATOM 5934 C CA A ASP F 1 118 ? -12.448 -4.831 48.460 0.60 32.03 339 ASP F CA 1
ATOM 5935 C CA B ASP F 1 118 ? -12.463 -4.774 48.465 0.40 28.47 339 ASP F CA 1
ATOM 5936 C C . ASP F 1 118 ? -12.028 -5.372 49.801 1.00 29.04 339 ASP F C 1
ATOM 5937 O O . ASP F 1 118 ? -12.547 -4.969 50.851 1.00 28.36 339 ASP F O 1
ATOM 5946 N N . LYS F 1 119 ? -11.089 -6.321 49.767 1.00 30.09 340 LYS F N 1
ATOM 5947 C CA . LYS F 1 119 ? -10.601 -6.935 51.004 1.00 30.17 340 LYS F CA 1
ATOM 5948 C C . LYS F 1 119 ? -9.906 -5.956 51.935 1.00 29.76 340 LYS F C 1
ATOM 5949 O O . LYS F 1 119 ? -10.101 -6.032 53.167 1.00 26.14 340 LYS F O 1
ATOM 5955 N N . VAL F 1 120 ? -9.094 -5.036 51.389 1.00 31.15 341 VAL F N 1
ATOM 5956 C CA . VAL F 1 120 ? -8.513 -3.957 52.224 1.00 28.67 341 VAL F CA 1
ATOM 5957 C C . VAL F 1 120 ? -9.635 -3.090 52.843 1.00 29.15 341 VAL F C 1
ATOM 5958 O O . VAL F 1 120 ? -9.631 -2.861 54.036 1.00 29.84 341 VAL F O 1
ATOM 5962 N N . HIS F 1 121 ? -10.587 -2.614 52.037 1.00 30.63 342 HIS F N 1
ATOM 5963 C CA . HIS F 1 121 ? -11.695 -1.835 52.598 1.00 33.66 342 HIS F CA 1
ATOM 5964 C C . HIS F 1 121 ? -12.399 -2.583 53.736 1.00 34.56 342 HIS F C 1
ATOM 5965 O O . HIS F 1 121 ? -12.792 -1.971 54.718 1.00 34.44 342 HIS F O 1
ATOM 5972 N N . GLU F 1 122 ? -12.514 -3.906 53.622 1.00 37.69 343 GLU F N 1
ATOM 5973 C CA . GLU F 1 122 ? -13.180 -4.709 54.663 1.00 38.56 343 GLU F CA 1
ATOM 5974 C C . GLU F 1 122 ? -12.371 -4.854 55.952 1.00 35.69 343 GLU F C 1
ATOM 5975 O O . GLU F 1 122 ? -12.944 -4.902 57.061 1.00 31.34 343 GLU F O 1
ATOM 5981 N N . GLU F 1 123 ? -11.044 -4.902 55.837 1.00 35.26 344 GLU F N 1
ATOM 5982 C CA . GLU F 1 123 ? -10.200 -4.856 57.033 1.00 35.77 344 GLU F CA 1
ATOM 5983 C C . GLU F 1 123 ? -10.379 -3.534 57.733 1.00 34.71 344 GLU F C 1
ATOM 5984 O O . GLU F 1 123 ? -10.446 -3.483 58.965 1.00 36.60 344 GLU F O 1
ATOM 5990 N N . MET F 1 124 ? -10.492 -2.469 56.942 1.00 33.14 345 MET F N 1
ATOM 5991 C CA . MET F 1 124 ? -10.551 -1.124 57.498 1.00 32.16 345 MET F CA 1
ATOM 5992 C C . MET F 1 124 ? -11.909 -0.820 58.128 1.00 33.35 345 MET F C 1
ATOM 5993 O O . MET F 1 124 ? -11.972 -0.160 59.152 1.00 34.43 345 MET F O 1
ATOM 5998 N N . LYS F 1 125 ? -12.978 -1.286 57.499 1.00 32.52 346 LYS F N 1
ATOM 5999 C CA . LYS F 1 125 ? -14.315 -1.279 58.154 1.00 36.61 346 LYS F CA 1
ATOM 6000 C C . LYS F 1 125 ? -14.221 -1.846 59.592 1.00 41.29 346 LYS F C 1
ATOM 6001 O O . LYS F 1 125 ? -14.802 -1.267 60.541 1.00 42.72 346 LYS F O 1
ATOM 6007 N N . LYS F 1 126 ? -13.444 -2.919 59.780 1.00 42.36 347 LYS F N 1
ATOM 6008 C CA . LYS F 1 126 ? -13.326 -3.569 61.105 1.00 45.58 347 LYS F CA 1
ATOM 6009 C C . LYS F 1 126 ? -12.756 -2.708 62.229 1.00 46.92 347 LYS F C 1
ATOM 6010 O O . LYS F 1 126 ? -12.995 -2.984 63.411 1.00 46.59 347 LYS F O 1
ATOM 6016 N N . PHE F 1 127 ? -12.009 -1.664 61.867 1.00 44.15 348 PHE F N 1
ATOM 6017 C CA . PHE F 1 127 ? -11.487 -0.707 62.850 1.00 43.15 348 PHE F CA 1
ATOM 6018 C C . PHE F 1 127 ? -12.576 0.111 63.558 1.00 42.06 348 PHE F C 1
ATOM 6019 O O . PHE F 1 127 ? -12.360 0.627 64.666 1.00 41.74 348 PHE F O 1
ATOM 6027 N N . TYR F 1 128 ? -13.738 0.256 62.925 1.00 36.83 349 TYR F N 1
ATOM 6028 C CA . TYR F 1 128 ? -14.797 1.051 63.508 1.00 42.11 349 TYR F CA 1
ATOM 6029 C C . TYR F 1 128 ? -15.699 0.180 64.393 1.00 47.46 349 TYR F C 1
ATOM 6030 O O . TYR F 1 128 ? -16.874 0.503 64.587 1.00 49.71 349 TYR F O 1
ATOM 6039 N N . HIS F 1 129 ? -15.142 -0.918 64.918 1.00 52.36 350 HIS F N 1
ATOM 6040 C CA . HIS F 1 129 ? -15.909 -1.914 65.702 1.00 58.98 350 HIS F CA 1
ATOM 6041 C C . HIS F 1 129 ? -15.245 -2.375 66.988 1.00 61.38 350 HIS F C 1
ATOM 6042 O O . HIS F 1 129 ? -15.669 -3.375 67.571 1.00 64.61 350 HIS F O 1
ATOM 6049 N N . GLU F 1 130 ? -14.209 -1.665 67.425 1.00 63.78 351 GLU F N 1
ATOM 6050 C CA . GLU F 1 130 ? -13.447 -2.072 68.612 1.00 68.16 351 GLU F CA 1
ATOM 6051 C C . GLU F 1 130 ? -13.570 -1.073 69.760 1.00 70.66 351 GLU F C 1
ATOM 6052 O O . GLU F 1 130 ? -14.674 -0.650 70.111 1.00 70.26 351 GLU F O 1
#

Secondary structure (DSSP, 8-state):
-THHHHHHHHHHHHHHHHHHHHHHHHHHHHHHHHHHHHHHHHHHHHHHHHHHHHHHHHHHHHHHHHHHHHHHHHHHHHHTGGGT-HHHHT--TTSS-PPP--HHHHHHHHHHHHHHHHHTTT-/-HHHHHHHHHHHHHHHHHHHHHHHHHHHHHHHHHHHHHHHHHHHHHHHHHHHHHHHHHHHHHHHHHHHHHHHHHHHHHHTGGGT-HHHHT--TTSSPPPP--HHHHHHHHHHHHHHHHGGGT-/-HHHHHHHHHHHHHHHHHHHHHHHHHHHHHHHHHHHHHHHHHHHHHHHHHHHHHHHHHHHHHHHHHHHHHHHHHHHHHHHTGGGTHHHHHS--TTSS------HHHHHHHHHHHHHHHHHTTT-/-HHHHHHHHHHHHHHHHHHHHHHHHHHHHHHHHHHHHHHHHHHHHHHHHHHHHHHHHHHHHHHHHHHHHHHHHHHHHHHTTTTT-HHHHT--SSTTPPPP--HHHHHHHHHHHHHHHHGGGG-/-HHHHHHHHHHHHHHHHHHHHHHHHHHHHHHHHHHHHHHHHHHHHHHHHHHHHHHHHHHHHHHHHHHHHHHHHHHHHHTGGGT-GGGTS--SS-S-PPP--HHHHHHHHHHHHHHHHHTT-/--SHHHHHHHHHHHHHHHHHHHHHHHHHHHHHHHHHHHHHHHHHHHHHHHHHHHHHHHHHHHHHHHHHHHHHHHHHHHHHTGGGTHHHHHH-STTSS-PPP--HHHHHHHHHHHHHHHHGGGG-

B-factor: mean 53.87, std 21.69, range [20.66, 125.83]

Sequence (738 aa):
ENLYFQGNMKQIEDKIEEILSKIYHIENEIARIKKLIGAIASKIIKTANNYTTTTNALFLLNKEESSEIRDHVVEHELALNYLLAHQGGLCNVVKGPMCSSDIDDFSKNVSDMIDKVHEEMKKFYHEENLYFQGNMKQIEDKIEEILSKIYHIENEIARIKKLIGAIASKIIKTANYTTTNALFLLNKEESEIRDHVVEHELALNYLLAHQGGLCNVVKGPMCSSDIDDFSKNVSDDMIDKVHEEMKKFYHEHENLYFQGNMKQIEDKIEEILSKIYHIENEIARIKKLIGAIASKIIKTANYTTTTNALFLLNKEESEIRDHVVEHELALNYLLAHQGGLCNVVKGPMCSSDIDDFSKNVSDDMIDDKVHEEMKKFYHEENLYFQGNMKQIEDKIEEILSKIYHIENEIARIKKLIGAIASKIIKTANNYTTTTNALFLLNKEESSEIRDHVVEHELALNYLLAHQGGLCNVVKGPMCSSDIDDFSKNVSDDMIDKVHEEMKKFYHENLYFQGNMKQIEDKIEEILSKIYHIENEIARIKKLIGAIASKIIKTANYTTTNALFLLNKEESEIRDHVVEHELALNYLLAHQGGLCNVVKGPMCSSDIDDFSKNVSDDMIDKVHEEMKKFYHHENLYFQGNMKQIEDKIEEILSKIYHIENEIARIKKLIGAIASSKIIKTANYTTTNALFLLNKEESEIRDHVVEHELALNYLLAHQGGLCNVVKGPMCSSDIDDFSKNVSDMIDDKVHEEMKKFYHE

Nearest PDB structures (foldseek):
  4n21-assembly1_C  TM=1.004E+00  e=2.272E-14  CAS virus
  5nnv-assembly4_D  TM=2.928E-01  e=9.571E+00  Bacillus subtilis subsp. subtilis str. 168
  4n21-assembly1_C  TM=1.004E+00  e=4.961E-16  CAS virus
  4n21-assembly1_C  TM=1.002E+00  e=1.048E-14  CAS virus
  4n21-assembly1_C  TM=1.003E+00  e=1.703E-15  CAS virus